Protein AF-0000000084932375 (afdb_homodimer)

Foldseek 3Di:
DQPDPPLDDDPPPPDPPPPVPPPDPPPPDPPPPPDPPDDDPPDLAEFAPAFAAEEEDDEPDPLLNVLSCLCVVVVLVVVLRVLCVQWFGDNHYEYEYEYADPDLDWAQDPVVRYIYHYSVVLVVQLVLQLVNQDDDDPVNSNVSSSLLSSLQSSLRVQLRVQVSCCNRVVFPDDDLSSVLSSLRSLVSQQPDDSSLSSLVSNLVSLVSQQVVPVVDDCVVVVPDSDDRSVVSNQLSLLLSCLSPVPSPVVAAEDDPVRPPHPHYNVSNVCSVVVNVVSVVSVCVRRVSTTDD/DQPDPPLPDDPPPPPDDDDDPPPDPPPPDPDPDPDDDDPDPPDLAEFAPAFAAEEEDDEPDPLLNVLSCLCVVVVLVVVLRVLCVQWFGDNHYEYEYEYADPDLDWAQDLVVRYIYHYSVVLVVQLVLQLVNQDDDDPVNSNVSSSLLSSLLSSLRVQLRVQVSCCNRVVFPDDDLSSVLSSLRSLVSQQPDDSSLSSLVSNLVSLVSQQVVPVVDDCVVVVPDSDDRSVVSNQLSLLLSCLSPVPSPVVAAEDDPVRPPHPHYNVSNVCSVVVNVVSVVSVCVRRVSTTDD

pLDDT: mean 85.86, std 24.63, range [21.19, 98.94]

Organism: Streptomyces venezuelae (strain ATCC 10712 / CBS 650.69 / DSM 40230 / JCM 4526 / NBRC 13096 / PD 04745) (NCBI:txid953739)

InterPro domains:
  IPR025644 Putative metallopeptidase [PF14247] (56-286)

Secondary structure (DSSP, 8-state):
-------S------------------------------S-S---PPPPBB-EEEEEPPPSSHHHHHHHHHHHHTTHHHHHHHHHHHHB-BSS-EEEEEE--SSS-EEEETTTTEEEEEHHHHHHHHHHHHHH--SS-HHHHHHHHHHHHHHHHHHHHHHHHHHHHHHHTT----S-HHHHHHHHHHHHHSSSHHHHHHHHHHHHHHHHHHHHHTTS--HHHHTSSSPPHHHHHHHHHHHHHHH-HHHHHHHHB--SS-TT-SB-HHHHTTHHHHHHHHHHHHHHHHGGGB--/-----TTS------------------------------TTS---PPPPBB-EEEEEPPPSSHHHHHHHHHHHHTTHHHHHHHHHHHHB-BSS-EEEEEE--SSS-EEEETTTTEEEEEHHHHHHHHHHHHHH--SS-HHHHHHHHHHHHHHHHHHHHHHHHHHHHHHHTT----S-HHHHHHHHHHHHHSSSHHHHHHHHHHHHHHHHHHHHHTTS--HHHHTSSSPPHHHHHHHHHHHHHHH-HHHHHHHHB--SS-TT-SB-HHHHTTHHHHHHHHHHHHHHHHGGGB--

Solvent-accessible surface area (backbone atoms only — not comparable to full-atom values): 31374 Å² total; per-residue (Å²): 135,83,83,73,80,79,75,72,74,85,73,74,80,76,80,72,79,75,75,76,71,79,69,71,78,69,76,76,69,77,76,72,71,73,74,69,78,75,69,18,60,37,71,69,50,74,42,33,86,18,38,58,42,71,45,77,50,79,51,80,44,75,71,30,37,56,38,48,49,52,38,60,77,64,38,41,60,54,51,42,29,50,56,49,47,64,40,40,34,26,81,50,68,29,46,37,34,35,29,66,55,94,56,73,42,66,43,56,36,81,88,79,50,32,33,42,36,21,26,46,35,53,51,53,49,49,54,53,35,51,70,67,37,73,64,78,52,71,68,52,18,51,49,52,29,52,54,35,50,49,12,31,49,38,41,52,50,35,25,33,47,32,50,44,48,37,60,78,65,60,48,50,55,29,28,45,59,54,45,28,14,48,48,48,19,49,58,73,18,60,80,44,72,70,37,36,51,18,46,48,29,37,34,51,49,24,44,52,50,24,61,62,43,73,76,50,86,56,70,79,49,41,58,43,77,49,73,51,42,47,35,50,20,40,50,47,51,33,40,54,30,25,72,41,48,88,77,30,44,87,61,36,40,28,39,90,93,35,70,81,26,78,33,50,49,86,48,49,76,47,17,46,60,51,28,53,49,46,52,50,11,52,50,60,75,39,50,45,26,43,51,133,135,85,82,74,80,80,75,76,73,82,73,73,77,78,75,82,77,87,78,71,81,77,71,70,78,69,74,77,70,78,76,73,72,75,75,70,78,73,64,10,64,41,71,69,49,75,42,32,86,18,38,57,40,70,43,76,52,78,51,80,44,74,70,31,38,56,39,48,49,53,37,59,76,65,37,39,62,53,50,40,29,49,55,49,47,62,42,40,34,26,82,50,66,29,47,36,34,34,29,67,53,95,56,75,42,67,44,56,36,84,88,78,50,33,34,41,38,20,26,46,35,53,51,52,48,47,54,51,35,50,69,68,38,70,63,78,51,70,68,52,17,52,50,52,28,50,54,34,50,47,13,32,49,38,41,51,51,35,25,34,46,32,51,43,49,35,60,79,66,60,48,52,54,28,27,45,58,55,46,28,14,48,48,48,18,48,57,73,18,59,79,44,72,69,36,36,53,18,47,50,29,37,33,51,49,25,44,53,51,24,61,61,44,74,76,51,84,58,70,79,49,41,57,43,75,50,73,52,44,48,35,49,20,41,50,47,48,33,40,55,30,25,72,38,46,88,76,30,44,88,60,36,40,28,37,91,91,35,69,81,27,77,34,51,49,87,49,48,76,48,17,44,61,50,27,53,47,45,53,50,12,52,49,60,75,39,50,46,26,42,52,132

Structure (mmCIF, N/CA/C/O backbone):
data_AF-0000000084932375-model_v1
#
loop_
_entity.id
_entity.type
_entity.pdbx_description
1 polymer Metallopeptidase
#
loop_
_atom_site.group_PDB
_atom_site.id
_atom_site.type_symbol
_atom_site.label_atom_id
_atom_site.label_alt_id
_atom_site.label_comp_id
_atom_site.label_asym_id
_atom_site.label_entity_id
_atom_site.label_seq_id
_atom_site.pdbx_PDB_ins_code
_atom_site.Cartn_x
_atom_site.Cartn_y
_atom_site.Cartn_z
_atom_site.occupancy
_atom_site.B_iso_or_equiv
_atom_site.auth_seq_id
_atom_site.auth_comp_id
_atom_site.auth_asym_id
_atom_site.auth_atom_id
_atom_site.pdbx_PDB_model_num
ATOM 1 N N . MET A 1 1 ? 21.297 21.781 -6.707 1 21.48 1 MET A N 1
ATOM 2 C CA . MET A 1 1 ? 20.625 22.344 -7.867 1 21.48 1 MET A CA 1
ATOM 3 C C . MET A 1 1 ? 19.188 22.734 -7.52 1 21.48 1 MET A C 1
ATOM 5 O O . MET A 1 1 ? 18.391 21.891 -7.125 1 21.48 1 MET A O 1
ATOM 9 N N . LEU A 1 2 ? 18.984 24.016 -7.031 1 21.41 2 LEU A N 1
ATOM 10 C CA . LEU A 1 2 ? 17.906 24.75 -6.363 1 21.41 2 LEU A CA 1
ATOM 11 C C . LEU A 1 2 ? 16.703 24.891 -7.281 1 21.41 2 LEU A C 1
ATOM 13 O O . LEU A 1 2 ? 16.797 25.5 -8.344 1 21.41 2 LEU A O 1
ATOM 17 N N . PHE A 1 3 ? 15.961 23.781 -7.395 1 24 3 PHE A N 1
ATOM 18 C CA . PHE A 1 3 ? 14.758 23.703 -8.227 1 24 3 PHE A CA 1
ATOM 19 C C . PHE A 1 3 ? 13.789 24.828 -7.891 1 24 3 PHE A C 1
ATOM 21 O O . PHE A 1 3 ? 13.219 24.859 -6.797 1 24 3 PHE A O 1
ATOM 28 N N . ARG A 1 4 ? 14.148 26.094 -8.359 1 23.59 4 ARG A N 1
ATOM 29 C CA . ARG A 1 4 ? 13.43 27.344 -8.18 1 23.59 4 ARG A CA 1
ATOM 30 C C . ARG A 1 4 ? 11.938 27.172 -8.461 1 23.59 4 ARG A C 1
ATOM 32 O O . ARG A 1 4 ? 11.555 26.391 -9.328 1 23.59 4 ARG A O 1
ATOM 39 N N . ARG A 1 5 ? 11.008 27.797 -7.625 1 28.92 5 ARG A N 1
ATOM 40 C CA . ARG A 1 5 ? 9.602 27.969 -7.293 1 28.92 5 ARG A CA 1
ATOM 41 C C . ARG A 1 5 ? 8.828 28.547 -8.469 1 28.92 5 ARG A C 1
ATOM 43 O O . ARG A 1 5 ? 7.688 29 -8.312 1 28.92 5 ARG A O 1
ATOM 50 N N . THR A 1 6 ? 9.414 28.609 -9.758 1 27.48 6 THR A N 1
ATOM 51 C CA . THR A 1 6 ? 8.75 29.609 -10.594 1 27.48 6 THR A CA 1
ATOM 52 C C . THR A 1 6 ? 7.367 29.125 -11.016 1 27.48 6 THR A C 1
ATOM 54 O O . THR A 1 6 ? 7.203 28.562 -12.094 1 27.48 6 THR A O 1
ATOM 57 N N . TRP A 1 7 ? 6.555 28.438 -10.188 1 24.45 7 TRP A N 1
ATOM 58 C CA . TRP A 1 7 ? 5.371 27.828 -10.789 1 24.45 7 TRP A CA 1
ATOM 59 C C . TRP A 1 7 ? 4.359 28.906 -11.188 1 24.45 7 TRP A C 1
ATOM 61 O O . TRP A 1 7 ? 3.213 28.594 -11.516 1 24.45 7 TRP A O 1
ATOM 71 N N . ALA A 1 8 ? 4.672 30.281 -10.844 1 24.62 8 ALA A N 1
ATOM 72 C CA . ALA A 1 8 ? 3.479 31.109 -10.758 1 24.62 8 ALA A CA 1
ATOM 73 C C . ALA A 1 8 ? 2.803 31.25 -12.117 1 24.62 8 ALA A C 1
ATOM 75 O O . ALA A 1 8 ? 1.58 31.125 -12.227 1 24.62 8 ALA A O 1
ATOM 76 N N . ALA A 1 9 ? 3.387 32.062 -13.172 1 25.89 9 ALA A N 1
ATOM 77 C CA . ALA A 1 9 ? 2.652 33.188 -13.719 1 25.89 9 ALA A CA 1
ATOM 78 C C . ALA A 1 9 ? 1.779 32.75 -14.898 1 25.89 9 ALA A C 1
ATOM 80 O O . ALA A 1 9 ? 0.917 33.531 -15.344 1 25.89 9 ALA A O 1
ATOM 81 N N . ALA A 1 10 ? 2.006 31.656 -15.68 1 23.86 10 ALA A N 1
ATOM 82 C CA . ALA A 1 10 ? 1.734 31.969 -17.078 1 23.86 10 ALA A CA 1
ATOM 83 C C . ALA A 1 10 ? 0.241 31.875 -17.391 1 23.86 10 ALA A C 1
ATOM 85 O O . ALA A 1 10 ? -0.324 30.781 -17.438 1 23.86 10 ALA A O 1
ATOM 86 N N . LEU A 1 11 ? -0.606 32.875 -16.906 1 25.78 11 LEU A N 1
ATOM 87 C CA . LEU A 1 11 ? -2.051 32.844 -17.109 1 25.78 11 LEU A CA 1
ATOM 88 C C . LEU A 1 11 ? -2.395 33.062 -18.578 1 25.78 11 LEU A C 1
ATOM 90 O O . LEU A 1 11 ? -2.605 34.188 -19.016 1 25.78 11 LEU A O 1
ATOM 94 N N . THR A 1 12 ? -1.507 32.5 -19.562 1 22.59 12 THR A N 1
ATOM 95 C CA . THR A 1 12 ? -1.83 33.062 -20.859 1 22.59 12 THR A CA 1
ATOM 96 C C . THR A 1 12 ? -3.277 32.75 -21.234 1 22.59 12 THR A C 1
ATOM 98 O O . THR A 1 12 ? -3.826 31.734 -20.828 1 22.59 12 THR A O 1
ATOM 101 N N . THR A 1 13 ? -3.939 33.781 -21.781 1 24.34 13 THR A N 1
ATOM 102 C CA . THR A 1 13 ? -5.289 34.094 -22.234 1 24.34 13 THR A CA 1
ATOM 103 C C . THR A 1 13 ? -5.68 33.25 -23.422 1 24.34 13 THR A C 1
ATOM 105 O O . THR A 1 13 ? -5.09 33.344 -24.5 1 24.34 13 THR A O 1
ATOM 108 N N . VAL A 1 14 ? -5.57 31.953 -23.297 1 24.28 14 VAL A N 1
ATOM 109 C CA . VAL A 1 14 ? -5.789 31.172 -24.516 1 24.28 14 VAL A CA 1
ATOM 110 C C . VAL A 1 14 ? -7.16 31.516 -25.094 1 24.28 14 VAL A C 1
ATOM 112 O O . VAL A 1 14 ? -8.141 31.641 -24.359 1 24.28 14 VAL A O 1
ATOM 115 N N . ALA A 1 15 ? -7.094 31.797 -26.531 1 22.92 15 ALA A N 1
ATOM 116 C CA . ALA A 1 15 ? -8.055 32.219 -27.547 1 22.92 15 ALA A CA 1
ATOM 117 C C . ALA A 1 15 ? -9.195 31.219 -27.688 1 22.92 15 ALA A C 1
ATOM 119 O O . ALA A 1 15 ? -8.969 30 -27.703 1 22.92 15 ALA A O 1
ATOM 120 N N . THR A 1 16 ? -10.398 31.625 -27.422 1 24.38 16 THR A N 1
ATOM 121 C CA . THR A 1 16 ? -11.75 31.094 -27.359 1 24.38 16 THR A CA 1
ATOM 122 C C . THR A 1 16 ? -12.188 30.578 -28.734 1 24.38 16 THR A C 1
ATOM 124 O O . THR A 1 16 ? -13.328 30.141 -28.891 1 24.38 16 THR A O 1
ATOM 127 N N . LEU A 1 17 ? -11.164 29.969 -29.547 1 24.14 17 LEU A N 1
ATOM 128 C CA . LEU A 1 17 ? -11.812 29.844 -30.844 1 24.14 17 LEU A CA 1
ATOM 129 C C . LEU A 1 17 ? -13.078 28.984 -30.75 1 24.14 17 LEU A C 1
ATOM 131 O O . LEU A 1 17 ? -13.062 27.922 -30.125 1 24.14 17 LEU A O 1
ATOM 135 N N . LEU A 1 18 ? -14.172 29.562 -31.094 1 24.33 18 LEU A N 1
ATOM 136 C CA . LEU A 1 18 ? -15.609 29.281 -31.078 1 24.33 18 LEU A CA 1
ATOM 137 C C . LEU A 1 18 ? -15.945 28.188 -32.094 1 24.33 18 LEU A C 1
ATOM 139 O O . LEU A 1 18 ? -15.945 28.438 -33.281 1 24.33 18 LEU A O 1
ATOM 143 N N . ALA A 1 19 ? -15.094 27.125 -32.281 1 25.78 19 ALA A N 1
ATOM 144 C CA . ALA A 1 19 ? -15.578 26.312 -33.406 1 25.78 19 ALA A CA 1
ATOM 145 C C . ALA A 1 19 ? -17.016 25.875 -33.188 1 25.78 19 ALA A C 1
ATOM 147 O O . ALA A 1 19 ? -17.359 25.344 -32.125 1 25.78 19 ALA A O 1
ATOM 148 N N . LEU A 1 20 ? -17.875 26.328 -33.906 1 25.78 20 LEU A N 1
ATOM 149 C CA . LEU A 1 20 ? -19.312 26.188 -34.031 1 25.78 20 LEU A CA 1
ATOM 150 C C . LEU A 1 20 ? -19.703 24.766 -34.375 1 25.78 20 LEU A C 1
ATOM 152 O O . LEU A 1 20 ? -19.547 24.344 -35.531 1 25.78 20 LEU A O 1
ATOM 156 N N . ALA A 1 21 ? -18.922 23.75 -33.938 1 26.83 21 ALA A N 1
ATOM 157 C CA . ALA A 1 21 ? -19.344 22.516 -34.562 1 26.83 21 ALA A CA 1
ATOM 158 C C . ALA A 1 21 ? -20.828 22.234 -34.312 1 26.83 21 ALA A C 1
ATOM 160 O O . ALA A 1 21 ? -21.312 22.469 -33.188 1 26.83 21 ALA A O 1
ATOM 161 N N . PHE A 1 22 ? -21.547 22.125 -35.312 1 28.28 22 PHE A N 1
ATOM 162 C CA . PHE A 1 22 ? -22.953 21.844 -35.531 1 28.28 22 PHE A CA 1
ATOM 163 C C . PHE A 1 22 ? -23.344 20.5 -34.906 1 28.28 22 PHE A C 1
ATOM 165 O O . PHE A 1 22 ? -22.859 19.453 -35.344 1 28.28 22 PHE A O 1
ATOM 172 N N . THR A 1 23 ? -23.156 20.359 -33.625 1 29.06 23 THR A N 1
ATOM 173 C CA . THR A 1 23 ? -23.422 19.047 -33.031 1 29.06 23 THR A CA 1
ATOM 174 C C . THR A 1 23 ? -24.891 18.656 -33.219 1 29.06 23 THR A C 1
ATOM 176 O O . THR A 1 23 ? -25.797 19.469 -33 1 29.06 23 THR A O 1
ATOM 179 N N . SER A 1 24 ? -25.078 17.906 -34.312 1 29.84 24 SER A N 1
ATOM 180 C CA . SER A 1 24 ? -26.391 17.312 -34.531 1 29.84 24 SER A CA 1
ATOM 181 C C . SER A 1 24 ? -26.953 16.75 -33.25 1 29.84 24 SER A C 1
ATOM 183 O O . SER A 1 24 ? -26.234 16.188 -32.406 1 29.84 24 SER A O 1
ATOM 185 N N . PRO A 1 25 ? -28.109 17.297 -32.938 1 28.92 25 PRO A N 1
ATOM 186 C CA . PRO A 1 25 ? -28.734 16.969 -31.656 1 28.92 25 PRO A CA 1
ATOM 187 C C . PRO A 1 25 ? -29.031 15.469 -31.516 1 28.92 25 PRO A C 1
ATOM 189 O O . PRO A 1 25 ? -29.797 14.906 -32.312 1 28.92 25 PRO A O 1
ATOM 192 N N . ALA A 1 26 ? -27.938 14.633 -31.453 1 33.41 26 ALA A N 1
ATOM 193 C CA . ALA A 1 26 ? -28.359 13.258 -31.219 1 33.41 26 ALA A CA 1
ATOM 194 C C . ALA A 1 26 ? -29.438 13.203 -30.141 1 33.41 26 ALA A C 1
ATOM 196 O O . ALA A 1 26 ? -29.406 13.984 -29.172 1 33.41 26 ALA A O 1
ATOM 197 N N . VAL A 1 27 ? -30.594 12.742 -30.469 1 35.56 27 VAL A N 1
ATOM 198 C CA . VAL A 1 27 ? -31.75 12.492 -29.625 1 35.56 27 VAL A CA 1
ATOM 199 C C . VAL A 1 27 ? -31.328 11.734 -28.375 1 35.56 27 VAL A C 1
ATOM 201 O O . VAL A 1 27 ? -30.703 10.672 -28.469 1 35.56 27 VAL A O 1
ATOM 204 N N . PRO A 1 28 ? -31.219 12.5 -27.234 1 31.64 28 PRO A N 1
ATOM 205 C CA . PRO A 1 28 ? -30.719 11.852 -26.031 1 31.64 28 PRO A CA 1
ATOM 206 C C . PRO A 1 28 ? -31.469 10.578 -25.672 1 31.64 28 PRO A C 1
ATOM 208 O O . PRO A 1 28 ? -32.688 10.523 -25.812 1 31.64 28 PRO A O 1
ATOM 211 N N . ALA A 1 29 ? -30.828 9.391 -26.016 1 34.62 29 ALA A N 1
ATOM 212 C CA . ALA A 1 29 ? -31.406 8.133 -25.516 1 34.62 29 ALA A CA 1
ATOM 213 C C . ALA A 1 29 ? -31.969 8.305 -24.125 1 34.62 29 ALA A C 1
ATOM 215 O O . ALA A 1 29 ? -31.484 9.117 -23.328 1 34.62 29 ALA A O 1
ATOM 216 N N . PRO A 1 30 ? -33.25 7.84 -23.922 1 31.92 30 PRO A N 1
ATOM 217 C CA . PRO A 1 30 ? -33.844 8.039 -22.609 1 31.92 30 PRO A CA 1
ATOM 218 C C . PRO A 1 30 ? -32.938 7.656 -21.453 1 31.92 30 PRO A C 1
ATOM 220 O O . PRO A 1 30 ? -32.062 6.797 -21.625 1 31.92 30 PRO A O 1
ATOM 223 N N . ALA A 1 31 ? -32.719 8.617 -20.594 1 33.31 31 ALA A N 1
ATOM 224 C CA . ALA A 1 31 ? -31.984 8.477 -19.344 1 33.31 31 ALA A CA 1
ATOM 225 C C . ALA A 1 31 ? -32.344 7.176 -18.641 1 33.31 31 ALA A C 1
ATOM 227 O O . ALA A 1 31 ? -33.5 6.957 -18.281 1 33.31 31 ALA A O 1
ATOM 228 N N . ALA A 1 32 ? -31.656 6.078 -19.031 1 29.38 32 ALA A N 1
ATOM 229 C CA . ALA A 1 32 ? -31.953 4.914 -18.188 1 29.38 32 ALA A CA 1
ATOM 230 C C . ALA A 1 32 ? -32.031 5.309 -16.719 1 29.38 32 ALA A C 1
ATOM 232 O O . ALA A 1 32 ? -31.281 6.148 -16.25 1 29.38 32 ALA A O 1
ATOM 233 N N . ALA A 1 33 ? -33.219 5.168 -16.078 1 31.47 33 ALA A N 1
ATOM 234 C CA . ALA A 1 33 ? -33.438 5.445 -14.672 1 31.47 33 ALA A CA 1
ATOM 235 C C . ALA A 1 33 ? -32.281 4.98 -13.82 1 31.47 33 ALA A C 1
ATOM 237 O O . ALA A 1 33 ? -31.672 3.939 -14.102 1 31.47 33 ALA A O 1
ATOM 238 N N . PRO A 1 34 ? -31.641 5.926 -13.156 1 30.41 34 PRO A N 1
ATOM 239 C CA . PRO A 1 34 ? -30.531 5.516 -12.289 1 30.41 34 PRO A CA 1
ATOM 240 C C . PRO A 1 34 ? -30.812 4.215 -11.547 1 30.41 34 PRO A C 1
ATOM 242 O O . PRO A 1 34 ? -31.969 3.945 -11.18 1 30.41 34 PRO A O 1
ATOM 245 N N . ALA A 1 35 ? -30.172 3.24 -11.883 1 31.86 35 ALA A N 1
ATOM 246 C CA . ALA A 1 35 ? -30.328 2.008 -11.117 1 31.86 35 ALA A CA 1
ATOM 247 C C . ALA A 1 35 ? -30.469 2.303 -9.625 1 31.86 35 ALA A C 1
ATOM 249 O O . ALA A 1 35 ? -29.75 3.148 -9.086 1 31.86 35 ALA A O 1
ATOM 250 N N . ALA A 1 36 ? -31.625 1.989 -9.102 1 30.67 36 ALA A N 1
ATOM 251 C CA . ALA A 1 36 ? -31.969 2.141 -7.691 1 30.67 36 ALA A CA 1
ATOM 252 C C . ALA A 1 36 ? -30.781 1.789 -6.797 1 30.67 36 ALA A C 1
ATOM 254 O O . ALA A 1 36 ? -30 0.888 -7.117 1 30.67 36 ALA A O 1
ATOM 255 N N . PRO A 1 37 ? -30.391 2.766 -5.992 1 33.75 37 PRO A N 1
ATOM 256 C CA . PRO A 1 37 ? -29.297 2.492 -5.047 1 33.75 37 PRO A CA 1
ATOM 257 C C . PRO A 1 37 ? -29.391 1.094 -4.438 1 33.75 37 PRO A C 1
ATOM 259 O O . PRO A 1 37 ? -30.484 0.557 -4.266 1 33.75 37 PRO A O 1
ATOM 262 N N . GLY A 1 38 ? -28.594 0.216 -4.898 1 32.41 38 GLY A N 1
ATOM 263 C CA . GLY A 1 38 ? -28.656 -1.126 -4.34 1 32.41 38 GLY A CA 1
ATOM 264 C C . GLY A 1 38 ? -28.891 -1.14 -2.842 1 32.41 38 GLY A C 1
ATOM 265 O O . GLY A 1 38 ? -28.672 -0.135 -2.164 1 32.41 38 GLY A O 1
ATOM 266 N N . PRO A 1 39 ? -29.578 -2.205 -2.359 1 33.69 39 PRO A N 1
ATOM 267 C CA . PRO A 1 39 ? -30.266 -2.297 -1.066 1 33.69 39 PRO A CA 1
ATOM 268 C C . PRO A 1 39 ? -29.406 -1.79 0.09 1 33.69 39 PRO A C 1
ATOM 270 O O . PRO A 1 39 ? -29.844 -0.924 0.854 1 33.69 39 PRO A O 1
ATOM 273 N N . GLY A 1 40 ? -28.594 -2.699 0.792 1 34.75 40 GLY A N 1
ATOM 274 C CA . GLY A 1 40 ? -28.625 -2.754 2.244 1 34.75 40 GLY A CA 1
ATOM 275 C C . GLY A 1 40 ? -27.797 -1.667 2.904 1 34.75 40 GLY A C 1
ATOM 276 O O . GLY A 1 40 ? -27.031 -1.939 3.826 1 34.75 40 GLY A O 1
ATOM 277 N N . LEU A 1 41 ? -27.234 -0.772 2.213 1 35.25 41 LEU A N 1
ATOM 278 C CA . LEU A 1 41 ? -26.547 0.201 3.047 1 35.25 41 LEU A CA 1
ATOM 279 C C . LEU A 1 41 ? -27.484 0.789 4.094 1 35.25 41 LEU A C 1
ATOM 281 O O . LEU A 1 41 ? -28.609 1.181 3.777 1 35.25 41 LEU A O 1
ATOM 285 N N . ALA A 1 42 ? -27.25 0.232 5.414 1 38.94 42 ALA A N 1
ATOM 286 C CA . ALA A 1 42 ? -28.094 0.837 6.441 1 38.94 42 ALA A CA 1
ATOM 287 C C . ALA A 1 42 ? -28.422 2.285 6.094 1 38.94 42 ALA A C 1
ATOM 289 O O . ALA A 1 42 ? -27.672 2.947 5.379 1 38.94 42 ALA A O 1
ATOM 290 N N . ALA A 1 43 ? -29.625 2.6 6.348 1 42.78 43 ALA A N 1
ATOM 291 C CA . ALA A 1 43 ? -30.062 3.996 6.348 1 42.78 43 ALA A CA 1
ATOM 292 C C . ALA A 1 43 ? -28.953 4.91 6.855 1 42.78 43 ALA A C 1
ATOM 294 O O . ALA A 1 43 ? -28.219 4.551 7.781 1 42.78 43 ALA A O 1
ATOM 295 N N . PRO A 1 44 ? -28.406 5.875 6.176 1 49.91 44 PRO A N 1
ATOM 296 C CA . PRO A 1 44 ? -27.375 6.828 6.621 1 49.91 44 PRO A CA 1
ATOM 297 C C . PRO A 1 44 ? -27.516 7.191 8.094 1 49.91 44 PRO A C 1
ATOM 299 O O . PRO A 1 44 ? -28.562 7.672 8.523 1 49.91 44 PRO A O 1
ATOM 302 N N . ALA A 1 45 ? -26.984 6.219 8.969 1 55.06 45 ALA A N 1
ATOM 303 C CA . ALA A 1 45 ? -27.016 6.715 10.336 1 55.06 45 ALA A CA 1
ATOM 304 C C . ALA A 1 45 ? -26.453 8.125 10.43 1 55.06 45 ALA A C 1
ATOM 306 O O . ALA A 1 45 ? -25.578 8.5 9.633 1 55.06 45 ALA A O 1
ATOM 307 N N . ALA A 1 46 ? -27.188 8.992 11.047 1 66.62 46 ALA A N 1
ATOM 308 C CA . ALA A 1 46 ? -26.734 10.359 11.312 1 66.62 46 ALA A CA 1
ATOM 309 C C . ALA A 1 46 ? -25.328 10.367 11.898 1 66.62 46 ALA A C 1
ATOM 311 O O . ALA A 1 46 ? -24.984 9.523 12.734 1 66.62 46 ALA A O 1
ATOM 312 N N . PRO A 1 47 ? -24.391 11.164 11.211 1 73.81 47 PRO A N 1
ATOM 313 C CA . PRO A 1 47 ? -23.062 11.273 11.82 1 73.81 47 PRO A CA 1
ATOM 314 C C . PRO A 1 47 ? -23.125 11.555 13.32 1 73.81 47 PRO A C 1
ATOM 316 O O . PRO A 1 47 ? -24.016 12.258 13.789 1 73.81 47 PRO A O 1
ATOM 319 N N . GLY A 1 48 ? -22.312 10.781 14 1 81.31 48 GLY A N 1
ATOM 320 C CA . GLY A 1 48 ? -22.266 10.945 15.445 1 81.31 48 GLY A CA 1
ATOM 321 C C . GLY A 1 48 ? -21.953 12.359 15.875 1 81.31 48 GLY A C 1
ATOM 322 O O . GLY A 1 48 ? -21.422 13.156 15.094 1 81.31 48 GLY A O 1
ATOM 323 N N . PRO A 1 49 ? -22.266 12.688 17.047 1 88.62 49 PRO A N 1
ATOM 324 C CA . PRO A 1 49 ? -22.078 14.047 17.547 1 88.62 49 PRO A CA 1
ATOM 325 C C . PRO A 1 49 ? -20.641 14.336 17.984 1 88.62 49 PRO A C 1
ATOM 327 O O . PRO A 1 49 ? -20.312 15.477 18.312 1 88.62 49 PRO A O 1
ATOM 330 N N . GLY A 1 50 ? -19.797 13.305 17.969 1 95.38 50 GLY A N 1
ATOM 331 C CA . GLY A 1 50 ? -18.422 13.477 18.438 1 95.38 50 GLY A CA 1
ATOM 332 C C . GLY A 1 50 ? -17.578 14.328 17.516 1 95.38 50 GLY A C 1
ATOM 333 O O . GLY A 1 50 ? -17.891 14.461 16.328 1 95.38 50 GLY A O 1
ATOM 334 N N . LEU A 1 51 ? -16.547 14.898 18.141 1 97.5 51 LEU A N 1
ATOM 335 C CA . LEU A 1 51 ? -15.625 15.766 17.406 1 97.5 51 LEU A CA 1
ATOM 336 C C . LEU A 1 51 ? -14.18 15.398 17.703 1 97.5 51 LEU A C 1
ATOM 338 O O . LEU A 1 51 ? -13.891 14.734 18.703 1 97.5 51 LEU A O 1
ATOM 342 N N . LEU A 1 52 ? -13.352 15.719 16.734 1 98.44 52 LEU A N 1
ATOM 343 C CA . LEU A 1 52 ? -11.93 15.836 17.047 1 98.44 52 LEU A CA 1
ATOM 344 C C . LEU A 1 52 ? -11.664 17.062 17.906 1 98.44 52 LEU A C 1
ATOM 346 O O . LEU A 1 52 ? -11.938 18.188 17.484 1 98.44 52 LEU A O 1
ATOM 350 N N . VAL A 1 53 ? -11.109 16.891 19.125 1 98.81 53 VAL A N 1
ATOM 351 C CA . VAL A 1 53 ? -11 17.969 20.094 1 98.81 53 VAL A CA 1
ATOM 352 C C . VAL A 1 53 ? -9.531 18.219 20.422 1 98.81 53 VAL A C 1
ATOM 354 O O . VAL A 1 53 ? -8.836 17.328 20.906 1 98.81 53 VAL A O 1
ATOM 357 N N . VAL A 1 54 ? -9.102 19.453 20.25 1 98.88 54 VAL A N 1
ATOM 358 C CA . VAL A 1 54 ? -7.691 19.812 20.391 1 98.88 54 VAL A CA 1
ATOM 359 C C . VAL A 1 54 ? -7.395 20.156 21.844 1 98.88 54 VAL A C 1
ATOM 361 O O . VAL A 1 54 ? -8.18 20.828 22.5 1 98.88 54 VAL A O 1
ATOM 364 N N . ASP A 1 55 ? -6.312 19.609 22.297 1 98.56 55 ASP A N 1
ATOM 365 C CA . ASP A 1 55 ? -5.785 19.969 23.609 1 98.56 55 ASP A CA 1
ATOM 366 C C . ASP A 1 55 ? -4.266 20.094 23.578 1 98.56 55 ASP A C 1
ATOM 368 O O . ASP A 1 55 ? -3.605 19.484 22.734 1 98.56 55 ASP A O 1
ATOM 372 N N . TYR A 1 56 ? -3.748 20.984 24.422 1 98.88 56 TYR A N 1
ATOM 373 C CA . TYR A 1 56 ? -2.309 21.188 24.547 1 98.88 56 TYR A CA 1
ATOM 374 C C . TYR A 1 56 ? -1.838 20.891 25.969 1 98.88 56 TYR A C 1
ATOM 376 O O . TYR A 1 56 ? -2.326 21.484 26.922 1 98.88 56 TYR A O 1
ATOM 384 N N . GLN A 1 57 ? -0.913 19.984 26.047 1 98.88 57 GLN A N 1
ATOM 385 C CA . GLN A 1 57 ? -0.211 19.812 27.312 1 98.88 57 GLN A CA 1
ATOM 386 C C . GLN A 1 57 ? 1.005 20.719 27.391 1 98.88 57 GLN A C 1
ATOM 388 O O . GLN A 1 57 ? 1.632 21.031 26.375 1 98.88 57 GLN A O 1
ATOM 393 N N . PRO A 1 58 ? 1.308 21.109 28.625 1 98.62 58 PRO A N 1
ATOM 394 C CA . PRO A 1 58 ? 2.461 22 28.75 1 98.62 58 PRO A CA 1
ATOM 395 C C . PRO A 1 58 ? 3.75 21.375 28.219 1 98.62 58 PRO A C 1
ATOM 397 O O . PRO A 1 58 ? 4.027 20.203 28.469 1 98.62 58 PRO A O 1
ATOM 400 N N . ALA A 1 59 ? 4.531 22.219 27.484 1 98.69 59 ALA A N 1
ATOM 401 C CA . ALA A 1 59 ? 5.82 21.781 26.953 1 98.69 59 ALA A CA 1
ATOM 402 C C . ALA A 1 59 ? 6.797 21.453 28.094 1 98.69 59 ALA A C 1
ATOM 404 O O . ALA A 1 59 ? 6.84 22.172 29.094 1 98.69 59 ALA A O 1
ATOM 405 N N . ALA A 1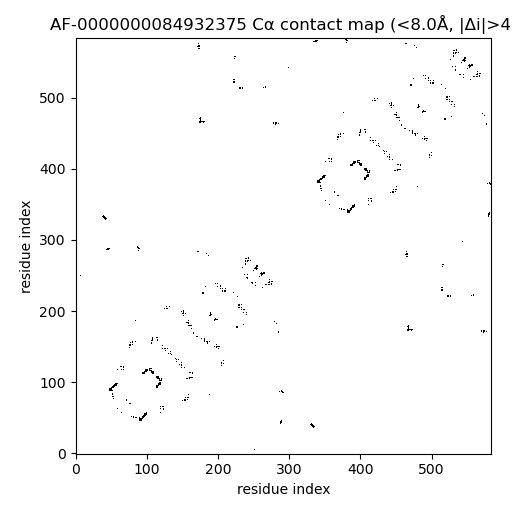 60 ? 7.594 20.469 27.859 1 98.5 60 ALA A N 1
ATOM 406 C CA . ALA A 1 60 ? 8.539 20.047 28.891 1 98.5 60 ALA A CA 1
ATOM 407 C C . ALA A 1 60 ? 9.898 20.703 28.688 1 98.5 60 ALA A C 1
ATOM 409 O O . ALA A 1 60 ? 10.727 20.734 29.594 1 98.5 60 ALA A O 1
ATOM 410 N N . THR A 1 61 ? 10.227 21.156 27.547 1 98.12 61 THR A N 1
ATOM 411 C CA . THR A 1 61 ? 11.508 21.781 27.234 1 98.12 61 THR A CA 1
ATOM 412 C C . THR A 1 61 ? 11.297 23.141 26.562 1 98.12 61 THR A C 1
ATOM 414 O O . THR A 1 61 ? 10.195 23.438 26.078 1 98.12 61 THR A O 1
ATOM 417 N N . SER A 1 62 ? 12.336 23.891 26.547 1 97.94 62 SER A N 1
ATOM 418 C CA . SER A 1 62 ? 12.266 25.203 25.891 1 97.94 62 SER A CA 1
ATOM 419 C C . SER A 1 62 ? 12.023 25.062 24.391 1 97.94 62 SER A C 1
ATOM 421 O O . SER A 1 62 ? 11.328 25.875 23.797 1 97.94 62 SER A O 1
ATOM 423 N N . GLN A 1 63 ? 12.586 24.062 23.797 1 97.19 63 GLN A N 1
ATOM 424 C CA . GLN A 1 63 ? 12.367 23.828 22.375 1 97.19 63 GLN A CA 1
ATOM 425 C C . GLN A 1 63 ? 10.914 23.469 22.094 1 97.19 63 GLN A C 1
ATOM 427 O O . GLN A 1 63 ? 10.32 23.953 21.125 1 97.19 63 GLN A O 1
ATOM 432 N N . ASP A 1 64 ? 10.375 22.609 22.922 1 98.62 64 ASP A N 1
ATOM 433 C CA . ASP A 1 64 ? 8.977 22.219 22.766 1 98.62 64 ASP A CA 1
ATOM 434 C C . ASP A 1 64 ? 8.047 23.406 22.984 1 98.62 64 ASP A C 1
ATOM 436 O O . ASP A 1 64 ? 6.977 23.484 22.375 1 98.62 64 ASP A O 1
ATOM 440 N N . LEU A 1 65 ? 8.438 24.281 23.844 1 98.75 65 LEU A N 1
ATOM 441 C CA . LEU A 1 65 ? 7.617 25.453 24.125 1 98.75 65 LEU A CA 1
ATOM 442 C C . LEU A 1 65 ? 7.488 26.328 22.875 1 98.75 65 LEU A C 1
ATOM 444 O O . LEU A 1 65 ? 6.422 26.891 22.609 1 98.75 65 LEU A O 1
ATOM 448 N N . VAL A 1 66 ? 8.555 26.5 22.109 1 98.5 66 VAL A N 1
ATOM 449 C CA . VAL A 1 66 ? 8.531 27.266 20.875 1 98.5 66 VAL A CA 1
ATOM 450 C C . VAL A 1 66 ? 7.48 26.672 19.938 1 98.5 66 VAL A C 1
ATOM 452 O O . VAL A 1 66 ? 6.691 27.422 19.328 1 98.5 66 VAL A O 1
ATOM 455 N N . GLU A 1 67 ? 7.426 25.359 19.828 1 98.81 67 GLU A N 1
ATOM 456 C CA . GLU A 1 67 ? 6.508 24.703 18.906 1 98.81 67 GLU A CA 1
ATOM 457 C C . GLU A 1 67 ? 5.074 24.734 19.438 1 98.81 67 GLU A C 1
ATOM 459 O O . GLU A 1 67 ? 4.125 24.875 18.656 1 98.81 67 GLU A O 1
ATOM 464 N N . GLN A 1 68 ? 4.945 24.547 20.75 1 98.94 68 GLN A N 1
ATOM 465 C CA . GLN A 1 68 ? 3.623 24.703 21.344 1 98.94 68 GLN A CA 1
ATOM 466 C C . GLN A 1 68 ? 3.029 26.078 21.016 1 98.94 68 GLN A C 1
ATOM 468 O O . GLN A 1 68 ? 1.871 26.172 20.609 1 98.94 68 GLN A O 1
ATOM 473 N N . GLU A 1 69 ? 3.809 27.125 21.234 1 98.88 69 GLU A N 1
ATOM 474 C CA . GLU A 1 69 ? 3.355 28.484 20.969 1 98.88 69 GLU A CA 1
ATOM 475 C C . GLU A 1 69 ? 3.029 28.688 19.5 1 98.88 69 GLU A C 1
ATOM 477 O O . GLU A 1 69 ? 2.02 29.312 19.156 1 98.88 69 GLU A O 1
ATOM 482 N N . PHE A 1 70 ? 3.916 28.156 18.609 1 98.81 70 PHE A N 1
ATOM 483 C CA . PHE A 1 70 ? 3.676 28.25 17.188 1 98.81 70 PHE A CA 1
ATOM 484 C C . PHE A 1 70 ? 2.332 27.625 16.812 1 98.81 70 PHE A C 1
ATOM 486 O O . PHE A 1 70 ? 1.533 28.25 16.109 1 98.81 70 PHE A O 1
ATOM 493 N N . LEU A 1 71 ? 2.045 26.344 17.328 1 98.94 71 LEU A N 1
ATOM 494 C CA . LEU A 1 71 ? 0.807 25.641 17.031 1 98.94 71 LEU A CA 1
ATOM 495 C C . LEU A 1 71 ? -0.402 26.406 17.547 1 98.94 71 LEU A C 1
ATOM 497 O O . LEU A 1 71 ? -1.397 26.562 16.828 1 98.94 71 LEU A O 1
ATOM 501 N N . GLN A 1 72 ? -0.309 26.953 18.766 1 98.88 72 GLN A N 1
ATOM 502 C CA . GLN A 1 72 ? -1.429 27.641 19.391 1 98.88 72 GLN A CA 1
ATOM 503 C C . GLN A 1 72 ? -1.685 28.984 18.719 1 98.88 72 GLN A C 1
ATOM 505 O O . GLN A 1 72 ? -2.83 29.328 18.422 1 98.88 72 GLN A O 1
ATOM 510 N N . GLU A 1 73 ? -0.599 29.734 18.484 1 98.69 73 GLU A N 1
ATOM 511 C CA . GLU A 1 73 ? -0.733 31.078 17.922 1 98.69 73 GLU A CA 1
ATOM 512 C C . GLU A 1 73 ? -1.331 31.031 16.516 1 98.69 73 GLU A C 1
ATOM 514 O O . GLU A 1 73 ? -2.078 31.922 16.125 1 98.69 73 GLU A O 1
ATOM 519 N N . ASN A 1 74 ? -0.991 29.984 15.812 1 98.75 74 ASN A N 1
ATOM 520 C CA . ASN A 1 74 ? -1.471 29.875 14.438 1 98.75 74 ASN A CA 1
ATOM 521 C C . ASN A 1 74 ? -2.689 28.953 14.344 1 98.75 74 ASN A C 1
ATOM 523 O O . ASN A 1 74 ? -3.189 28.703 13.25 1 98.75 74 ASN A O 1
ATOM 527 N N . GLU A 1 75 ? -3.184 28.375 15.453 1 98.81 75 GLU A N 1
ATOM 528 C CA . GLU A 1 75 ? -4.352 27.5 15.539 1 98.81 75 GLU A CA 1
ATOM 529 C C . GLU A 1 75 ? -4.25 26.344 14.547 1 98.81 75 GLU A C 1
ATOM 531 O O . GLU A 1 75 ? -5.195 26.078 13.805 1 98.81 75 GLU A O 1
ATOM 536 N N . VAL A 1 76 ? -3.068 25.75 14.555 1 98.94 76 VAL A N 1
ATOM 537 C CA . VAL A 1 76 ? -2.764 24.766 13.523 1 98.94 76 VAL A CA 1
ATOM 538 C C . VAL A 1 76 ? -3.637 23.531 13.719 1 98.94 76 VAL A C 1
ATOM 540 O O . VAL A 1 76 ? -4.359 23.109 12.812 1 98.94 76 VAL A O 1
ATOM 543 N N . LEU A 1 77 ? -3.637 22.969 14.922 1 98.94 77 LEU A N 1
ATOM 544 C CA . LEU A 1 77 ? -4.398 21.75 15.18 1 98.94 77 LEU A CA 1
ATOM 545 C C . LEU A 1 77 ? -5.895 22.047 15.211 1 98.94 77 LEU A C 1
ATOM 547 O O . LEU A 1 77 ? -6.707 21.219 14.781 1 98.94 77 LEU A O 1
ATOM 551 N N . GLU A 1 78 ? -6.27 23.234 15.703 1 98.88 78 GLU A N 1
ATOM 552 C CA . GLU A 1 78 ? -7.668 23.656 15.75 1 98.88 78 GLU A CA 1
ATOM 553 C C . GLU A 1 78 ? -8.266 23.734 14.352 1 98.88 78 GLU A C 1
ATOM 555 O O . GLU A 1 78 ? -9.398 23.281 14.125 1 98.88 78 GLU A O 1
ATOM 560 N N . SER A 1 79 ? -7.492 24.297 13.43 1 98.69 79 SER A N 1
ATOM 561 C CA . SER A 1 79 ? -7.996 24.422 12.07 1 98.69 79 SER A CA 1
ATOM 562 C C . SER A 1 79 ? -8.109 23.062 11.391 1 98.69 79 SER A C 1
ATOM 564 O O . SER A 1 79 ? -9.047 22.812 10.633 1 98.69 79 SER A O 1
ATOM 566 N N . ALA A 1 80 ? -7.137 22.188 11.609 1 98.88 80 ALA A N 1
ATOM 567 C CA . ALA A 1 80 ? -7.215 20.828 11.078 1 98.88 80 ALA A CA 1
ATOM 568 C C . ALA A 1 80 ? -8.438 20.094 11.617 1 98.88 80 ALA A C 1
ATOM 570 O O . ALA A 1 80 ? -9.188 19.469 10.859 1 98.88 80 ALA A O 1
ATOM 571 N N . ALA A 1 81 ? -8.594 20.219 12.938 1 98.88 81 ALA A N 1
ATOM 572 C CA . ALA A 1 81 ? -9.742 19.578 13.578 1 98.88 81 ALA A CA 1
ATOM 573 C C . ALA A 1 81 ? -11.055 20.125 13.023 1 98.88 81 ALA A C 1
ATOM 575 O O . ALA A 1 81 ? -11.984 19.359 12.758 1 98.88 81 ALA A O 1
ATOM 576 N N . ALA A 1 82 ? -11.117 21.406 12.891 1 98.56 82 ALA A N 1
ATOM 577 C CA . ALA A 1 82 ? -12.336 22.031 12.367 1 98.56 82 ALA A CA 1
ATOM 578 C C . ALA A 1 82 ? -12.656 21.516 10.969 1 98.56 82 ALA A C 1
ATOM 580 O O . ALA A 1 82 ? -13.82 21.25 10.648 1 98.56 82 ALA A O 1
ATOM 581 N N . HIS A 1 83 ? -11.648 21.391 10.125 1 98.44 83 HIS A N 1
ATOM 582 C CA . HIS A 1 83 ? -11.836 20.891 8.773 1 98.44 83 HIS A CA 1
ATOM 583 C C . HIS A 1 83 ? -12.359 19.453 8.781 1 98.44 83 HIS A C 1
ATOM 585 O O . HIS A 1 83 ? -13.312 19.125 8.07 1 98.44 83 HIS A O 1
ATOM 591 N N . ALA A 1 84 ? -11.758 18.609 9.586 1 98.25 84 ALA A N 1
ATOM 592 C CA . ALA A 1 84 ? -12.195 17.219 9.719 1 98.25 84 ALA A CA 1
ATOM 593 C C . ALA A 1 84 ? -13.617 17.141 10.258 1 98.25 84 ALA A C 1
ATOM 595 O O . ALA A 1 84 ? -14.453 16.406 9.734 1 98.25 84 ALA A O 1
ATOM 596 N N . ASN A 1 85 ? -13.898 17.953 11.289 1 98.12 85 ASN A N 1
ATOM 597 C CA . ASN A 1 85 ? -15.188 17.938 11.961 1 98.12 85 ASN A CA 1
ATOM 598 C C . ASN A 1 85 ? -16.312 18.422 11.039 1 98.12 85 ASN A C 1
ATOM 600 O O . ASN A 1 85 ? -17.469 18.047 11.219 1 98.12 85 ASN A O 1
ATOM 604 N N . ALA A 1 86 ? -15.945 19.234 10.102 1 97.44 86 ALA A N 1
ATOM 605 C CA . ALA A 1 86 ? -16.953 19.75 9.172 1 97.44 86 ALA A CA 1
ATOM 606 C C . ALA A 1 86 ? -17.375 18.656 8.188 1 97.44 86 ALA A C 1
ATOM 608 O O . ALA A 1 86 ? -18.469 18.734 7.605 1 97.44 86 ALA A O 1
ATOM 609 N N . LEU A 1 87 ? -16.609 17.641 8.039 1 96.75 87 LEU A N 1
ATOM 610 C CA . LEU A 1 87 ? -16.844 16.688 6.957 1 96.75 87 LEU A CA 1
ATOM 611 C C . LEU A 1 87 ? -17.312 15.344 7.504 1 96.75 87 LEU A C 1
ATOM 613 O O . LEU A 1 87 ? -18.109 14.656 6.867 1 96.75 87 LEU A O 1
ATOM 617 N N . ILE A 1 88 ? -16.766 14.977 8.664 1 97.38 88 ILE A N 1
ATOM 618 C CA . ILE A 1 88 ? -16.953 13.602 9.117 1 97.38 88 ILE A CA 1
ATOM 619 C C . ILE A 1 88 ? -17.422 13.609 10.57 1 97.38 88 ILE A C 1
ATOM 621 O O . ILE A 1 88 ? -16.812 14.258 11.43 1 97.38 88 ILE A O 1
ATOM 625 N N . GLY A 1 89 ? -18.5 12.867 10.805 1 96.75 89 GLY A N 1
ATOM 626 C CA . GLY A 1 89 ? -18.984 12.703 12.164 1 96.75 89 GLY A CA 1
ATOM 627 C C . GLY A 1 89 ? -18.312 11.562 12.906 1 96.75 89 GLY A C 1
ATOM 628 O O . GLY A 1 89 ? -17.938 10.555 12.305 1 96.75 89 GLY A O 1
ATOM 629 N N . LEU A 1 90 ? -18.094 11.734 14.227 1 97.56 90 LEU A N 1
ATOM 630 C CA . LEU A 1 90 ? -17.547 10.719 15.109 1 97.56 90 LEU A CA 1
ATOM 631 C C . LEU A 1 90 ? -18.562 10.297 16.156 1 97.56 90 LEU A C 1
ATOM 633 O O . LEU A 1 90 ? -19.391 11.109 16.578 1 97.56 90 LEU A O 1
ATOM 637 N N . PRO A 1 91 ? -18.5 9.047 16.547 1 96.81 91 PRO A N 1
ATOM 638 C CA . PRO A 1 91 ? -19.469 8.602 17.547 1 96.81 91 PRO A CA 1
ATOM 639 C C . PRO A 1 91 ? -19.234 9.25 18.906 1 96.81 91 PRO A C 1
ATOM 641 O O . PRO A 1 91 ? -20.172 9.406 19.688 1 96.81 91 PRO A O 1
ATOM 644 N N . ALA A 1 92 ? -18.016 9.531 19.234 1 97.5 92 ALA A N 1
ATOM 645 C CA . ALA A 1 92 ? -17.594 10.219 20.453 1 97.5 92 ALA A CA 1
ATOM 646 C C . ALA A 1 92 ? -16.391 11.125 20.172 1 97.5 92 ALA A C 1
ATOM 648 O O . ALA A 1 92 ? -15.734 11 19.141 1 97.5 92 ALA A O 1
ATOM 649 N N . ASP A 1 93 ? -16.266 12.016 21.141 1 98.5 93 ASP A N 1
ATOM 650 C CA . ASP A 1 93 ? -15.125 12.922 20.984 1 98.5 93 ASP A CA 1
ATOM 651 C C . ASP A 1 93 ? -13.805 12.148 20.938 1 98.5 93 ASP A C 1
ATOM 653 O O . ASP A 1 93 ? -13.617 11.188 21.688 1 98.5 93 ASP A O 1
ATOM 657 N N . VAL A 1 94 ? -12.953 12.523 20.078 1 98.75 94 VAL A N 1
ATOM 658 C CA . VAL A 1 94 ? -11.594 12.008 19.969 1 98.75 94 VAL A CA 1
ATOM 659 C C . VAL A 1 94 ? -10.586 13.102 20.297 1 98.75 94 VAL A C 1
ATOM 661 O O . VAL A 1 94 ? -10.484 14.102 19.578 1 98.75 94 VAL A O 1
ATOM 664 N N . PRO A 1 95 ? -9.867 12.938 21.391 1 98.88 95 PRO A N 1
ATOM 665 C CA . PRO A 1 95 ? -8.859 13.945 21.734 1 98.88 95 PRO A CA 1
ATOM 666 C C . PRO A 1 95 ? -7.707 13.984 20.719 1 98.88 95 PRO A C 1
ATOM 668 O O . PRO A 1 95 ? -7.215 12.93 20.312 1 98.88 95 PRO A O 1
ATOM 671 N N . LEU A 1 96 ? -7.336 15.094 20.266 1 98.94 96 LEU A N 1
ATOM 672 C CA . LEU A 1 96 ? -6.105 15.438 19.562 1 98.94 96 LEU A CA 1
ATOM 673 C C . LEU A 1 96 ? -5.188 16.281 20.438 1 98.94 96 LEU A C 1
ATOM 675 O O . LEU A 1 96 ? -5.371 17.5 20.547 1 98.94 96 LEU A O 1
ATOM 679 N N . THR A 1 97 ? -4.188 15.641 20.984 1 98.94 97 THR A N 1
ATOM 680 C CA . THR A 1 97 ? -3.436 16.266 22.062 1 98.94 97 THR A CA 1
ATOM 681 C C . THR A 1 97 ? -1.987 16.516 21.656 1 98.94 97 THR A C 1
ATOM 683 O O . THR A 1 97 ? -1.26 15.562 21.344 1 98.94 97 THR A O 1
ATOM 686 N N . ALA A 1 98 ? -1.572 17.734 21.688 1 98.94 98 ALA A N 1
ATOM 687 C CA . ALA A 1 98 ? -0.16 18.062 21.5 1 98.94 98 ALA A CA 1
ATOM 688 C C . ALA A 1 98 ? 0.595 17.984 22.828 1 98.94 98 ALA A C 1
ATOM 690 O O . ALA A 1 98 ? 0.113 18.469 23.859 1 98.94 98 ALA A O 1
ATOM 691 N N . THR A 1 99 ? 1.727 17.328 22.766 1 98.88 99 THR A N 1
ATOM 692 C CA . THR A 1 99 ? 2.467 17.125 24 1 98.88 99 THR A CA 1
ATOM 693 C C . THR A 1 99 ? 3.947 16.891 23.719 1 98.88 99 THR A C 1
ATOM 695 O O . THR A 1 99 ? 4.344 16.734 22.547 1 98.88 99 THR A O 1
ATOM 698 N N . SER A 1 100 ? 4.723 16.984 24.812 1 98.81 100 SER A N 1
ATOM 699 C CA . SER A 1 100 ? 6.117 16.578 24.719 1 98.81 100 SER A CA 1
ATOM 700 C C . SER A 1 100 ? 6.25 15.055 24.75 1 98.81 100 SER A C 1
ATOM 702 O O . SER A 1 100 ? 5.617 14.383 25.562 1 98.81 100 SER A O 1
ATOM 704 N N . CYS A 1 101 ? 7 14.57 23.812 1 98.25 101 CYS A N 1
ATOM 705 C CA . CYS A 1 101 ? 7.258 13.141 23.719 1 98.25 101 CYS A CA 1
ATOM 706 C C . CYS A 1 101 ? 8.75 12.852 23.656 1 98.25 101 CYS A C 1
ATOM 708 O O . CYS A 1 101 ? 9.547 13.742 23.344 1 98.25 101 CYS A O 1
ATOM 710 N N . ASP A 1 102 ? 9.094 11.625 23.906 1 96.69 102 ASP A N 1
ATOM 711 C CA . ASP A 1 102 ? 10.469 11.188 23.719 1 96.69 102 ASP A CA 1
ATOM 712 C C . ASP A 1 102 ? 10.766 10.945 22.234 1 96.69 102 ASP A C 1
ATOM 714 O O . ASP A 1 102 ? 11.898 11.148 21.781 1 96.69 102 ASP A O 1
ATOM 718 N N . GLU A 1 103 ? 9.727 10.539 21.547 1 96.75 103 GLU A N 1
ATOM 719 C CA . GLU A 1 103 ? 9.914 10.219 20.141 1 96.75 103 GLU A CA 1
ATOM 720 C C . GLU A 1 103 ? 9.406 11.344 19.234 1 96.75 103 GLU A C 1
ATOM 722 O O . GLU A 1 103 ? 8.5 12.094 19.625 1 96.75 103 GLU A O 1
ATOM 727 N N . VAL A 1 104 ? 9.953 11.57 18.062 1 97.38 104 VAL A N 1
ATOM 728 C CA . VAL A 1 104 ? 9.477 12.445 17 1 97.38 104 VAL A CA 1
ATOM 729 C C . VAL A 1 104 ? 8.367 11.75 16.219 1 97.38 104 VAL A C 1
ATOM 731 O O . VAL A 1 104 ? 8.633 10.938 15.32 1 97.38 104 VAL A O 1
ATOM 734 N N . ASN A 1 105 ? 7.148 12.062 16.609 1 97.88 105 ASN A N 1
ATOM 735 C CA . ASN A 1 105 ? 6.07 11.25 16.062 1 97.88 105 ASN A CA 1
ATOM 736 C C . ASN A 1 105 ? 4.711 11.906 16.266 1 97.88 105 ASN A C 1
ATOM 738 O O . ASN A 1 105 ? 4.602 12.914 16.969 1 97.88 105 ASN A O 1
ATOM 742 N N . ALA A 1 106 ? 3.73 11.523 15.695 1 98.81 106 ALA A N 1
ATOM 743 C CA . ALA A 1 106 ? 2.299 11.594 15.969 1 98.81 106 ALA A CA 1
ATOM 744 C C . ALA A 1 106 ? 1.627 10.242 15.742 1 98.81 106 ALA A C 1
ATOM 746 O O . ALA A 1 106 ? 2.041 9.477 14.875 1 98.81 106 ALA A O 1
ATOM 747 N N . PHE A 1 107 ? 0.582 9.93 16.594 1 98.69 107 PHE A N 1
ATOM 748 C CA . PHE A 1 107 ? 0.034 8.586 16.422 1 98.69 107 PHE A CA 1
ATOM 749 C C . PHE A 1 107 ? -1.375 8.5 16.984 1 98.69 107 PHE A C 1
ATOM 751 O O . PHE A 1 107 ? -1.699 9.18 17.969 1 98.69 107 PHE A O 1
ATOM 758 N N . TRP A 1 108 ? -2.162 7.719 16.375 1 98.75 108 TRP A N 1
ATOM 759 C CA . TRP A 1 108 ? -3.422 7.23 16.938 1 98.75 108 TRP A CA 1
ATOM 760 C C . TRP A 1 108 ? -3.184 6.074 17.891 1 98.75 108 TRP A C 1
ATOM 762 O O . TRP A 1 108 ? -2.467 5.125 17.562 1 98.75 108 TRP A O 1
ATOM 772 N N . ASP A 1 109 ? -3.734 6.172 19.031 1 98.38 109 ASP A N 1
ATOM 773 C CA . ASP A 1 109 ? -3.703 5.09 20 1 98.38 109 ASP A CA 1
ATOM 774 C C . ASP A 1 109 ? -5.09 4.477 20.188 1 98.38 109 ASP A C 1
ATOM 776 O O . ASP A 1 109 ? -5.949 5.066 20.844 1 98.38 109 ASP A O 1
ATOM 780 N N . PRO A 1 110 ? -5.238 3.277 19.719 1 96.56 110 PRO A N 1
ATOM 781 C CA . PRO A 1 110 ? -6.566 2.664 19.828 1 96.56 110 PRO A CA 1
ATOM 782 C C . PRO A 1 110 ? -6.957 2.348 21.266 1 96.56 110 PRO A C 1
ATOM 784 O O . PRO A 1 110 ? -8.148 2.225 21.562 1 96.56 110 PRO A O 1
ATOM 787 N N . GLU A 1 111 ? -6.008 2.201 22.141 1 97.06 111 GLU A N 1
ATOM 788 C CA . GLU A 1 111 ? -6.312 1.88 23.547 1 97.06 111 GLU A CA 1
ATOM 789 C C . GLU A 1 111 ? -6.93 3.076 24.266 1 97.06 111 GLU A C 1
ATOM 791 O O . GLU A 1 111 ? -7.914 2.928 24.984 1 97.06 111 GLU A O 1
ATOM 796 N N . THR A 1 112 ? -6.398 4.227 24.016 1 97.44 112 THR A N 1
ATOM 797 C CA . THR A 1 112 ? -6.891 5.426 24.688 1 97.44 112 THR A CA 1
ATOM 798 C C . THR A 1 112 ? -7.906 6.156 23.812 1 97.44 112 THR A C 1
ATOM 800 O O . THR A 1 112 ? -8.617 7.043 24.297 1 97.44 112 THR A O 1
ATOM 803 N N . GLY A 1 113 ? -7.98 5.762 22.562 1 98.06 113 GLY A N 1
ATOM 804 C CA . GLY A 1 113 ? -8.883 6.438 21.656 1 98.06 113 GLY A CA 1
ATOM 805 C C . GLY A 1 113 ? -8.531 7.898 21.422 1 98.06 113 GLY A C 1
ATOM 806 O O . GLY A 1 113 ? -9.398 8.773 21.484 1 98.06 113 GLY A O 1
ATOM 807 N N . SER A 1 114 ? -7.242 8.156 21.188 1 98.75 114 SER A N 1
ATOM 808 C CA . SER A 1 114 ? -6.793 9.531 21.047 1 98.75 114 SER A CA 1
ATOM 809 C C . SER A 1 114 ? -5.645 9.641 20.047 1 98.75 114 SER A C 1
ATOM 811 O O . SER A 1 114 ? -4.984 8.648 19.75 1 98.75 114 SER A O 1
ATOM 813 N N . ILE A 1 115 ? -5.469 10.82 19.531 1 98.94 115 ILE A N 1
ATOM 814 C CA . ILE A 1 115 ? -4.32 11.156 18.703 1 98.94 115 ILE A CA 1
ATOM 815 C C . ILE A 1 115 ? -3.326 11.984 19.5 1 98.94 115 ILE A C 1
ATOM 817 O O . ILE A 1 115 ? -3.688 13.016 20.078 1 98.94 115 ILE A O 1
ATOM 821 N N . THR A 1 116 ? -2.141 11.516 19.531 1 98.94 116 THR A N 1
ATOM 822 C CA . THR A 1 116 ? -1.048 12.266 20.141 1 98.94 116 THR A CA 1
ATOM 823 C C . THR A 1 116 ? -0.196 12.945 19.062 1 98.94 116 THR A C 1
ATOM 825 O O . THR A 1 116 ? 0.213 12.312 18.094 1 98.94 116 THR A O 1
ATOM 828 N N . PHE A 1 117 ? 0.05 14.211 19.266 1 98.94 117 PHE A N 1
ATOM 829 C CA . PHE A 1 117 ? 0.867 15.023 18.375 1 98.94 117 PHE A CA 1
ATOM 830 C C . PHE A 1 117 ? 2.062 15.609 19.125 1 98.94 117 PHE A C 1
ATOM 832 O O . PHE A 1 117 ? 1.907 16.516 19.938 1 98.94 117 PHE A O 1
ATOM 839 N N . CYS A 1 118 ? 3.236 15.18 18.844 1 98.94 118 CYS A N 1
ATOM 840 C CA . CYS A 1 118 ? 4.41 15.531 19.625 1 98.94 118 CYS A CA 1
ATOM 841 C C . CYS A 1 118 ? 5.02 16.844 19.156 1 98.94 118 CYS A C 1
ATOM 843 O O . CYS A 1 118 ? 5.262 17.016 17.953 1 98.94 118 CYS A O 1
ATOM 845 N N . TYR A 1 119 ? 5.363 17.688 20.078 1 98.94 119 TYR A N 1
ATOM 846 C CA . TYR A 1 119 ? 6.004 18.953 19.75 1 98.94 119 TYR A CA 1
ATOM 847 C C . TYR A 1 119 ? 7.301 18.734 18.984 1 98.94 119 TYR A C 1
ATOM 849 O O . TYR A 1 119 ? 7.641 19.5 18.094 1 98.94 119 TYR A O 1
ATOM 857 N N . GLY A 1 120 ? 7.965 17.641 19.359 1 98.81 120 GLY A N 1
ATOM 858 C CA . GLY A 1 120 ? 9.234 17.328 18.719 1 98.81 120 GLY A CA 1
ATOM 859 C C . GLY A 1 120 ? 9.109 17.094 17.234 1 98.81 120 GLY A C 1
ATOM 860 O O . GLY A 1 120 ? 10.062 17.281 16.484 1 98.81 120 GLY A O 1
ATOM 861 N N . LEU A 1 121 ? 7.941 16.609 16.797 1 98.81 121 LEU A N 1
ATOM 862 C CA . LEU A 1 121 ? 7.703 16.406 15.367 1 98.81 121 LEU A CA 1
ATOM 863 C C . LEU A 1 121 ? 7.734 17.734 14.625 1 98.81 121 LEU A C 1
ATOM 865 O O . LEU A 1 121 ? 8.305 17.828 13.539 1 98.81 121 LEU A O 1
ATOM 869 N N . VAL A 1 122 ? 7.152 18.781 15.203 1 98.88 122 VAL A N 1
ATOM 870 C CA . VAL A 1 122 ? 7.141 20.109 14.602 1 98.88 122 VAL A CA 1
ATOM 871 C C . VAL A 1 122 ? 8.57 20.641 14.5 1 98.88 122 VAL A C 1
ATOM 873 O O . VAL A 1 122 ? 8.953 21.203 13.469 1 98.88 122 VAL A O 1
ATOM 876 N N . SER A 1 123 ? 9.273 20.406 15.539 1 98.62 123 SER A N 1
ATOM 877 C CA . SER A 1 123 ? 10.656 20.859 15.547 1 98.62 123 SER A CA 1
ATOM 878 C C . SER A 1 123 ? 11.469 20.188 14.445 1 98.62 123 SER A C 1
ATOM 880 O O . SER A 1 123 ? 12.289 20.828 13.789 1 98.62 123 SER A O 1
ATOM 882 N N . ALA A 1 124 ? 11.281 18.906 14.328 1 98.5 124 ALA A N 1
ATOM 883 C CA . ALA A 1 124 ? 12 18.172 13.289 1 98.5 124 ALA A CA 1
ATOM 884 C C . ALA A 1 124 ? 11.672 18.719 11.906 1 98.5 124 ALA A C 1
ATOM 886 O O . ALA A 1 124 ? 12.57 18.938 11.086 1 98.5 124 ALA A O 1
ATOM 887 N N . TYR A 1 125 ? 10.438 19 11.648 1 98.75 125 TYR A N 1
ATOM 888 C CA . TYR A 1 125 ? 10.047 19.516 10.344 1 98.75 125 TYR A CA 1
ATOM 889 C C . TYR A 1 125 ? 10.508 20.969 10.172 1 98.75 125 TYR A C 1
ATOM 891 O O . TYR A 1 125 ? 10.812 21.391 9.062 1 98.75 125 TYR A O 1
ATOM 899 N N . ARG A 1 126 ? 10.539 21.75 11.273 1 98.75 126 ARG A N 1
ATOM 900 C CA . ARG A 1 126 ? 11.094 23.094 11.195 1 98.75 126 ARG A CA 1
ATOM 901 C C . ARG A 1 126 ? 12.531 23.062 10.672 1 98.75 126 ARG A C 1
ATOM 903 O O . ARG A 1 126 ? 12.906 23.875 9.836 1 98.75 126 ARG A O 1
ATOM 910 N N . GLY A 1 127 ? 13.32 22.141 11.242 1 98.38 127 GLY A N 1
ATOM 911 C CA . GLY A 1 127 ? 14.672 21.969 10.727 1 98.38 127 GLY A CA 1
ATOM 912 C C . GLY A 1 127 ? 14.711 21.609 9.258 1 98.38 127 GLY A C 1
ATOM 913 O O . GLY A 1 127 ? 15.484 22.188 8.492 1 98.38 127 GLY A O 1
ATOM 914 N N . LEU A 1 128 ? 13.875 20.703 8.906 1 98.44 128 LEU A N 1
ATOM 915 C CA . LEU A 1 128 ? 13.828 20.25 7.523 1 98.44 128 LEU A CA 1
ATOM 916 C C . LEU A 1 128 ? 13.477 21.391 6.582 1 98.44 128 LEU A C 1
ATOM 918 O O . LEU A 1 128 ? 14.18 21.641 5.602 1 98.44 128 LEU A O 1
ATOM 922 N N . PHE A 1 129 ? 12.406 22.109 6.848 1 98.69 129 PHE A N 1
ATOM 923 C CA . PHE A 1 129 ? 11.945 23.172 5.969 1 98.69 129 PHE A CA 1
ATOM 924 C C . PHE A 1 129 ? 12.891 24.375 6.02 1 98.69 129 PHE A C 1
ATOM 926 O O . PHE A 1 129 ? 13.031 25.094 5.035 1 98.69 129 PHE A O 1
ATOM 933 N N . GLY A 1 130 ? 13.5 24.562 7.184 1 98.25 130 GLY A N 1
ATOM 934 C CA . GLY A 1 130 ? 14.531 25.578 7.254 1 98.25 130 GLY A CA 1
ATOM 935 C C . GLY A 1 130 ? 15.648 25.359 6.254 1 98.25 130 GLY A C 1
ATOM 936 O O . GLY A 1 130 ? 16.219 26.328 5.738 1 98.25 130 GLY A O 1
ATOM 937 N N . GLU A 1 131 ? 15.945 24.125 5.992 1 97.25 131 GLU A N 1
ATOM 938 C CA . GLU A 1 131 ? 16.984 23.781 5.035 1 97.25 131 GLU A CA 1
ATOM 939 C C . GLU A 1 131 ? 16.484 23.922 3.6 1 97.25 131 GLU A C 1
ATOM 941 O O . GLU A 1 131 ? 17.281 24.141 2.68 1 97.25 131 GLU A O 1
ATOM 946 N N . LEU A 1 132 ? 15.211 23.812 3.451 1 97.44 132 LEU A N 1
ATOM 947 C CA . LEU A 1 132 ? 14.633 23.875 2.115 1 97.44 132 LEU A CA 1
ATOM 948 C C . LEU A 1 132 ? 14.375 25.328 1.713 1 97.44 132 LEU A C 1
ATOM 950 O O . LEU A 1 132 ? 14.555 25.703 0.55 1 97.44 132 LEU A O 1
ATOM 954 N N . ASN A 1 133 ? 13.93 26.062 2.654 1 98.19 133 ASN A N 1
ATOM 955 C CA . ASN A 1 133 ? 13.523 27.438 2.393 1 98.19 133 ASN A CA 1
ATOM 956 C C . ASN A 1 133 ? 14.672 28.406 2.625 1 98.19 133 ASN A C 1
ATOM 958 O O . ASN A 1 133 ? 14.734 29.078 3.66 1 98.19 133 ASN A O 1
ATOM 962 N N . THR A 1 134 ? 15.547 28.609 1.617 1 97.62 134 THR A N 1
ATOM 963 C CA . THR A 1 134 ? 16.766 29.375 1.818 1 97.62 134 THR A CA 1
ATOM 964 C C . THR A 1 134 ? 16.797 30.609 0.932 1 97.62 134 THR A C 1
ATOM 966 O O . THR A 1 134 ? 17.766 31.375 0.938 1 97.62 134 THR A O 1
ATOM 969 N N . THR A 1 135 ? 15.75 30.781 0.221 1 96.94 135 THR A N 1
ATOM 970 C CA . THR A 1 135 ? 15.727 31.922 -0.685 1 96.94 135 THR A CA 1
ATOM 971 C C . THR A 1 135 ? 15.031 33.125 -0.034 1 96.94 135 THR A C 1
ATOM 973 O O . THR A 1 135 ? 14.094 32.938 0.752 1 96.94 135 THR A O 1
ATOM 976 N N . GLY A 1 136 ? 15.477 34.375 -0.397 1 97.69 136 GLY A N 1
ATOM 977 C CA . GLY A 1 136 ? 14.875 35.594 0.125 1 97.69 136 GLY A CA 1
ATOM 978 C C . GLY A 1 136 ? 15.477 36.031 1.443 1 97.69 136 GLY A C 1
ATOM 979 O O . GLY A 1 136 ? 16.531 35.562 1.843 1 97.69 136 GLY A O 1
ATOM 980 N N . THR A 1 137 ? 14.797 37.062 2.025 1 98.06 137 THR A N 1
ATOM 981 C CA . THR A 1 137 ? 15.234 37.562 3.318 1 98.06 137 THR A CA 1
ATOM 982 C C . THR A 1 137 ? 14.984 36.531 4.418 1 98.06 137 THR A C 1
ATOM 984 O O . THR A 1 137 ? 14.234 35.594 4.223 1 98.06 137 THR A O 1
ATOM 987 N N . GLU A 1 138 ? 15.594 36.75 5.52 1 97.5 138 GLU A N 1
ATOM 988 C CA . GLU A 1 138 ? 15.375 35.875 6.664 1 97.5 138 GLU A CA 1
ATOM 989 C C . GLU A 1 138 ? 13.898 35.812 7.043 1 97.5 138 GLU A C 1
ATOM 991 O O . GLU A 1 138 ? 13.375 34.75 7.359 1 97.5 138 GLU A O 1
ATOM 996 N N . ALA A 1 139 ? 13.289 36.969 6.961 1 97.69 139 ALA A N 1
ATOM 997 C CA . ALA A 1 139 ? 11.867 37.062 7.289 1 97.69 139 ALA A CA 1
ATOM 998 C C . ALA A 1 139 ? 11.039 36.219 6.312 1 97.69 139 ALA A C 1
ATOM 1000 O O . ALA A 1 139 ? 10.078 35.562 6.711 1 97.69 139 ALA A O 1
ATOM 1001 N N . GLN A 1 140 ? 11.398 36.281 5.059 1 97.69 140 GLN A N 1
ATOM 1002 C CA . GLN A 1 140 ? 10.695 35.531 4.031 1 97.69 140 GLN A CA 1
ATOM 1003 C C . GLN A 1 140 ? 10.922 34.031 4.203 1 97.69 140 GLN A C 1
ATOM 1005 O O . GLN A 1 140 ? 9.984 33.219 4.051 1 97.69 140 GLN A O 1
ATOM 1010 N N . GLN A 1 141 ? 12.125 33.656 4.574 1 98.25 141 GLN A N 1
ATOM 1011 C CA . GLN A 1 141 ? 12.461 32.25 4.809 1 98.25 141 GLN A CA 1
ATOM 1012 C C . GLN A 1 141 ? 11.688 31.688 6 1 98.25 141 GLN A C 1
ATOM 1014 O O . GLN A 1 141 ? 11.148 30.594 5.93 1 98.25 141 GLN A O 1
ATOM 1019 N N . ASN A 1 142 ? 11.664 32.469 7.039 1 97.88 142 ASN A N 1
ATOM 1020 C CA . ASN A 1 142 ? 10.945 32.062 8.234 1 97.88 142 ASN A CA 1
ATOM 1021 C C . ASN A 1 142 ? 9.453 31.891 7.973 1 97.88 142 ASN A C 1
ATOM 1023 O O . ASN A 1 142 ? 8.836 30.938 8.445 1 97.88 142 ASN A O 1
ATOM 1027 N N . ARG A 1 143 ? 8.883 32.812 7.219 1 98.12 143 ARG A N 1
ATOM 1028 C CA . ARG A 1 143 ? 7.461 32.719 6.891 1 98.12 143 ARG A CA 1
ATOM 1029 C C . ARG A 1 143 ? 7.168 31.5 6.039 1 98.12 143 ARG A C 1
ATOM 1031 O O . ARG A 1 143 ? 6.18 30.797 6.277 1 98.12 143 ARG A O 1
ATOM 1038 N N . ALA A 1 144 ? 8 31.266 5.074 1 98.44 144 ALA A N 1
ATOM 1039 C CA . ALA A 1 144 ? 7.828 30.078 4.23 1 98.44 144 ALA A CA 1
ATOM 1040 C C . ALA A 1 144 ? 7.895 28.797 5.059 1 98.44 144 ALA A C 1
ATOM 1042 O O . ALA A 1 144 ? 7.113 27.875 4.848 1 98.44 144 ALA A O 1
ATOM 1043 N N . THR A 1 145 ? 8.812 28.781 5.965 1 98.81 145 THR A N 1
ATOM 1044 C CA . THR A 1 145 ? 8.984 27.625 6.84 1 98.81 145 THR A CA 1
ATOM 1045 C C . THR A 1 145 ? 7.754 27.422 7.715 1 98.81 145 THR A C 1
A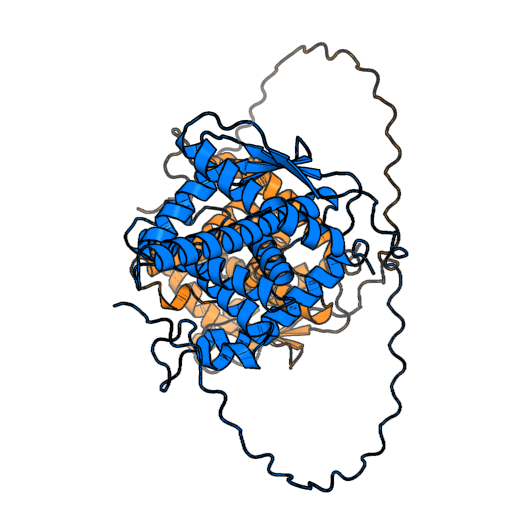TOM 1047 O O . THR A 1 145 ? 7.262 26.297 7.852 1 98.81 145 THR A O 1
ATOM 1050 N N . GLU A 1 146 ? 7.254 28.469 8.266 1 98.69 146 GLU A N 1
ATOM 1051 C CA . GLU A 1 146 ? 6.074 28.375 9.125 1 98.69 146 GLU A CA 1
ATOM 1052 C C . GLU A 1 146 ? 4.852 27.938 8.328 1 98.69 146 GLU A C 1
ATOM 1054 O O . GLU A 1 146 ? 4.047 27.141 8.82 1 98.69 146 GLU A O 1
ATOM 1059 N N . ASP A 1 147 ? 4.723 28.453 7.113 1 98.75 147 ASP A N 1
ATOM 1060 C CA . ASP A 1 147 ? 3.625 28.031 6.25 1 98.75 147 ASP A CA 1
ATOM 1061 C C . ASP A 1 147 ? 3.691 26.531 5.98 1 98.75 147 ASP A C 1
ATOM 1063 O O . ASP A 1 147 ? 2.672 25.844 6.027 1 98.75 147 ASP A O 1
ATOM 1067 N N . ASP A 1 148 ? 4.883 26.062 5.727 1 98.88 148 ASP A N 1
ATOM 1068 C CA . ASP A 1 148 ? 5.066 24.641 5.453 1 98.88 148 ASP A CA 1
ATOM 1069 C C . ASP A 1 148 ? 4.816 23.812 6.707 1 98.88 148 ASP A C 1
ATOM 1071 O O . ASP A 1 148 ? 4.316 22.688 6.621 1 98.88 148 ASP A O 1
ATOM 1075 N N . LEU A 1 149 ? 5.16 24.328 7.879 1 98.94 149 LEU A N 1
ATOM 1076 C CA . LEU A 1 149 ? 4.891 23.625 9.133 1 98.94 149 LEU A CA 1
ATOM 1077 C C . LEU A 1 149 ? 3.391 23.469 9.352 1 98.94 149 LEU A C 1
ATOM 1079 O O . LEU A 1 149 ? 2.939 22.422 9.828 1 98.94 149 LEU A O 1
ATOM 1083 N N . ILE A 1 150 ? 2.639 24.5 9 1 98.94 150 ILE A N 1
ATOM 1084 C CA . ILE A 1 150 ? 1.187 24.406 9.094 1 98.94 150 ILE A CA 1
ATOM 1085 C C . ILE A 1 150 ? 0.678 23.312 8.156 1 98.94 150 ILE A C 1
ATOM 1087 O O . ILE A 1 150 ? -0.12 22.469 8.555 1 98.94 150 ILE A O 1
ATOM 1091 N N . GLY A 1 151 ? 1.214 23.328 6.945 1 98.88 151 GLY A N 1
ATOM 1092 C CA . GLY A 1 151 ? 0.767 22.359 5.949 1 98.88 151 GLY A CA 1
ATOM 1093 C C . GLY A 1 151 ? 1.062 20.922 6.332 1 98.88 151 GLY A C 1
ATOM 1094 O O . GLY A 1 151 ? 0.164 20.078 6.328 1 98.88 151 GLY A O 1
ATOM 1095 N N . ILE A 1 152 ? 2.303 20.641 6.727 1 98.88 152 ILE A N 1
ATOM 1096 C CA . ILE A 1 152 ? 2.691 19.281 7.051 1 98.88 152 ILE A CA 1
ATOM 1097 C C . ILE A 1 152 ? 1.966 18.828 8.312 1 98.88 152 ILE A C 1
ATOM 1099 O O . ILE A 1 152 ? 1.603 17.656 8.438 1 98.88 152 ILE A O 1
ATOM 1103 N N . SER A 1 153 ? 1.709 19.719 9.242 1 98.94 153 SER A N 1
ATOM 1104 C CA . SER A 1 153 ? 0.99 19.359 10.461 1 98.94 153 SER A CA 1
ATOM 1105 C C . SER A 1 153 ? -0.444 18.938 10.156 1 98.94 153 SER A C 1
ATOM 1107 O O . SER A 1 153 ? -0.948 17.969 10.727 1 98.94 153 SER A O 1
ATOM 1109 N N . ASN A 1 154 ? -1.097 19.688 9.258 1 98.94 154 ASN A N 1
ATOM 1110 C CA . ASN A 1 154 ? -2.428 19.281 8.828 1 98.94 154 ASN A CA 1
ATOM 1111 C C . ASN A 1 154 ? -2.412 17.875 8.203 1 98.94 154 ASN A C 1
ATOM 1113 O O . ASN A 1 154 ? -3.244 17.031 8.547 1 98.94 154 ASN A O 1
ATOM 1117 N N . SER A 1 155 ? -1.439 17.656 7.332 1 98.88 155 SER A N 1
ATOM 1118 C CA . SER A 1 155 ? -1.329 16.359 6.676 1 98.88 155 SER A CA 1
ATOM 1119 C C . SER A 1 155 ? -1.155 15.242 7.695 1 98.88 155 SER A C 1
ATOM 1121 O O . SER A 1 155 ? -1.807 14.195 7.598 1 98.88 155 SER A O 1
ATOM 1123 N N . VAL A 1 156 ? -0.311 15.445 8.688 1 98.94 156 VAL A N 1
ATOM 1124 C CA . VAL A 1 156 ? -0.032 14.438 9.703 1 98.94 156 VAL A CA 1
ATOM 1125 C C . VAL A 1 156 ? -1.287 14.188 10.539 1 98.94 156 VAL A C 1
ATOM 1127 O O . VAL A 1 156 ? -1.615 13.039 10.836 1 98.94 156 VAL A O 1
ATOM 1130 N N . VAL A 1 157 ? -2.006 15.227 10.914 1 98.94 157 VAL A N 1
ATOM 1131 C CA . VAL A 1 157 ? -3.24 15.07 11.68 1 98.94 157 VAL A CA 1
ATOM 1132 C C . VAL A 1 157 ? -4.242 14.242 10.883 1 98.94 157 VAL A C 1
ATOM 1134 O O . VAL A 1 157 ? -4.863 13.32 11.422 1 98.94 157 VAL A O 1
ATOM 1137 N N . PHE A 1 158 ? -4.395 14.531 9.609 1 98.94 158 PHE A N 1
ATOM 1138 C CA . PHE A 1 158 ? -5.371 13.82 8.789 1 98.94 158 PHE A CA 1
ATOM 1139 C C . PHE A 1 158 ? -4.953 12.375 8.578 1 98.94 158 PHE A C 1
ATOM 1141 O O . PHE A 1 158 ? -5.801 11.484 8.492 1 98.94 158 PHE A O 1
ATOM 1148 N N . HIS A 1 159 ? -3.641 12.102 8.5 1 98.94 159 HIS A N 1
ATOM 1149 C CA . HIS A 1 159 ? -3.119 10.742 8.461 1 98.94 159 HIS A CA 1
ATOM 1150 C C . HIS A 1 159 ? -3.521 9.961 9.703 1 98.94 159 HIS A C 1
ATOM 1152 O O . HIS A 1 159 ? -4.082 8.867 9.609 1 98.94 159 HIS A O 1
ATOM 1158 N N . GLU A 1 160 ? -3.289 10.562 10.891 1 98.94 160 GLU A N 1
ATOM 1159 C CA . GLU A 1 160 ? -3.664 9.906 12.141 1 98.94 160 GLU A CA 1
ATOM 1160 C C . GLU A 1 160 ? -5.18 9.789 12.266 1 98.94 160 GLU A C 1
ATOM 1162 O O . GLU A 1 160 ? -5.688 8.812 12.828 1 98.94 160 GLU A O 1
ATOM 1167 N N . PHE A 1 161 ? -5.906 10.828 11.742 1 98.94 161 PHE A N 1
ATOM 1168 C CA . PHE A 1 161 ? -7.363 10.773 11.711 1 98.94 161 PHE A CA 1
ATOM 1169 C C . PHE A 1 161 ? -7.84 9.609 10.852 1 98.94 161 PHE A C 1
ATOM 1171 O O . PHE A 1 161 ? -8.844 8.969 11.172 1 98.94 161 PHE A O 1
ATOM 1178 N N . GLY A 1 162 ? -7.133 9.305 9.75 1 98.81 162 GLY A N 1
ATOM 1179 C CA . GLY A 1 162 ? -7.418 8.125 8.953 1 98.81 162 GLY A CA 1
ATOM 1180 C C . GLY A 1 162 ? -7.328 6.836 9.75 1 98.81 162 GLY A C 1
ATOM 1181 O O . GLY A 1 162 ? -8.227 5.992 9.688 1 98.81 162 GLY A O 1
ATOM 1182 N N . HIS A 1 163 ? -6.238 6.695 10.516 1 98.75 163 HIS A N 1
ATOM 1183 C CA . HIS A 1 163 ? -6.125 5.543 11.398 1 98.75 163 HIS A CA 1
ATOM 1184 C C . HIS A 1 163 ? -7.305 5.473 12.367 1 98.75 163 HIS A C 1
ATOM 1186 O O . HIS A 1 163 ? -7.863 4.398 12.586 1 98.75 163 HIS A O 1
ATOM 1192 N N . ALA A 1 164 ? -7.652 6.582 12.961 1 98.88 164 ALA A N 1
ATOM 1193 C CA . ALA A 1 164 ? -8.75 6.645 13.93 1 98.88 164 ALA A CA 1
ATOM 1194 C C . ALA A 1 164 ? -10.055 6.168 13.305 1 98.88 164 ALA A C 1
ATOM 1196 O O . ALA A 1 164 ? -10.766 5.348 13.883 1 98.88 164 ALA A O 1
ATOM 1197 N N . LEU A 1 165 ? -10.344 6.652 12.117 1 98.62 165 LEU A N 1
ATOM 1198 C CA . LEU A 1 165 ? -11.602 6.309 11.461 1 98.62 165 LEU A CA 1
ATOM 1199 C C . LEU A 1 165 ? -11.648 4.824 11.117 1 98.62 165 LEU A C 1
ATOM 1201 O O . LEU A 1 165 ? -12.68 4.172 11.289 1 98.62 165 LEU A O 1
ATOM 1205 N N . ILE A 1 166 ? -10.547 4.312 10.578 1 98.5 166 ILE A N 1
ATOM 1206 C CA . ILE A 1 166 ? -10.469 2.893 10.242 1 98.5 166 ILE A CA 1
ATOM 1207 C C . ILE A 1 166 ? -10.742 2.059 11.5 1 98.5 166 ILE A C 1
ATOM 1209 O O . ILE A 1 166 ? -11.461 1.062 11.438 1 98.5 166 ILE A O 1
ATOM 1213 N N . ASP A 1 167 ? -10.195 2.477 12.594 1 97.94 167 ASP A N 1
ATOM 1214 C CA . ASP A 1 167 ? -10.32 1.746 13.852 1 97.94 167 ASP A CA 1
ATOM 1215 C C . ASP A 1 167 ? -11.719 1.908 14.445 1 97.94 167 ASP A C 1
ATOM 1217 O O . ASP A 1 167 ? -12.422 0.921 14.656 1 97.94 167 ASP A O 1
ATOM 1221 N N . ILE A 1 168 ? -12.211 3.131 14.594 1 97.88 168 ILE A N 1
ATOM 1222 C CA . ILE A 1 168 ? -13.461 3.457 15.273 1 97.88 168 ILE A CA 1
ATOM 1223 C C . ILE A 1 168 ? -14.633 2.832 14.523 1 97.88 168 ILE A C 1
ATOM 1225 O O . ILE A 1 168 ? -15.547 2.271 15.141 1 97.88 168 ILE A O 1
ATOM 1229 N N . TYR A 1 169 ? -14.531 2.881 13.25 1 97.31 169 TYR A N 1
ATOM 1230 C CA . TYR A 1 169 ? -15.672 2.43 12.469 1 97.31 169 TYR A CA 1
ATOM 1231 C C . TYR A 1 169 ? -15.414 1.06 11.852 1 97.31 169 TYR A C 1
ATOM 1233 O O . TYR A 1 169 ? -16.219 0.562 11.062 1 97.31 169 TYR A O 1
ATOM 1241 N N . GLU A 1 170 ? -14.266 0.494 12.203 1 96.38 170 GLU A N 1
ATOM 1242 C CA . GLU A 1 170 ? -13.875 -0.803 11.656 1 96.38 170 GLU A CA 1
ATOM 1243 C C . GLU A 1 170 ? -14.031 -0.831 10.141 1 96.38 170 GLU A C 1
ATOM 1245 O O . GLU A 1 170 ? -14.641 -1.754 9.586 1 96.38 170 GLU A O 1
ATOM 1250 N N . LEU A 1 171 ? -13.578 0.245 9.539 1 98.31 171 LEU A N 1
ATOM 1251 C CA . LEU A 1 171 ? -13.68 0.323 8.086 1 98.31 171 LEU A CA 1
ATOM 1252 C C . LEU A 1 171 ? -12.883 -0.792 7.426 1 98.31 171 LEU A C 1
ATOM 1254 O O . LEU A 1 171 ? -11.766 -1.103 7.859 1 98.31 171 LEU A O 1
ATOM 1258 N N . PRO A 1 172 ? -13.438 -1.42 6.41 1 98.38 172 PRO A N 1
ATOM 1259 C CA . PRO A 1 172 ? -12.703 -2.479 5.711 1 98.38 172 PRO A CA 1
ATOM 1260 C C . PRO A 1 172 ? -11.633 -1.931 4.773 1 98.38 172 PRO A C 1
ATOM 1262 O O . PRO A 1 172 ? -11.703 -2.139 3.559 1 98.38 172 PRO A O 1
ATOM 1265 N N . SER A 1 173 ? -10.672 -1.341 5.391 1 98.19 173 SER A N 1
ATOM 1266 C CA . SER A 1 173 ? -9.547 -0.788 4.648 1 98.19 173 SER A CA 1
ATOM 1267 C C . SER A 1 173 ? -8.648 -1.894 4.105 1 98.19 173 SER A C 1
ATOM 1269 O O . SER A 1 173 ? -8.32 -2.842 4.82 1 98.19 173 SER A O 1
ATOM 1271 N N . THR A 1 174 ? -8.305 -1.789 2.807 1 98.5 174 THR A N 1
ATOM 1272 C CA . THR A 1 174 ? -7.406 -2.744 2.164 1 98.5 174 THR A CA 1
ATOM 1273 C C . THR A 1 174 ? -6.051 -2.107 1.877 1 98.5 174 THR A C 1
ATOM 1275 O O . THR A 1 174 ? -5.848 -0.92 2.145 1 98.5 174 THR A O 1
ATOM 1278 N N . GLY A 1 175 ? -5.105 -2.916 1.278 1 97.56 175 GLY A N 1
ATOM 1279 C CA . GLY A 1 175 ? -3.758 -2.4 1.103 1 97.56 175 GLY A CA 1
ATOM 1280 C C . GLY A 1 175 ? -3.057 -2.105 2.414 1 97.56 175 GLY A C 1
ATOM 1281 O O . GLY A 1 175 ? -3.592 -2.389 3.488 1 97.56 175 GLY A O 1
ATOM 1282 N N . ARG A 1 176 ? -1.922 -1.605 2.289 1 96.88 176 ARG A N 1
ATOM 1283 C CA . ARG A 1 176 ? -1.235 -1.178 3.502 1 96.88 176 ARG A CA 1
ATOM 1284 C C . ARG A 1 176 ? -1.966 -0.013 4.164 1 96.88 176 ARG A C 1
ATOM 1286 O O . ARG A 1 176 ? -2.238 1.001 3.518 1 96.88 176 ARG A O 1
ATOM 1293 N N . GLU A 1 177 ? -2.254 -0.158 5.367 1 97.5 177 GLU A N 1
ATOM 1294 C CA . GLU A 1 177 ? -3.039 0.854 6.066 1 97.5 177 GLU A CA 1
ATOM 1295 C C . GLU A 1 177 ? -2.346 2.213 6.027 1 97.5 177 GLU A C 1
ATOM 1297 O O . GLU A 1 177 ? -3.006 3.25 5.938 1 97.5 177 GLU A O 1
ATOM 1302 N N . GLU A 1 178 ? -1.019 2.166 6.102 1 97.94 178 GLU A N 1
ATOM 1303 C CA . GLU A 1 178 ? -0.254 3.408 6.055 1 97.94 178 GLU A CA 1
ATOM 1304 C C . GLU A 1 178 ? -0.51 4.164 4.754 1 97.94 178 GLU A C 1
ATOM 1306 O O . GLU A 1 178 ? -0.576 5.395 4.75 1 97.94 178 GLU A O 1
ATOM 1311 N N . ASP A 1 179 ? -0.661 3.469 3.688 1 98.38 179 ASP A N 1
ATOM 1312 C CA . ASP A 1 179 ? -0.969 4.102 2.408 1 98.38 179 ASP A CA 1
ATOM 1313 C C . ASP A 1 179 ? -2.424 4.562 2.361 1 98.38 179 ASP A C 1
ATOM 1315 O O . ASP A 1 179 ? -2.734 5.598 1.762 1 98.38 179 ASP A O 1
ATOM 1319 N N . ALA A 1 180 ? -3.275 3.76 2.951 1 98.69 180 ALA A N 1
ATOM 1320 C CA . ALA A 1 180 ? -4.68 4.156 3.031 1 98.69 180 ALA A CA 1
ATOM 1321 C C . ALA A 1 180 ? -4.84 5.449 3.824 1 98.69 180 ALA A C 1
ATOM 1323 O O . ALA A 1 180 ? -5.594 6.34 3.428 1 98.69 180 ALA A O 1
ATOM 1324 N N . ALA A 1 181 ? -4.113 5.531 4.922 1 98.81 181 ALA A N 1
ATOM 1325 C CA . ALA A 1 181 ? -4.148 6.746 5.73 1 98.81 181 ALA A CA 1
ATOM 1326 C C . ALA A 1 181 ? -3.613 7.941 4.949 1 98.81 181 ALA A C 1
ATOM 1328 O O . ALA A 1 181 ? -4.168 9.039 5.027 1 98.81 181 ALA A O 1
ATOM 1329 N N . ASP A 1 182 ? -2.559 7.754 4.223 1 98.81 182 ASP A N 1
ATOM 1330 C CA . ASP A 1 182 ? -2.021 8.805 3.365 1 98.81 182 ASP A CA 1
ATOM 1331 C C . ASP A 1 182 ? -3.043 9.234 2.312 1 98.81 182 ASP A C 1
ATOM 1333 O O . ASP A 1 182 ? -3.15 10.414 1.987 1 98.81 182 ASP A O 1
ATOM 1337 N N . GLN A 1 183 ? -3.76 8.258 1.79 1 98.69 183 GLN A N 1
ATOM 1338 C CA . GLN A 1 183 ? -4.797 8.555 0.809 1 98.69 183 GLN A CA 1
ATOM 1339 C C . GLN A 1 183 ? -5.859 9.484 1.397 1 98.69 183 GLN A C 1
ATOM 1341 O O . GLN A 1 183 ? -6.211 10.5 0.791 1 98.69 183 GLN A O 1
ATOM 1346 N N . LEU A 1 184 ? -6.316 9.109 2.533 1 98.75 184 LEU A N 1
ATOM 1347 C CA . LEU A 1 184 ? -7.367 9.914 3.143 1 98.75 184 LEU A CA 1
ATOM 1348 C C . LEU A 1 184 ? -6.859 11.32 3.465 1 98.75 184 LEU A C 1
ATOM 1350 O O . LEU A 1 184 ? -7.574 12.305 3.262 1 98.75 184 LEU A O 1
ATOM 1354 N N . ALA A 1 185 ? -5.629 11.391 3.992 1 98.81 185 ALA A N 1
ATOM 1355 C CA . ALA A 1 185 ? -5.047 12.703 4.266 1 98.81 185 ALA A CA 1
ATOM 1356 C C . ALA A 1 185 ? -5.02 13.562 3.006 1 98.81 185 ALA A C 1
ATOM 1358 O O . ALA A 1 185 ? -5.406 14.734 3.037 1 98.81 185 ALA A O 1
ATOM 1359 N N . THR A 1 186 ? -4.637 12.992 1.879 1 98.56 186 THR A N 1
ATOM 1360 C CA . THR A 1 186 ? -4.562 13.727 0.622 1 98.56 186 THR A CA 1
ATOM 1361 C C . THR A 1 186 ? -5.953 14.156 0.161 1 98.56 186 THR A C 1
ATOM 1363 O O . THR A 1 186 ? -6.141 15.273 -0.312 1 98.56 186 THR A O 1
ATOM 1366 N N . LEU A 1 187 ? -6.914 13.289 0.341 1 98.25 187 LEU A N 1
ATOM 1367 C CA . LEU A 1 187 ? -8.273 13.609 -0.065 1 98.25 187 LEU A CA 1
ATOM 1368 C C . LEU A 1 187 ? -8.828 14.773 0.75 1 98.25 187 LEU A C 1
ATOM 1370 O O . LEU A 1 187 ? -9.469 15.672 0.199 1 98.25 187 LEU A O 1
ATOM 1374 N N . LEU A 1 188 ? -8.539 14.758 2.014 1 98.19 188 LEU A N 1
ATOM 1375 C CA . LEU A 1 188 ? -9.016 15.828 2.889 1 98.19 188 LEU A CA 1
ATOM 1376 C C . LEU A 1 188 ? -8.32 17.141 2.559 1 98.19 188 LEU A C 1
ATOM 1378 O O . LEU A 1 188 ? -8.859 18.219 2.84 1 98.19 188 LEU A O 1
ATOM 1382 N N . LEU A 1 189 ? -7.191 17.031 1.887 1 98.5 189 LEU A N 1
ATOM 1383 C CA . LEU A 1 189 ? -6.422 18.234 1.576 1 98.5 189 LEU A CA 1
ATOM 1384 C C . LEU A 1 189 ? -6.652 18.672 0.132 1 98.5 189 LEU A C 1
ATOM 1386 O O . LEU A 1 189 ? -6.145 19.703 -0.297 1 98.5 189 LEU A O 1
ATOM 1390 N N . ALA A 1 190 ? -7.441 18 -0.636 1 97.38 190 ALA A N 1
ATOM 1391 C CA . ALA A 1 190 ? -7.551 18.234 -2.074 1 97.38 190 ALA A CA 1
ATOM 1392 C C . ALA A 1 190 ? -8.719 19.156 -2.393 1 97.38 190 ALA A C 1
ATOM 1394 O O . ALA A 1 190 ? -8.852 19.641 -3.523 1 97.38 190 ALA A O 1
ATOM 1395 N N . GLY A 1 191 ? -9.508 19.562 -1.403 1 94.44 191 GLY A N 1
ATOM 1396 C CA . GLY A 1 191 ? -10.836 20.109 -1.65 1 94.44 191 GLY A CA 1
ATOM 1397 C C . GLY A 1 191 ? -10.82 21.578 -1.999 1 94.44 191 GLY A C 1
ATOM 1398 O O . GLY A 1 191 ? -11.789 22.109 -2.553 1 94.44 191 GLY A O 1
ATOM 1399 N N . ASP A 1 192 ? -9.828 22.312 -1.582 1 95.44 192 ASP A N 1
ATOM 1400 C CA . ASP A 1 192 ? -9.727 23.75 -1.866 1 95.44 192 ASP A CA 1
ATOM 1401 C C . ASP A 1 192 ? -8.266 24.188 -1.947 1 95.44 192 ASP A C 1
ATOM 1403 O O . ASP A 1 192 ? -7.363 23.422 -1.604 1 95.44 192 ASP A O 1
ATOM 1407 N N . SER A 1 193 ? -8.086 25.375 -2.363 1 95.25 193 SER A N 1
ATOM 1408 C CA . SER A 1 193 ? -6.746 25.859 -2.674 1 95.25 193 SER A CA 1
ATOM 1409 C C . SER A 1 193 ? -5.883 25.922 -1.422 1 95.25 193 SER A C 1
ATOM 1411 O O . SER A 1 193 ? -4.684 25.641 -1.473 1 95.25 193 SER A O 1
ATOM 1413 N N . LEU A 1 194 ? -6.469 26.344 -0.353 1 97.31 194 LEU A N 1
ATOM 1414 C CA . LEU A 1 194 ? -5.711 26.422 0.892 1 97.31 194 LEU A CA 1
ATOM 1415 C C . LEU A 1 194 ? -5.176 25.062 1.294 1 97.31 194 LEU A C 1
ATOM 1417 O O . LEU A 1 194 ? -3.977 24.906 1.534 1 97.31 194 LEU A O 1
ATOM 1421 N N . HIS A 1 195 ? -6.02 24.109 1.314 1 97.94 195 HIS A N 1
ATOM 1422 C CA . HIS A 1 195 ? -5.652 22.766 1.746 1 97.94 195 HIS A CA 1
ATOM 1423 C C . HIS A 1 195 ? -4.766 22.078 0.712 1 97.94 195 HIS A C 1
ATOM 1425 O O . HIS A 1 195 ? -3.893 21.281 1.066 1 97.94 195 HIS A O 1
ATOM 1431 N N . GLN A 1 196 ? -4.938 22.359 -0.519 1 97.69 196 GLN A N 1
ATOM 1432 C CA . GLN A 1 196 ? -4.012 21.859 -1.526 1 97.69 196 GLN A CA 1
ATOM 1433 C C . GLN A 1 196 ? -2.592 22.359 -1.269 1 97.69 196 GLN A C 1
ATOM 1435 O O . GLN A 1 196 ? -1.621 21.625 -1.496 1 97.69 196 GLN A O 1
ATOM 1440 N N . GLY A 1 197 ? -2.523 23.641 -0.834 1 97.5 197 GLY A N 1
ATOM 1441 C CA . GLY A 1 197 ? -1.226 24.141 -0.417 1 97.5 197 GLY A CA 1
ATOM 1442 C C . GLY A 1 197 ? -0.6 23.328 0.702 1 97.5 197 GLY A C 1
ATOM 1443 O O . GLY A 1 197 ? 0.613 23.109 0.713 1 97.5 197 GLY A O 1
ATOM 1444 N N . TYR A 1 198 ? -1.421 22.859 1.646 1 98.62 198 TYR A N 1
ATOM 1445 C CA . TYR A 1 198 ? -0.941 22.016 2.73 1 98.62 198 TYR A CA 1
ATOM 1446 C C . TYR A 1 198 ? -0.451 20.672 2.199 1 98.62 198 TYR A C 1
ATOM 1448 O O . TYR A 1 198 ? 0.562 20.141 2.664 1 98.62 198 TYR A O 1
ATOM 1456 N N . ALA A 1 199 ? -1.155 20.109 1.215 1 98.62 199 ALA A N 1
ATOM 1457 C CA . ALA A 1 199 ? -0.715 18.875 0.576 1 98.62 199 ALA A CA 1
ATOM 1458 C C . ALA A 1 199 ? 0.659 19.047 -0.065 1 98.62 199 ALA A C 1
ATOM 1460 O O . ALA A 1 199 ? 1.495 18.141 -0.007 1 98.62 199 ALA A O 1
ATOM 1461 N N . VAL A 1 200 ? 0.919 20.188 -0.64 1 98.25 200 VAL A N 1
ATOM 1462 C CA . VAL A 1 200 ? 2.197 20.469 -1.286 1 98.25 200 VAL A CA 1
ATOM 1463 C C . VAL A 1 200 ? 3.311 20.5 -0.242 1 98.25 200 VAL A C 1
ATOM 1465 O O . VAL A 1 200 ? 4.402 19.984 -0.477 1 98.25 200 VAL A O 1
ATOM 1468 N N . SER A 1 201 ? 3.021 21.062 0.919 1 98.75 201 SER A N 1
ATOM 1469 C CA . SER A 1 201 ? 4.008 21.062 1.993 1 98.75 201 SER A CA 1
ATOM 1470 C C . SER A 1 201 ? 4.387 19.641 2.393 1 98.75 201 SER A C 1
ATOM 1472 O O . SER A 1 201 ? 5.559 19.344 2.633 1 98.75 201 SER A O 1
ATOM 1474 N N . ALA A 1 202 ? 3.412 18.766 2.48 1 98.69 202 ALA A N 1
ATOM 1475 C CA . ALA A 1 202 ? 3.672 17.359 2.814 1 98.69 202 ALA A CA 1
ATOM 1476 C C . ALA A 1 202 ? 4.512 16.688 1.733 1 98.69 202 ALA A C 1
ATOM 1478 O O . ALA A 1 202 ? 5.465 15.969 2.039 1 98.69 202 ALA A O 1
ATOM 1479 N N . ILE A 1 203 ? 4.191 16.922 0.479 1 98.5 203 ILE A N 1
ATOM 1480 C CA . ILE A 1 203 ? 4.926 16.375 -0.655 1 98.5 203 ILE A CA 1
ATOM 1481 C C . ILE A 1 203 ? 6.383 16.828 -0.592 1 98.5 203 ILE A C 1
ATOM 1483 O O . ILE A 1 203 ? 7.301 16.016 -0.765 1 98.5 203 ILE A O 1
ATOM 1487 N N . GLU A 1 204 ? 6.602 18.109 -0.289 1 98.12 204 GLU A N 1
ATOM 1488 C CA . GLU A 1 204 ? 7.953 18.641 -0.178 1 98.12 204 GLU A CA 1
ATOM 1489 C C . GLU A 1 204 ? 8.719 17.984 0.968 1 98.12 204 GLU A C 1
ATOM 1491 O O . GLU A 1 204 ? 9.914 17.703 0.845 1 98.12 204 GLU A O 1
ATOM 1496 N N . ALA A 1 205 ? 8.008 17.766 2.012 1 98.5 205 ALA A N 1
ATOM 1497 C CA . ALA A 1 205 ? 8.641 17.094 3.145 1 98.5 205 ALA A CA 1
ATOM 1498 C C . ALA A 1 205 ? 9.078 15.688 2.771 1 98.5 205 ALA A C 1
ATOM 1500 O O . ALA A 1 205 ? 10.227 15.297 3.02 1 98.5 205 ALA A O 1
ATOM 1501 N N . TRP A 1 206 ? 8.211 14.914 2.152 1 97.5 206 TRP A N 1
ATOM 1502 C CA . TRP A 1 206 ? 8.547 13.555 1.749 1 97.5 206 TRP A CA 1
ATOM 1503 C C . TRP A 1 206 ? 9.688 13.547 0.733 1 97.5 206 TRP A C 1
ATOM 1505 O O . TRP A 1 206 ? 10.547 12.664 0.758 1 97.5 206 TRP A O 1
ATOM 1515 N N . GLY A 1 207 ? 9.648 14.516 -0.155 1 96.56 207 GLY A N 1
ATOM 1516 C CA . GLY A 1 207 ? 10.742 14.633 -1.105 1 96.56 207 GLY A CA 1
ATOM 1517 C C . GLY A 1 207 ? 12.086 14.867 -0.442 1 96.56 207 GLY A C 1
ATOM 1518 O O . GLY A 1 207 ? 13.078 14.25 -0.812 1 96.56 207 GLY A O 1
ATOM 1519 N N . ALA A 1 208 ? 12.094 15.758 0.515 1 96.88 208 ALA A N 1
ATOM 1520 C CA . ALA A 1 208 ? 13.32 16.062 1.236 1 96.88 208 ALA A CA 1
ATOM 1521 C C . ALA A 1 208 ? 13.812 14.852 2.027 1 96.88 208 ALA A C 1
ATOM 1523 O O . ALA A 1 208 ? 15.008 14.547 2.029 1 96.88 208 ALA A O 1
ATOM 1524 N N . LEU A 1 209 ? 12.883 14.18 2.654 1 95.44 209 LEU A N 1
ATOM 1525 C CA . LEU A 1 209 ? 13.227 12.992 3.418 1 95.44 209 LEU A CA 1
ATOM 1526 C C . LEU A 1 209 ? 13.75 11.891 2.498 1 95.44 209 LEU A C 1
ATOM 1528 O O . LEU A 1 209 ? 14.695 11.18 2.848 1 95.44 209 LEU A O 1
ATOM 1532 N N . ALA A 1 210 ? 13.148 11.742 1.362 1 93.38 210 ALA A N 1
ATOM 1533 C CA . ALA A 1 210 ? 13.594 10.758 0.374 1 93.38 210 ALA A CA 1
ATOM 1534 C C . ALA A 1 210 ? 15.031 11.023 -0.056 1 93.38 210 ALA A C 1
ATOM 1536 O O . ALA A 1 210 ? 15.836 10.094 -0.138 1 93.38 210 ALA A O 1
ATOM 1537 N N . ARG A 1 211 ? 15.359 12.227 -0.286 1 92.06 211 ARG A N 1
ATOM 1538 C CA . ARG A 1 211 ? 16.703 12.602 -0.697 1 92.06 211 ARG A CA 1
ATOM 1539 C C . ARG A 1 211 ? 17.719 12.312 0.407 1 92.06 211 ARG A C 1
ATOM 1541 O O . ARG A 1 211 ? 18.828 11.852 0.135 1 92.06 211 ARG A O 1
ATOM 1548 N N . ALA A 1 212 ? 17.312 12.539 1.578 1 88.44 212 ALA A N 1
ATOM 1549 C CA . ALA A 1 212 ? 18.188 12.289 2.715 1 88.44 212 ALA A CA 1
ATOM 1550 C C . ALA A 1 212 ? 18.438 10.797 2.896 1 88.44 212 ALA A C 1
ATOM 1552 O O . ALA A 1 212 ? 19.547 10.391 3.275 1 88.44 212 ALA A O 1
ATOM 1553 N N . SER A 1 213 ? 17.453 9.961 2.596 1 82.81 213 SER A N 1
ATOM 1554 C CA . SER A 1 213 ? 17.547 8.516 2.791 1 82.81 213 SER A CA 1
ATOM 1555 C C . SER A 1 213 ? 18.344 7.855 1.677 1 82.81 213 SER A C 1
ATOM 1557 O O . SER A 1 213 ? 18.922 6.781 1.873 1 82.81 213 SER A O 1
ATOM 1559 N N . GLU A 1 214 ? 18.141 8.227 0.503 1 72.19 214 GLU A N 1
ATOM 1560 C CA . GLU A 1 214 ? 18.891 7.672 -0.619 1 72.19 214 GLU A CA 1
ATOM 1561 C C . GLU A 1 214 ? 20.391 7.57 -0.292 1 72.19 214 GLU A C 1
ATOM 1563 O O . GLU A 1 214 ? 21.094 6.727 -0.846 1 72.19 214 GLU A O 1
ATOM 1568 N N . GLN A 1 215 ? 20.734 8.227 0.619 1 65.38 215 GLN A N 1
ATOM 1569 C CA . GLN A 1 215 ? 22.141 8.25 0.986 1 65.38 215 GLN A CA 1
ATOM 1570 C C . GLN A 1 215 ? 22.453 7.199 2.045 1 65.38 215 GLN A C 1
ATOM 1572 O O . GLN A 1 215 ? 23.625 6.926 2.33 1 65.38 215 GLN A O 1
ATOM 1577 N N . GLY A 1 216 ? 21.359 6.516 2.432 1 68 216 GLY A N 1
ATOM 1578 C CA . GLY A 1 216 ? 21.594 5.57 3.512 1 68 216 GLY A CA 1
ATOM 1579 C C . GLY A 1 216 ? 21.094 4.168 3.197 1 68 216 GLY A C 1
ATOM 1580 O O . GLY A 1 216 ? 20.797 3.855 2.045 1 68 216 GLY A O 1
ATOM 1581 N N . ASP A 1 217 ? 21.234 3.305 4.148 1 73.06 217 ASP A N 1
ATOM 1582 C CA . ASP A 1 217 ? 20.797 1.916 4.109 1 73.06 217 ASP A CA 1
ATOM 1583 C C . ASP A 1 217 ? 19.281 1.819 4.324 1 73.06 217 ASP A C 1
ATOM 1585 O O . ASP A 1 217 ? 18.766 2.254 5.359 1 73.06 217 ASP A O 1
ATOM 1589 N N . LEU A 1 218 ? 18.594 1.29 3.285 1 76.69 218 LEU A N 1
ATOM 1590 C CA . LEU A 1 218 ? 17.125 1.216 3.33 1 76.69 218 LEU A CA 1
ATOM 1591 C C . LEU A 1 218 ? 16.672 -0.122 3.9 1 76.69 218 LEU A C 1
ATOM 1593 O O . LEU A 1 218 ? 15.477 -0.34 4.098 1 76.69 218 LEU A O 1
ATOM 1597 N N . THR A 1 219 ? 17.547 -0.937 4.246 1 72.44 219 THR A N 1
ATOM 1598 C CA . THR A 1 219 ? 17.219 -2.324 4.555 1 72.44 219 THR A CA 1
ATOM 1599 C C . THR A 1 219 ? 16.219 -2.404 5.699 1 72.44 219 THR A C 1
ATOM 1601 O O . THR A 1 219 ? 15.219 -3.119 5.605 1 72.44 219 THR A O 1
ATOM 1604 N N . GLY A 1 220 ? 16.453 -1.644 6.715 1 78.12 220 GLY A N 1
ATOM 1605 C CA . GLY A 1 220 ? 15.531 -1.664 7.844 1 78.12 220 GLY A CA 1
ATOM 1606 C C . GLY A 1 220 ? 14.172 -1.081 7.52 1 78.12 220 GLY A C 1
ATOM 1607 O O . GLY A 1 220 ? 13.188 -1.388 8.188 1 78.12 220 GLY A O 1
ATOM 1608 N N . GLN A 1 221 ? 14.039 -0.367 6.43 1 87 221 GLN A N 1
ATOM 1609 C CA . GLN A 1 221 ? 12.805 0.327 6.078 1 87 221 GLN A CA 1
ATOM 1610 C C . GLN A 1 221 ? 11.938 -0.526 5.164 1 87 221 GLN A C 1
ATOM 1612 O O . GLN A 1 221 ? 10.727 -0.316 5.078 1 87 221 GLN A O 1
ATOM 1617 N N . LEU A 1 222 ? 12.516 -1.436 4.641 1 89.38 222 LEU A N 1
ATOM 1618 C CA . LEU A 1 222 ? 11.812 -2.225 3.635 1 89.38 222 LEU A CA 1
ATOM 1619 C C . LEU A 1 222 ? 10.789 -3.152 4.285 1 89.38 222 LEU A C 1
ATOM 1621 O O . LEU A 1 222 ? 9.766 -3.48 3.676 1 89.38 222 LEU A O 1
ATOM 1625 N N . ALA A 1 223 ? 11.031 -3.535 5.492 1 92.25 223 ALA A N 1
ATOM 1626 C CA . ALA A 1 223 ? 10.109 -4.426 6.195 1 92.25 223 ALA A CA 1
ATOM 1627 C C . ALA A 1 223 ? 9.047 -3.633 6.949 1 92.25 223 ALA A C 1
ATOM 1629 O O . ALA A 1 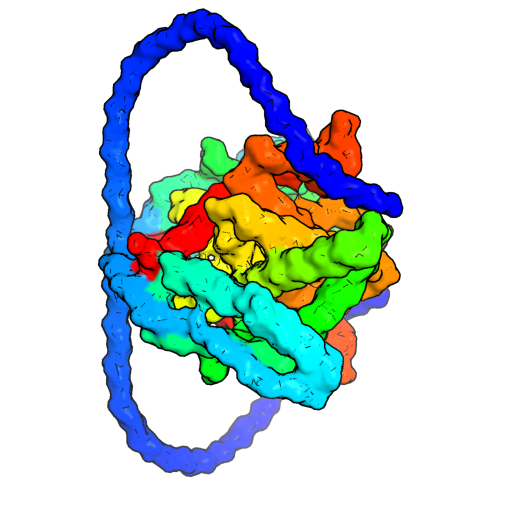223 ? 8.07 -4.203 7.445 1 92.25 223 ALA A O 1
ATOM 1630 N N . ASP A 1 224 ? 9.188 -2.342 6.969 1 90.94 224 ASP A N 1
ATOM 1631 C CA . ASP A 1 224 ? 8.281 -1.472 7.715 1 90.94 224 ASP A CA 1
ATOM 1632 C C . ASP A 1 224 ? 6.914 -1.398 7.043 1 90.94 224 ASP A C 1
ATOM 1634 O O . ASP A 1 224 ? 6.801 -1.593 5.832 1 90.94 224 ASP A O 1
ATOM 1638 N N . GLU A 1 225 ? 5.906 -1.038 7.828 1 91 225 GLU A N 1
ATOM 1639 C CA . GLU A 1 225 ? 4.547 -0.911 7.312 1 91 225 GLU A CA 1
ATOM 1640 C C . GLU A 1 225 ? 4.395 0.344 6.457 1 91 225 GLU A C 1
ATOM 1642 O O . GLU A 1 225 ? 3.469 0.445 5.648 1 91 225 GLU A O 1
ATOM 1647 N N . HIS A 1 226 ? 5.266 1.291 6.652 1 92.56 226 HIS A N 1
ATOM 1648 C CA . HIS A 1 226 ? 5.215 2.508 5.852 1 92.56 226 HIS A CA 1
ATOM 1649 C C . HIS A 1 226 ? 5.922 2.316 4.512 1 92.56 226 HIS A C 1
ATOM 1651 O O . HIS A 1 226 ? 6.961 1.658 4.445 1 92.56 226 HIS A O 1
ATOM 1657 N N . SER A 1 227 ? 5.328 2.85 3.521 1 95 227 SER A N 1
ATOM 1658 C CA . SER A 1 227 ? 6.066 3.02 2.273 1 95 227 SER A CA 1
ATOM 1659 C C . SER A 1 227 ? 7.289 3.91 2.473 1 95 227 SER A C 1
ATOM 1661 O O . SER A 1 227 ? 7.324 4.727 3.393 1 95 227 SER A O 1
ATOM 1663 N N . LEU A 1 228 ? 8.258 3.701 1.65 1 93.56 228 LEU A N 1
ATOM 1664 C CA . LEU A 1 228 ? 9.422 4.586 1.677 1 93.56 228 LEU A CA 1
ATOM 1665 C C . LEU A 1 228 ? 9.008 6.031 1.417 1 93.56 228 LEU A C 1
ATOM 1667 O O . LEU A 1 228 ? 8.031 6.285 0.703 1 93.56 228 LEU A O 1
ATOM 1671 N N . ASP A 1 229 ? 9.805 6.953 1.953 1 94.81 229 ASP A N 1
ATOM 1672 C CA . ASP A 1 229 ? 9.508 8.367 1.769 1 94.81 229 ASP A CA 1
ATOM 1673 C C . ASP A 1 229 ? 9.398 8.719 0.286 1 94.81 229 ASP A C 1
ATOM 1675 O O . ASP A 1 229 ? 8.531 9.5 -0.109 1 94.81 229 ASP A O 1
ATOM 1679 N N . ALA A 1 230 ? 10.266 8.172 -0.558 1 94.19 230 ALA A N 1
ATOM 1680 C CA . ALA A 1 230 ? 10.219 8.438 -1.993 1 94.19 230 ALA A CA 1
ATOM 1681 C C . ALA A 1 230 ? 8.906 7.945 -2.598 1 94.19 230 ALA A C 1
ATOM 1683 O O . ALA A 1 230 ? 8.32 8.609 -3.455 1 94.19 230 ALA A O 1
ATOM 1684 N N . GLN A 1 231 ? 8.461 6.777 -2.154 1 95.81 231 GLN A N 1
ATOM 1685 C CA . GLN A 1 231 ? 7.191 6.246 -2.639 1 95.81 231 GLN A CA 1
ATOM 1686 C C . GLN A 1 231 ? 6.023 7.129 -2.207 1 95.81 231 GLN A C 1
ATOM 1688 O O . GLN A 1 231 ? 5.121 7.402 -2.998 1 95.81 231 GLN A O 1
ATOM 1693 N N . ARG A 1 232 ? 6.074 7.547 -0.947 1 97.38 232 ARG A N 1
ATOM 1694 C CA . ARG A 1 232 ? 5.039 8.445 -0.448 1 97.38 232 ARG A CA 1
ATOM 1695 C C . ARG A 1 232 ? 5.043 9.766 -1.212 1 97.38 232 ARG A C 1
ATOM 1697 O O . ARG A 1 232 ? 3.982 10.328 -1.494 1 97.38 232 ARG A O 1
ATOM 1704 N N . TYR A 1 233 ? 6.277 10.258 -1.562 1 97.38 233 TYR A N 1
ATOM 1705 C CA . TYR A 1 233 ? 6.453 11.453 -2.377 1 97.38 233 TYR A CA 1
ATOM 1706 C C . TYR A 1 233 ? 5.734 11.312 -3.713 1 97.38 233 TYR A C 1
ATOM 1708 O O . TYR A 1 233 ? 4.898 12.148 -4.062 1 97.38 233 TYR A O 1
ATOM 1716 N N . TYR A 1 234 ? 5.914 10.266 -4.434 1 97.19 234 TYR A N 1
ATOM 1717 C CA . TYR A 1 234 ? 5.328 10.062 -5.754 1 97.19 234 TYR A CA 1
ATOM 1718 C C . TYR A 1 234 ? 3.83 9.805 -5.652 1 97.19 234 TYR A C 1
ATOM 1720 O O . TYR A 1 234 ? 3.051 10.305 -6.465 1 97.19 234 TYR A O 1
ATOM 1728 N N . ASN A 1 235 ? 3.449 9.008 -4.652 1 97.81 235 ASN A N 1
ATOM 1729 C CA . ASN A 1 235 ? 2.029 8.742 -4.449 1 97.81 235 ASN A CA 1
ATOM 1730 C C . ASN A 1 235 ? 1.249 10.031 -4.211 1 97.81 235 ASN A C 1
ATOM 1732 O O . ASN A 1 235 ? 0.224 10.273 -4.852 1 97.81 235 ASN A O 1
ATOM 1736 N N . ALA A 1 236 ? 1.792 10.828 -3.342 1 98.19 236 ALA A N 1
ATOM 1737 C CA . ALA A 1 236 ? 1.09 12.055 -2.982 1 98.19 236 ALA A CA 1
ATOM 1738 C C . ALA A 1 236 ? 1.008 13.008 -4.172 1 98.19 236 ALA A C 1
ATOM 1740 O O . ALA A 1 236 ? -0.023 13.648 -4.395 1 98.19 236 ALA A O 1
ATOM 1741 N N . ILE A 1 237 ? 2.119 13.141 -4.949 1 98.19 237 ILE A N 1
ATOM 1742 C CA . ILE A 1 237 ? 2.086 13.953 -6.16 1 98.19 237 ILE A CA 1
ATOM 1743 C C . ILE A 1 237 ? 1.006 13.43 -7.105 1 98.19 237 ILE A C 1
ATOM 1745 O O . ILE A 1 237 ? 0.205 14.211 -7.629 1 98.19 237 ILE A O 1
ATOM 1749 N N . CYS A 1 238 ? 0.951 12.156 -7.297 1 98.25 238 CYS A N 1
ATOM 1750 C CA . CYS A 1 238 ? -0.002 11.531 -8.203 1 98.25 238 CYS A CA 1
ATOM 1751 C C . CYS A 1 238 ? -1.436 11.805 -7.77 1 98.25 238 CYS A C 1
ATOM 1753 O O . CYS A 1 238 ? -2.277 12.18 -8.594 1 98.25 238 CYS A O 1
ATOM 1755 N N . TRP A 1 239 ? -1.705 11.641 -6.516 1 98.5 239 TRP A N 1
ATOM 1756 C CA . TRP A 1 239 ? -3.066 11.805 -6.016 1 98.5 239 TRP A CA 1
ATOM 1757 C C . TRP A 1 239 ? -3.496 13.266 -6.078 1 98.5 239 TRP A C 1
ATOM 1759 O O . TRP A 1 239 ? -4.621 13.578 -6.48 1 98.5 239 TRP A O 1
ATOM 1769 N N . LEU A 1 240 ? -2.576 14.148 -5.668 1 98.31 240 LEU A N 1
ATOM 1770 C CA . LEU A 1 240 ? -2.922 15.562 -5.77 1 98.31 240 LEU A CA 1
ATOM 1771 C C . LEU A 1 240 ? -3.102 15.969 -7.227 1 98.31 240 LEU A C 1
ATOM 1773 O O . LEU A 1 240 ? -4.066 16.656 -7.566 1 98.31 240 LEU A O 1
ATOM 1777 N N . TYR A 1 241 ? -2.225 15.57 -8.141 1 98.19 241 TYR A N 1
ATOM 1778 C CA . TYR A 1 241 ? -2.334 15.812 -9.578 1 98.19 241 TYR A CA 1
ATOM 1779 C C . TYR A 1 241 ? -3.652 15.273 -10.117 1 98.19 241 TYR A C 1
ATOM 1781 O O . TYR A 1 241 ? -4.359 15.977 -10.852 1 98.19 241 TYR A O 1
ATOM 1789 N N . GLY A 1 242 ? -4.016 14.078 -9.688 1 98.06 242 GLY A N 1
ATOM 1790 C CA . GLY A 1 242 ? -5.258 13.477 -10.133 1 98.06 242 GLY A CA 1
ATOM 1791 C C . GLY A 1 242 ? -6.488 14.242 -9.688 1 98.06 242 GLY A C 1
ATOM 1792 O O . GLY A 1 242 ? -7.527 14.203 -10.352 1 98.06 242 GLY A O 1
ATOM 1793 N N . SER A 1 243 ? -6.398 14.906 -8.625 1 97.19 243 SER A N 1
ATOM 1794 C CA . SER A 1 243 ? -7.531 15.656 -8.094 1 97.19 243 SER A CA 1
ATOM 1795 C C . SER A 1 243 ? -7.848 16.875 -8.953 1 97.19 243 SER A C 1
ATOM 1797 O O . SER A 1 243 ? -8.984 17.359 -8.969 1 97.19 243 SER A O 1
ATOM 1799 N N . ASP A 1 244 ? -6.797 17.422 -9.531 1 95.94 244 ASP A N 1
ATOM 1800 C CA . ASP A 1 244 ? -6.949 18.625 -10.352 1 95.94 244 ASP A CA 1
ATOM 1801 C C . ASP A 1 244 ? -5.918 18.656 -11.477 1 95.94 244 ASP A C 1
ATOM 1803 O O . ASP A 1 244 ? -4.988 19.469 -11.445 1 95.94 244 ASP A O 1
ATOM 1807 N N . PRO A 1 245 ? -6.148 17.891 -12.508 1 96.12 245 PRO A N 1
ATOM 1808 C CA . PRO A 1 245 ? -5.141 17.766 -13.562 1 96.12 245 PRO A CA 1
ATOM 1809 C C . PRO A 1 245 ? -4.871 19.094 -14.273 1 96.12 245 PRO A C 1
ATOM 1811 O O . PRO A 1 245 ? -3.742 19.359 -14.695 1 96.12 245 PRO A O 1
ATOM 1814 N N . ALA A 1 246 ? -5.809 19.922 -14.422 1 93.44 246 ALA A N 1
ATOM 1815 C CA . ALA A 1 246 ? -5.66 21.203 -15.117 1 93.44 246 ALA A CA 1
ATOM 1816 C C . ALA A 1 246 ? -4.629 22.094 -14.43 1 93.44 246 ALA A C 1
ATOM 1818 O O . ALA A 1 246 ? -3.846 22.781 -15.086 1 93.44 246 ALA A O 1
ATOM 1819 N N . VAL A 1 247 ? -4.633 21.984 -13.172 1 93.5 247 VAL A N 1
ATOM 1820 C CA . VAL A 1 247 ? -3.758 22.844 -12.375 1 93.5 247 VAL A CA 1
ATOM 1821 C C . VAL A 1 247 ? -2.35 22.25 -12.344 1 93.5 247 VAL A C 1
ATOM 1823 O O . VAL A 1 247 ? -1.361 22.984 -12.43 1 93.5 247 VAL A O 1
ATOM 1826 N N . TYR A 1 248 ? -2.244 20.922 -12.32 1 96.38 248 TYR A N 1
ATOM 1827 C CA . TYR A 1 248 ? -0.973 20.359 -11.867 1 96.38 248 TYR A CA 1
ATOM 1828 C C . TYR A 1 248 ? -0.239 19.672 -13.016 1 96.38 248 TYR A C 1
ATOM 1830 O O . TYR A 1 248 ? 0.954 19.391 -12.906 1 96.38 248 TYR A O 1
ATOM 1838 N N . GLU A 1 249 ? -0.843 19.359 -14.078 1 94.56 249 GLU A N 1
ATOM 1839 C CA . GLU A 1 249 ? -0.225 18.578 -15.148 1 94.56 249 GLU A CA 1
ATOM 1840 C C . GLU A 1 249 ? 1.082 19.219 -15.609 1 94.56 249 GLU A C 1
ATOM 1842 O O . GLU A 1 249 ? 2.111 18.547 -15.695 1 94.56 249 GLU A O 1
ATOM 1847 N N . GLY A 1 250 ? 1.066 20.5 -15.852 1 93.5 250 GLY A N 1
ATOM 1848 C CA . GLY A 1 250 ? 2.242 21.203 -16.344 1 93.5 250 GLY A CA 1
ATOM 1849 C C . GLY A 1 250 ? 3.338 21.328 -15.297 1 93.5 250 GLY A C 1
ATOM 1850 O O . GLY A 1 250 ? 4.488 21.625 -15.625 1 93.5 250 GLY A O 1
ATOM 1851 N N . VAL A 1 251 ? 2.959 21 -14.094 1 92.5 251 VAL A N 1
ATOM 1852 C CA . VAL A 1 251 ? 3.881 21.188 -12.977 1 92.5 251 VAL A CA 1
ATOM 1853 C C . VAL A 1 251 ? 4.574 19.875 -12.656 1 92.5 251 VAL A C 1
ATOM 1855 O O . VAL A 1 251 ? 5.785 19.844 -12.422 1 92.5 251 VAL A O 1
ATOM 1858 N N . VAL A 1 252 ? 3.838 18.797 -12.773 1 95.5 252 VAL A N 1
ATOM 1859 C CA . VAL A 1 252 ? 4.387 17.609 -12.117 1 95.5 252 VAL A CA 1
ATOM 1860 C C . VAL A 1 252 ? 4.738 16.562 -13.164 1 95.5 252 VAL A C 1
ATOM 1862 O O . VAL A 1 252 ? 5.48 15.617 -12.883 1 95.5 252 VAL A O 1
ATOM 1865 N N . VAL A 1 253 ? 4.273 16.625 -14.367 1 95 253 VAL A N 1
ATOM 1866 C CA . VAL A 1 253 ? 4.477 15.57 -15.352 1 95 253 VAL A CA 1
ATOM 1867 C C . VAL A 1 253 ? 5.785 15.805 -16.094 1 95 253 VAL A C 1
ATOM 1869 O O . VAL A 1 253 ? 5.996 16.875 -16.672 1 95 253 VAL A O 1
ATOM 1872 N N . GLN A 1 254 ? 6.586 14.797 -16.078 1 93.69 254 GLN A N 1
ATOM 1873 C CA . GLN A 1 254 ? 7.855 14.852 -16.797 1 93.69 254 GLN A CA 1
ATOM 1874 C C . GLN A 1 254 ? 7.656 14.648 -18.297 1 93.69 254 GLN A C 1
ATOM 1876 O O . GLN A 1 254 ? 7.047 13.664 -18.719 1 93.69 254 GLN A O 1
ATOM 1881 N N . THR A 1 255 ? 8.086 15.562 -19.062 1 93.25 255 THR A N 1
ATOM 1882 C CA . THR A 1 255 ? 8.078 15.539 -20.516 1 93.25 255 THR A CA 1
ATOM 1883 C C . THR A 1 255 ? 9.383 16.109 -21.078 1 93.25 255 THR A C 1
ATOM 1885 O O . THR A 1 255 ? 10.25 16.547 -20.312 1 93.25 255 THR A O 1
ATOM 1888 N N . SER A 1 256 ? 9.508 16.031 -22.359 1 93.44 256 SER A N 1
ATOM 1889 C CA . SER A 1 256 ? 10.672 16.641 -22.984 1 93.44 256 SER A CA 1
ATOM 1890 C C . SER A 1 256 ? 10.719 18.141 -22.734 1 93.44 256 SER A C 1
ATOM 1892 O O . SER A 1 256 ? 11.797 18.719 -22.625 1 93.44 256 SER A O 1
ATOM 1894 N N . ALA A 1 257 ? 9.586 18.781 -22.641 1 91.5 257 ALA A N 1
ATOM 1895 C CA . ALA A 1 257 ? 9.477 20.234 -22.406 1 91.5 257 ALA A CA 1
ATOM 1896 C C . ALA A 1 257 ? 9.68 20.562 -20.938 1 91.5 257 ALA A C 1
ATOM 1898 O O . ALA A 1 257 ? 9.969 21.719 -20.578 1 91.5 257 ALA A O 1
ATOM 1899 N N . ASN A 1 258 ? 9.438 19.609 -20.109 1 92.81 258 ASN A N 1
ATOM 1900 C CA . ASN A 1 258 ? 9.57 19.766 -18.672 1 92.81 258 ASN A CA 1
ATOM 1901 C C . ASN A 1 258 ? 10.352 18.625 -18.047 1 92.81 258 ASN A C 1
ATOM 1903 O O . ASN A 1 258 ? 9.82 17.891 -17.203 1 92.81 258 ASN A O 1
ATOM 1907 N N . PRO A 1 259 ? 11.625 18.453 -18.328 1 92.25 259 PRO A N 1
ATOM 1908 C CA . PRO A 1 259 ? 12.398 17.266 -17.969 1 92.25 259 PRO A CA 1
ATOM 1909 C C . PRO A 1 259 ? 12.695 17.172 -16.484 1 92.25 259 PRO A C 1
ATOM 1911 O O . PRO A 1 259 ? 13.039 16.109 -15.977 1 92.25 259 PRO A O 1
ATOM 1914 N N . GLU A 1 260 ? 12.484 18.25 -15.75 1 92.56 260 GLU A N 1
ATOM 1915 C CA . GLU A 1 260 ? 12.812 18.266 -14.328 1 92.56 260 GLU A CA 1
ATOM 1916 C C . GLU A 1 260 ? 11.586 17.953 -13.477 1 92.56 260 GLU A C 1
ATOM 1918 O O . GLU A 1 260 ? 11.68 17.844 -12.25 1 92.56 260 GLU A O 1
ATOM 1923 N N . ALA A 1 261 ? 10.414 17.797 -14.164 1 95.06 261 ALA A N 1
ATOM 1924 C CA . ALA A 1 261 ? 9.211 17.469 -13.406 1 95.06 261 ALA A CA 1
ATOM 1925 C C . ALA A 1 261 ? 9.336 16.125 -12.703 1 95.06 261 ALA A C 1
ATOM 1927 O O . ALA A 1 261 ? 9.969 15.203 -13.227 1 95.06 261 ALA A O 1
ATOM 1928 N N . PRO A 1 262 ? 8.68 16.031 -11.633 1 94.5 262 PRO A N 1
ATOM 1929 C CA . PRO A 1 262 ? 9 14.898 -10.75 1 94.5 262 PRO A CA 1
ATOM 1930 C C . PRO A 1 262 ? 8.328 13.602 -11.188 1 94.5 262 PRO A C 1
ATOM 1932 O O . PRO A 1 262 ? 8.852 12.516 -10.922 1 94.5 262 PRO A O 1
ATOM 1935 N N . LEU A 1 263 ? 7.262 13.641 -11.781 1 95.31 263 LEU A N 1
ATOM 1936 C CA . LEU A 1 263 ? 6.488 12.43 -12.031 1 95.31 263 LEU A CA 1
ATOM 1937 C C . LEU A 1 263 ? 6.746 11.898 -13.438 1 95.31 263 LEU A C 1
ATOM 1939 O O . LEU A 1 263 ? 6.391 12.547 -14.422 1 95.31 263 LEU A O 1
ATOM 1943 N N . PRO A 1 264 ? 7.348 10.711 -13.547 1 94.5 264 PRO A N 1
ATOM 1944 C CA . PRO A 1 264 ? 7.504 10.133 -14.883 1 94.5 264 PRO A CA 1
ATOM 1945 C C . PRO A 1 264 ? 6.18 10 -15.633 1 94.5 264 PRO A C 1
ATOM 1947 O O . PRO A 1 264 ? 5.148 9.703 -15.016 1 94.5 264 PRO A O 1
ATOM 1950 N N . GLU A 1 265 ? 6.262 10.07 -16.906 1 93.31 265 GLU A N 1
ATOM 1951 C CA . GLU A 1 265 ? 5.059 10.016 -17.734 1 93.31 265 GLU A CA 1
ATOM 1952 C C . GLU A 1 265 ? 4.316 8.695 -17.547 1 93.31 265 GLU A C 1
ATOM 1954 O O . GLU A 1 265 ? 3.084 8.672 -17.547 1 93.31 265 GLU A O 1
ATOM 1959 N N . SER A 1 266 ? 5.031 7.625 -17.375 1 92.12 266 SER A N 1
ATOM 1960 C CA . SER A 1 266 ? 4.43 6.301 -17.234 1 92.12 266 SER A CA 1
ATOM 1961 C C . SER A 1 266 ? 3.58 6.211 -15.969 1 92.12 266 SER A C 1
ATOM 1963 O O . SER A 1 266 ? 2.6 5.465 -15.93 1 92.12 266 SER A O 1
ATOM 1965 N N . ARG A 1 267 ? 3.936 6.957 -14.984 1 94.75 267 ARG A N 1
ATOM 1966 C CA . ARG A 1 267 ? 3.139 7.039 -13.766 1 94.75 267 ARG A CA 1
ATOM 1967 C C . ARG A 1 267 ? 2.012 8.055 -13.914 1 94.75 267 ARG A C 1
ATOM 1969 O O . ARG A 1 267 ? 0.871 7.785 -13.531 1 94.75 267 ARG A O 1
ATOM 1976 N N . ALA A 1 268 ? 2.328 9.125 -14.5 1 96 268 ALA A N 1
ATOM 1977 C CA . ALA A 1 268 ? 1.43 10.273 -14.562 1 96 268 ALA A CA 1
ATOM 1978 C C . ALA A 1 268 ? 0.135 9.922 -15.289 1 96 268 ALA A C 1
ATOM 1980 O O . ALA A 1 268 ? -0.947 10.359 -14.898 1 96 268 ALA A O 1
ATOM 1981 N N . VAL A 1 269 ? 0.213 9.141 -16.281 1 94.56 269 VAL A N 1
ATOM 1982 C CA . VAL A 1 269 ? -0.928 8.844 -17.141 1 94.56 269 VAL A CA 1
ATOM 1983 C C . VAL A 1 269 ? -2.018 8.141 -16.328 1 94.56 269 VAL A C 1
ATOM 1985 O O . VAL A 1 269 ? -3.205 8.258 -16.641 1 94.56 269 VAL A O 1
ATOM 1988 N N . ARG A 1 270 ? -1.72 7.559 -15.234 1 95 270 ARG A N 1
ATOM 1989 C CA . ARG A 1 270 ? -2.664 6.758 -14.461 1 95 270 ARG A CA 1
ATOM 1990 C C . ARG A 1 270 ? -3.236 7.555 -13.297 1 95 270 ARG A C 1
ATOM 1992 O O . ARG A 1 270 ? -4.195 7.121 -12.656 1 95 270 ARG A O 1
ATOM 1999 N N . CYS A 1 271 ? -2.699 8.656 -12.969 1 97.62 271 CYS A N 1
ATOM 2000 C CA . CYS A 1 271 ? -2.949 9.352 -11.711 1 97.62 271 CYS A CA 1
ATOM 2001 C C . CYS A 1 271 ? -4.395 9.828 -11.625 1 97.62 271 CYS A C 1
ATOM 2003 O O . CYS A 1 271 ? -5.031 9.711 -10.578 1 97.62 271 CYS A O 1
ATOM 2005 N N . PRO A 1 272 ? -5.004 10.375 -12.75 1 97.44 272 PRO A N 1
ATOM 2006 C CA . PRO A 1 272 ? -6.406 10.789 -12.641 1 97.44 272 PRO A CA 1
ATOM 2007 C C . PRO A 1 272 ? -7.34 9.625 -12.297 1 97.44 272 PRO A C 1
ATOM 2009 O O . PRO A 1 272 ? -8.203 9.758 -11.43 1 97.44 272 PRO A O 1
ATOM 2012 N N . ASP A 1 273 ? -7.129 8.5 -12.922 1 96.31 273 ASP A N 1
ATOM 2013 C CA . ASP A 1 273 ? -7.945 7.324 -12.625 1 96.31 273 ASP A CA 1
ATOM 2014 C C . ASP A 1 273 ? -7.699 6.828 -11.203 1 96.31 273 ASP A C 1
ATOM 2016 O O . ASP A 1 273 ? -8.633 6.387 -10.523 1 96.31 273 ASP A O 1
ATOM 2020 N N . GLU A 1 274 ? -6.488 6.859 -10.852 1 96.69 274 GLU A N 1
ATOM 2021 C CA . GLU A 1 274 ? -6.152 6.441 -9.492 1 96.69 274 GLU A CA 1
ATOM 2022 C C . GLU A 1 274 ? -6.852 7.312 -8.453 1 96.69 274 GLU A C 1
ATOM 2024 O O . GLU A 1 274 ? -7.398 6.801 -7.473 1 96.69 274 GLU A O 1
ATOM 2029 N N . TYR A 1 275 ? -6.859 8.625 -8.664 1 97.69 275 TYR A N 1
ATOM 2030 C CA . TYR A 1 275 ? -7.547 9.531 -7.754 1 97.69 275 TYR A CA 1
ATOM 2031 C C . TYR A 1 275 ? -9.039 9.227 -7.703 1 97.69 275 TYR A C 1
ATOM 2033 O O . TYR A 1 275 ? -9.633 9.195 -6.621 1 97.69 275 TYR A O 1
ATOM 2041 N N . ASP A 1 276 ? -9.602 9.039 -8.844 1 97.38 276 ASP A N 1
ATOM 2042 C CA . ASP A 1 276 ? -11.031 8.758 -8.914 1 97.38 276 ASP A CA 1
ATOM 2043 C C . ASP A 1 276 ? -11.383 7.5 -8.117 1 97.38 276 ASP A C 1
ATOM 2045 O O . ASP A 1 276 ? -12.391 7.473 -7.402 1 97.38 276 ASP A O 1
ATOM 2049 N N . LYS A 1 277 ? -10.594 6.523 -8.211 1 96.88 277 LYS A N 1
ATOM 2050 C CA . LYS A 1 277 ? -10.836 5.266 -7.512 1 96.88 277 LYS A CA 1
ATOM 2051 C C . LYS A 1 277 ? -10.727 5.453 -6 1 96.88 277 LYS A C 1
ATOM 2053 O O . LYS A 1 277 ? -11.562 4.961 -5.246 1 96.88 277 LYS A O 1
ATOM 2058 N N . ILE A 1 278 ? -9.711 6.152 -5.602 1 97.31 278 ILE A N 1
ATOM 2059 C CA . ILE A 1 278 ? -9.5 6.336 -4.168 1 97.31 278 ILE A CA 1
ATOM 2060 C C . ILE A 1 278 ? -10.602 7.223 -3.596 1 97.31 278 ILE A C 1
ATOM 2062 O O . ILE A 1 278 ? -11.094 6.977 -2.49 1 97.31 278 ILE A O 1
ATOM 2066 N N . ASN A 1 279 ? -10.938 8.25 -4.352 1 97.81 279 ASN A N 1
ATOM 2067 C CA . ASN A 1 279 ? -12.023 9.117 -3.916 1 97.81 279 ASN A CA 1
ATOM 2068 C C . ASN A 1 279 ? -13.336 8.352 -3.781 1 97.81 279 ASN A C 1
ATOM 2070 O O . ASN A 1 279 ? -14.062 8.516 -2.801 1 97.81 279 ASN A O 1
ATOM 2074 N N . ARG A 1 280 ? -13.656 7.504 -4.691 1 97.75 280 ARG A N 1
ATOM 2075 C CA . ARG A 1 280 ? -14.859 6.684 -4.637 1 97.75 280 ARG A CA 1
ATOM 2076 C C . ARG A 1 280 ? -14.805 5.703 -3.471 1 97.75 280 ARG A C 1
ATOM 2078 O O . ARG A 1 280 ? -15.805 5.5 -2.775 1 97.75 280 ARG A O 1
ATOM 2085 N N . ALA A 1 281 ? -13.688 5.113 -3.291 1 98.31 281 ALA A N 1
ATOM 2086 C CA . ALA A 1 281 ? -13.539 4.129 -2.223 1 98.31 281 ALA A CA 1
ATOM 2087 C C . ALA A 1 281 ? -13.789 4.762 -0.856 1 98.31 281 ALA A C 1
ATOM 2089 O O . ALA A 1 281 ? -14.633 4.289 -0.09 1 98.31 281 ALA A O 1
ATOM 2090 N N . TRP A 1 282 ? -13.117 5.859 -0.587 1 98.25 282 TRP A N 1
ATOM 2091 C CA . TRP A 1 282 ? -13.234 6.504 0.717 1 98.25 282 TRP A CA 1
ATOM 2092 C C . TRP A 1 282 ? -14.617 7.121 0.897 1 98.25 282 TRP A C 1
ATOM 2094 O O . TRP A 1 282 ? -15.172 7.094 1.995 1 98.25 282 TRP A O 1
ATOM 2104 N N . SER A 1 283 ? -15.148 7.68 -0.202 1 97.25 283 SER A N 1
ATOM 2105 C CA . SER A 1 283 ? -16.516 8.203 -0.129 1 97.25 283 SER A CA 1
ATOM 2106 C C . SER A 1 283 ? -17.516 7.102 0.207 1 97.25 283 SER A C 1
ATOM 2108 O O . SER A 1 283 ? -18.453 7.32 0.979 1 97.25 283 SER A O 1
ATOM 2110 N N . THR A 1 284 ? -17.281 5.961 -0.382 1 97.56 284 THR A N 1
ATOM 2111 C CA . THR A 1 284 ? -18.156 4.824 -0.111 1 97.56 284 THR A CA 1
ATOM 2112 C C . THR A 1 284 ? -18 4.359 1.335 1 97.56 284 THR A C 1
ATOM 2114 O O . THR A 1 284 ? -19 4.184 2.043 1 97.56 284 THR A O 1
ATOM 2117 N N . LEU A 1 285 ? -16.859 4.23 1.83 1 97.81 285 LEU A N 1
ATOM 2118 C CA . LEU A 1 285 ? -16.594 3.705 3.166 1 97.81 285 LEU A CA 1
ATOM 2119 C C . LEU A 1 285 ? -17.062 4.68 4.234 1 97.81 285 LEU A C 1
ATOM 2121 O O . LEU A 1 285 ? -17.516 4.258 5.309 1 97.81 285 LEU A O 1
ATOM 2125 N N . LEU A 1 286 ? -16.969 5.98 3.949 1 97.75 286 LEU A N 1
ATOM 2126 C CA . LEU A 1 286 ? -17.25 6.988 4.965 1 97.75 286 LEU A CA 1
ATOM 2127 C C . LEU A 1 286 ? -18.672 7.516 4.824 1 97.75 286 LEU A C 1
ATOM 2129 O O . LEU A 1 286 ? -19.141 8.297 5.656 1 97.75 286 LEU A O 1
ATOM 2133 N N . GLN A 1 287 ? -19.391 7.082 3.816 1 96.44 287 GLN A N 1
ATOM 2134 C CA . GLN A 1 287 ? -20.703 7.625 3.453 1 96.44 287 GLN A CA 1
ATOM 2135 C C . GLN A 1 287 ? -21.625 7.715 4.668 1 96.44 287 GLN A C 1
ATOM 2137 O O . GLN A 1 287 ? -22.25 8.742 4.898 1 96.44 287 GLN A O 1
ATOM 2142 N N . PRO A 1 288 ? -21.672 6.715 5.527 1 95.19 288 PRO A N 1
ATOM 2143 C CA . PRO A 1 288 ? -22.594 6.773 6.664 1 95.19 288 PRO A CA 1
ATOM 2144 C C . PRO A 1 288 ? -22.203 7.836 7.688 1 95.19 288 PRO A C 1
ATOM 2146 O O . PRO A 1 288 ? -23 8.188 8.555 1 95.19 288 PRO A O 1
ATOM 2149 N N . TYR A 1 289 ? -21 8.297 7.539 1 96.31 289 TYR A N 1
ATOM 2150 C CA . TYR A 1 289 ? -20.469 9.125 8.617 1 96.31 289 TYR A CA 1
ATOM 2151 C C . TYR A 1 289 ? -20.203 10.547 8.141 1 96.31 289 TYR A C 1
ATOM 2153 O O . TYR A 1 289 ? -19.766 11.398 8.922 1 96.31 289 TYR A O 1
ATOM 2161 N N . LEU A 1 290 ? -20.391 10.773 6.875 1 95.44 290 LEU A N 1
ATOM 2162 C CA . LEU A 1 290 ? -20.156 12.094 6.297 1 95.44 290 LEU A CA 1
ATOM 2163 C C . LEU A 1 290 ? -21.234 13.078 6.707 1 95.44 290 LEU A C 1
ATOM 2165 O O . LEU A 1 290 ? -22.422 12.719 6.762 1 95.44 290 LEU A O 1
ATOM 2169 N N . LYS A 1 291 ? -20.75 14.258 6.965 1 91.44 291 LYS A N 1
ATOM 2170 C CA . LYS A 1 291 ? -21.688 15.328 7.289 1 91.44 291 LYS A CA 1
ATOM 2171 C C . LYS A 1 291 ? -22.219 16 6.023 1 91.44 291 LYS A C 1
ATOM 2173 O O . LYS A 1 291 ? -21.484 16.125 5.031 1 91.44 291 LYS A O 1
ATOM 2178 N N . THR A 1 292 ? -23.531 16.328 5.852 1 73.25 292 THR A N 1
ATOM 2179 C CA . THR A 1 292 ? -24.203 16.984 4.73 1 73.25 292 THR A CA 1
ATOM 2180 C C . THR A 1 292 ? -24.219 18.5 4.906 1 73.25 292 THR A C 1
ATOM 2182 O O . THR A 1 292 ? -24.234 18.984 6.035 1 73.25 292 THR A O 1
ATOM 2185 N N . MET B 1 1 ? 24.766 -17.797 0.113 1 21.34 1 MET B N 1
ATOM 2186 C CA . MET B 1 1 ? 24.469 -18.453 1.386 1 21.34 1 MET B CA 1
ATOM 2187 C C . MET B 1 1 ? 23.078 -19.094 1.356 1 21.34 1 MET B C 1
ATOM 2189 O O . MET B 1 1 ? 22.078 -18.406 1.163 1 21.34 1 MET B O 1
ATOM 2193 N N . LEU B 1 2 ? 23.016 -20.406 0.887 1 22.38 2 LEU B N 1
ATOM 2194 C CA . LEU B 1 2 ? 21.969 -21.328 0.48 1 22.38 2 LEU B CA 1
ATOM 2195 C C . LEU B 1 2 ? 21.031 -21.641 1.65 1 22.38 2 LEU B C 1
ATOM 2197 O O . LEU B 1 2 ? 21.484 -22.188 2.662 1 22.38 2 LEU B O 1
ATOM 2201 N N . PHE B 1 3 ? 20.141 -20.703 1.931 1 24.62 3 PHE B N 1
ATOM 2202 C CA . PHE B 1 3 ? 19.156 -20.797 3 1 24.62 3 PHE B CA 1
ATOM 2203 C C . PHE B 1 3 ? 18.359 -22.094 2.889 1 24.62 3 PHE B C 1
ATOM 2205 O O . PHE B 1 3 ? 17.594 -22.281 1.941 1 24.62 3 PHE B O 1
ATOM 2212 N N . ARG B 1 4 ? 19 -23.25 3.295 1 24.75 4 ARG B N 1
ATOM 2213 C CA . ARG B 1 4 ? 18.547 -24.641 3.297 1 24.75 4 ARG B CA 1
ATOM 2214 C C . ARG B 1 4 ? 17.141 -24.75 3.883 1 24.75 4 ARG B C 1
ATOM 2216 O O . ARG B 1 4 ? 16.797 -24.016 4.809 1 24.75 4 ARG B O 1
ATOM 2223 N N . ARG B 1 5 ? 16.172 -25.531 3.24 1 30 5 ARG B N 1
ATOM 2224 C CA . ARG B 1 5 ? 14.781 -25.969 3.223 1 30 5 ARG B CA 1
ATOM 2225 C C . ARG B 1 5 ? 14.414 -26.688 4.52 1 30 5 ARG B C 1
ATOM 2227 O O . ARG B 1 5 ? 13.367 -27.328 4.605 1 30 5 ARG B O 1
ATOM 2234 N N . THR B 1 6 ? 15.242 -26.656 5.637 1 28.11 6 THR B N 1
ATOM 2235 C CA . THR B 1 6 ? 14.961 -27.75 6.566 1 28.11 6 THR B CA 1
ATOM 2236 C C . THR B 1 6 ? 13.648 -27.5 7.309 1 28.11 6 THR B C 1
ATOM 2238 O O . THR B 1 6 ? 13.656 -27 8.43 1 28.11 6 THR B O 1
ATOM 2241 N N . TRP B 1 7 ? 12.578 -26.891 6.719 1 25.38 7 TRP B N 1
ATOM 2242 C CA . TRP B 1 7 ? 11.508 -26.484 7.633 1 25.38 7 TRP B CA 1
ATOM 2243 C C . TRP B 1 7 ? 10.75 -27.703 8.148 1 25.38 7 TRP B C 1
ATOM 2245 O O . TRP B 1 7 ? 9.695 -27.578 8.766 1 25.38 7 TRP B O 1
ATOM 2255 N N . ALA B 1 8 ? 10.992 -29.016 7.559 1 26.38 8 ALA B N 1
ATOM 2256 C CA . ALA B 1 8 ? 9.93 -30 7.742 1 26.38 8 ALA B CA 1
ATOM 2257 C C . ALA B 1 8 ? 9.805 -30.406 9.203 1 26.38 8 ALA B C 1
ATOM 2259 O O . ALA B 1 8 ? 8.719 -30.766 9.664 1 26.38 8 ALA B O 1
ATOM 2260 N N . ALA B 1 9 ? 10.93 -30.688 9.938 1 27.11 9 ALA B N 1
ATOM 2261 C CA . ALA B 1 9 ? 10.836 -31.922 10.703 1 27.11 9 ALA B CA 1
ATOM 2262 C C . ALA B 1 9 ? 9.953 -31.75 11.938 1 27.11 9 ALA B C 1
ATOM 2264 O O . ALA B 1 9 ? 9.398 -32.719 12.461 1 27.11 9 ALA B O 1
ATOM 2265 N N . ALA B 1 10 ? 9.953 -30.656 12.711 1 25.69 10 ALA B N 1
ATOM 2266 C CA . ALA B 1 10 ? 10.102 -30.953 14.133 1 25.69 10 ALA B CA 1
ATOM 2267 C C . ALA B 1 10 ? 8.75 -31.203 14.789 1 25.69 10 ALA B C 1
ATOM 2269 O O . ALA B 1 10 ? 8.055 -30.25 15.18 1 25.69 10 ALA B O 1
ATOM 2270 N N . LEU B 1 11 ? 7.883 -32.094 14.32 1 26 11 LEU B N 1
ATOM 2271 C CA . LEU B 1 11 ? 6.566 -32.188 14.945 1 26 11 LEU B CA 1
ATOM 2272 C C . LEU B 1 11 ? 6.68 -32.75 16.359 1 26 11 LEU B C 1
ATOM 2274 O O . LEU B 1 11 ? 6.555 -33.969 16.562 1 26 11 LEU B O 1
ATOM 2278 N N . THR B 1 12 ? 7.82 -32.438 17.125 1 21.36 12 THR B N 1
ATOM 2279 C CA . THR B 1 12 ? 7.879 -33.281 18.312 1 21.36 12 THR B CA 1
ATOM 2280 C C . THR B 1 12 ? 6.66 -33.031 19.203 1 21.36 12 THR B C 1
ATOM 2282 O O . THR B 1 12 ? 6.129 -31.922 19.25 1 21.36 12 THR B O 1
ATOM 2285 N N . THR B 1 13 ? 6.039 -34.094 19.656 1 24.48 13 THR B N 1
ATOM 2286 C CA . THR B 1 13 ? 4.848 -34.469 20.406 1 24.48 13 THR B CA 1
ATOM 2287 C C . THR B 1 13 ? 4.953 -33.938 21.844 1 24.48 13 THR B C 1
ATOM 2289 O O . THR B 1 13 ? 5.754 -34.438 22.641 1 24.48 13 THR B O 1
ATOM 2292 N N . VAL B 1 14 ? 5.363 -32.656 22.031 1 22.97 14 VAL B N 1
ATOM 2293 C CA . VAL B 1 14 ? 5.633 -32.438 23.453 1 22.97 14 VAL B CA 1
ATOM 2294 C C . VAL B 1 14 ? 4.359 -32.656 24.266 1 22.97 14 VAL B C 1
ATOM 2296 O O . VAL B 1 14 ? 3.34 -32 24.031 1 22.97 14 VAL B O 1
ATOM 2299 N N . ALA B 1 15 ? 4.305 -33.75 25.047 1 23.02 15 ALA B N 1
ATOM 2300 C CA . ALA B 1 15 ? 3.25 -34.312 25.891 1 23.02 15 ALA B CA 1
ATOM 2301 C C . ALA B 1 15 ? 2.939 -33.406 27.078 1 23.02 15 ALA B C 1
ATOM 2303 O O . ALA B 1 15 ? 1.871 -33.5 27.688 1 23.02 15 ALA B O 1
ATOM 2304 N N . THR B 1 16 ? 3.891 -32.375 27.469 1 21.19 16 THR B N 1
ATOM 2305 C CA . THR B 1 16 ? 3.938 -32.406 28.938 1 21.19 16 THR B CA 1
ATOM 2306 C C . THR B 1 16 ? 2.582 -32.031 29.531 1 21.19 16 THR B C 1
ATOM 2308 O O . THR B 1 16 ? 1.784 -31.344 28.891 1 21.19 16 THR B O 1
ATOM 2311 N N . LEU B 1 17 ? 2.504 -32.156 30.906 1 22.2 17 LEU B N 1
ATOM 2312 C CA . LEU B 1 17 ? 1.693 -32.594 32.062 1 22.2 17 LEU B CA 1
ATOM 2313 C C . LEU B 1 17 ? 0.919 -31.391 32.625 1 22.2 17 LEU B C 1
ATOM 2315 O O . LEU B 1 17 ? -0.126 -31.578 33.25 1 22.2 17 LEU B O 1
ATOM 2319 N N . LEU B 1 18 ? 1.402 -30.078 32.438 1 22.47 18 LEU B N 1
ATOM 2320 C CA . LEU B 1 18 ? 1.331 -29.406 33.719 1 22.47 18 LEU B CA 1
ATOM 2321 C C . LEU B 1 18 ? -0.119 -29.203 34.156 1 22.47 18 LEU B C 1
ATOM 2323 O O . LEU B 1 18 ? -0.994 -28.969 33.312 1 22.47 18 LEU B O 1
ATOM 2327 N N . ALA B 1 19 ? -0.288 -29.266 35.5 1 22.38 19 ALA B N 1
ATOM 2328 C CA . ALA B 1 19 ? -1.276 -29.484 36.562 1 22.38 19 ALA B CA 1
ATOM 2329 C C . ALA B 1 19 ? -2.336 -28.391 36.531 1 22.38 19 ALA B C 1
ATOM 2331 O O . ALA B 1 19 ? -3.529 -28.672 36.406 1 22.38 19 ALA B O 1
ATOM 2332 N N . LEU B 1 20 ? -2.354 -27.578 37.656 1 25.75 20 LEU B N 1
ATOM 2333 C CA . LEU B 1 20 ? -3.424 -27.531 38.625 1 25.75 20 LEU B CA 1
ATOM 2334 C C . LEU B 1 20 ? -4.281 -26.297 38.438 1 25.75 20 LEU B C 1
ATOM 2336 O O . LEU B 1 20 ? -5.191 -26.031 39.25 1 25.75 20 LEU B O 1
ATOM 2340 N N . ALA B 1 21 ? -4.012 -25.438 37.469 1 23.33 21 ALA B N 1
ATOM 2341 C CA . ALA B 1 21 ? -4.367 -24.094 37.906 1 23.33 21 ALA B CA 1
ATOM 2342 C C . ALA B 1 21 ? -5.867 -24 38.188 1 23.33 21 ALA B C 1
ATOM 2344 O O . ALA B 1 21 ? -6.684 -24.5 37.406 1 23.33 21 ALA B O 1
ATOM 2345 N N . PHE B 1 22 ? -6.164 -23.641 39.406 1 27.98 22 PHE B N 1
ATOM 2346 C CA . PHE B 1 22 ? -7.418 -23.453 40.125 1 27.98 22 PHE B CA 1
ATOM 2347 C C . PHE B 1 22 ? -8.273 -22.391 39.438 1 27.98 22 PHE B C 1
ATOM 2349 O O . PHE B 1 22 ? -7.992 -21.188 39.562 1 27.98 22 PHE B O 1
ATOM 2356 N N . THR B 1 23 ? -8.539 -22.531 38.188 1 27.83 23 THR B N 1
ATOM 2357 C CA . THR B 1 23 ? -9.156 -21.375 37.562 1 27.83 23 THR B CA 1
ATOM 2358 C C . THR B 1 23 ? -10.516 -21.078 38.219 1 27.83 23 THR B C 1
ATOM 2360 O O . THR B 1 23 ? -11.328 -21.984 38.406 1 27.83 23 THR B O 1
ATOM 2363 N N . SER B 1 24 ? -10.383 -20.141 39.188 1 27.89 24 SER B N 1
ATOM 2364 C CA . SER B 1 24 ? -11.609 -19.641 39.781 1 27.89 24 SER B CA 1
ATOM 2365 C C . SER B 1 24 ? -12.672 -19.359 38.719 1 27.89 24 SER B C 1
ATOM 2367 O O . SER B 1 24 ? -12.359 -18.844 37.656 1 27.89 24 SER B O 1
ATOM 2369 N N . PRO B 1 25 ? -13.711 -20.047 38.875 1 28.62 25 PRO B N 1
ATOM 2370 C CA . PRO B 1 25 ? -14.82 -19.984 37.938 1 28.62 25 PRO B CA 1
ATOM 2371 C C . PRO B 1 25 ? -15.398 -18.594 37.781 1 28.62 25 PRO B C 1
ATOM 2373 O O . PRO B 1 25 ? -15.969 -18.031 38.719 1 28.62 25 PRO B O 1
ATOM 2376 N N . ALA B 1 26 ? -14.508 -17.609 37.312 1 33.09 26 ALA B N 1
ATOM 2377 C CA . ALA B 1 26 ? -15.211 -16.344 37.156 1 33.09 26 ALA B CA 1
ATOM 2378 C C . ALA B 1 26 ? -16.547 -16.547 36.438 1 33.09 26 ALA B C 1
ATOM 2380 O O . ALA B 1 26 ? -16.641 -17.391 35.531 1 33.09 26 ALA B O 1
ATOM 2381 N N . VAL B 1 27 ? -17.578 -16.203 37.125 1 35 27 VAL B N 1
ATOM 2382 C CA . VAL B 1 27 ? -18.953 -16.219 36.656 1 35 27 VAL B CA 1
ATOM 2383 C C . VAL B 1 27 ? -19.062 -15.516 35.312 1 35 27 VAL B C 1
ATOM 2385 O O . VAL B 1 27 ? -18.609 -14.375 35.156 1 35 27 VAL B O 1
ATOM 2388 N N . PRO B 1 28 ? -19.172 -16.328 34.188 1 31.5 28 PRO B N 1
ATOM 2389 C CA . PRO B 1 28 ? -19.172 -15.75 32.844 1 31.5 28 PRO B CA 1
ATOM 2390 C C . PRO B 1 28 ? -20.203 -14.633 32.688 1 31.5 28 PRO B C 1
ATOM 2392 O O . PRO B 1 28 ? -21.344 -14.758 33.156 1 31.5 28 PRO B O 1
ATOM 2395 N N . ALA B 1 29 ? -19.656 -13.352 32.781 1 33.44 29 ALA B N 1
ATOM 2396 C CA . ALA B 1 29 ? -20.547 -12.234 32.438 1 33.44 29 ALA B CA 1
ATOM 2397 C C . ALA B 1 29 ? -21.453 -12.57 31.266 1 33.44 29 ALA B C 1
ATOM 2399 O O . ALA B 1 29 ? -21.062 -13.336 30.375 1 33.44 29 ALA B O 1
ATOM 2400 N N . PRO B 1 30 ? -22.766 -12.289 31.422 1 31.81 30 PRO B N 1
ATOM 2401 C CA . PRO B 1 30 ? -23.703 -12.641 30.344 1 31.81 30 PRO B CA 1
ATOM 2402 C C . PRO B 1 30 ? -23.234 -12.172 28.969 1 31.81 30 PRO B C 1
ATOM 2404 O O . PRO B 1 30 ? -22.5 -11.195 28.859 1 31.81 30 PRO B O 1
ATOM 2407 N N . ALA B 1 31 ? -23.141 -13.125 28.062 1 31.56 31 ALA B N 1
ATOM 2408 C CA . ALA B 1 31 ? -22.812 -12.945 26.641 1 31.56 31 ALA B CA 1
ATOM 2409 C C . ALA B 1 31 ? -23.578 -11.766 26.047 1 31.56 31 ALA B C 1
ATOM 2411 O O . ALA B 1 31 ? -24.812 -11.758 26.062 1 31.56 31 ALA B O 1
ATOM 2412 N N . ALA B 1 32 ? -22.984 -10.547 26.219 1 30.42 32 ALA B N 1
ATOM 2413 C CA . ALA B 1 32 ? -23.672 -9.477 25.484 1 30.42 32 ALA B CA 1
ATOM 2414 C C . ALA B 1 32 ? -24.109 -9.953 24.094 1 30.42 32 ALA B C 1
ATOM 2416 O O . ALA B 1 32 ? -23.375 -10.672 23.422 1 30.42 32 ALA B O 1
ATOM 2417 N N . ALA B 1 33 ? -25.438 -9.992 23.844 1 31.16 33 ALA B N 1
ATOM 2418 C CA . ALA B 1 33 ? -26.031 -10.344 22.562 1 31.16 33 ALA B CA 1
ATOM 2419 C C . ALA B 1 33 ? -25.25 -9.734 21.406 1 31.16 33 ALA B C 1
ATOM 2421 O O . ALA B 1 33 ? -24.75 -8.609 21.516 1 31.16 33 ALA B O 1
ATOM 2422 N N . PRO B 1 34 ? -24.719 -10.578 20.531 1 31.14 34 PRO B N 1
ATOM 2423 C CA . PRO B 1 34 ? -24 -10.047 19.375 1 31.14 34 PRO B CA 1
ATOM 2424 C C . PRO B 1 34 ? -24.672 -8.828 18.75 1 31.14 34 PRO B C 1
ATOM 2426 O O . PRO B 1 34 ? -25.906 -8.758 18.703 1 31.14 34 PRO B O 1
ATOM 2429 N N . ALA B 1 35 ? -24.109 -7.75 18.938 1 31.66 35 ALA B N 1
ATOM 2430 C CA . ALA B 1 35 ? -24.672 -6.566 18.266 1 31.66 35 ALA B CA 1
ATOM 2431 C C . ALA B 1 35 ? -25.156 -6.906 16.859 1 31.66 35 ALA B C 1
ATOM 2433 O O . ALA B 1 35 ? -24.5 -7.648 16.141 1 31.66 35 ALA B O 1
ATOM 2434 N N . ALA B 1 36 ? -26.438 -6.738 16.656 1 31.48 36 ALA B N 1
ATOM 2435 C CA . ALA B 1 36 ? -27.141 -6.949 15.398 1 31.48 36 ALA B CA 1
ATOM 2436 C C . ALA B 1 36 ? -26.328 -6.43 14.219 1 31.48 36 ALA B C 1
ATOM 2438 O O . ALA B 1 36 ? -25.641 -5.418 14.336 1 31.48 36 ALA B O 1
ATOM 2439 N N . PRO B 1 37 ? -26.062 -7.34 13.273 1 35.03 37 PRO B N 1
ATOM 2440 C CA . PRO B 1 37 ? -25.344 -6.926 12.062 1 35.03 37 PRO B CA 1
ATOM 2441 C C . PRO B 1 37 ? -25.781 -5.559 11.555 1 35.03 37 PRO B C 1
ATOM 2443 O O . PRO B 1 37 ? -26.953 -5.176 11.727 1 35.03 37 PRO B O 1
ATOM 2446 N N . GLY B 1 38 ? -25 -4.586 11.773 1 32.91 38 GLY B N 1
ATOM 2447 C CA . GLY B 1 38 ? -25.391 -3.266 11.305 1 32.91 38 GLY B CA 1
ATOM 2448 C C . GLY B 1 38 ? -26.062 -3.293 9.945 1 32.91 38 GLY B C 1
ATOM 2449 O O . GLY B 1 38 ? -25.891 -4.242 9.18 1 32.91 38 GLY B O 1
ATOM 2450 N N . PRO B 1 39 ? -27.062 -2.414 9.75 1 35.28 39 PRO B N 1
ATOM 2451 C CA . PRO B 1 39 ? -28.109 -2.455 8.727 1 35.28 39 PRO B CA 1
ATOM 2452 C C . PRO B 1 39 ? -27.562 -2.73 7.328 1 35.28 39 PRO B C 1
ATOM 2454 O O . PRO B 1 39 ? -28.047 -3.621 6.629 1 35.28 39 PRO B O 1
ATOM 2457 N N . GLY B 1 40 ? -26.984 -1.673 6.629 1 36.03 40 GLY B N 1
ATOM 2458 C CA . GLY B 1 40 ? -27.344 -1.493 5.23 1 36.03 40 GLY B CA 1
ATOM 2459 C C . GLY B 1 40 ? -26.656 -2.49 4.309 1 36.03 40 GLY B C 1
ATOM 2460 O O . GLY B 1 40 ? -26.391 -2.184 3.146 1 36.03 40 GLY B O 1
ATOM 2461 N N . LEU B 1 41 ? -25.828 -3.359 4.758 1 36.28 41 LEU B N 1
ATOM 2462 C CA . LEU B 1 41 ? -25.297 -4.242 3.723 1 36.28 41 LEU B CA 1
ATOM 2463 C C . LEU B 1 41 ? -26.422 -4.969 3 1 36.28 41 LEU B C 1
ATOM 2465 O O . LEU B 1 41 ? -27.375 -5.434 3.635 1 36.28 41 LEU B O 1
ATOM 2469 N N . ALA B 1 42 ? -26.656 -4.52 1.656 1 39.34 42 ALA B N 1
ATOM 2470 C CA . ALA B 1 42 ? -27.672 -5.23 0.897 1 39.34 42 ALA B CA 1
ATOM 2471 C C . ALA B 1 42 ? -27.781 -6.688 1.339 1 39.34 42 ALA B C 1
ATOM 2473 O O . ALA B 1 42 ? -26.812 -7.262 1.828 1 39.34 42 ALA B O 1
ATOM 2474 N N . ALA B 1 43 ? -29.016 -7.113 1.479 1 42.94 43 ALA B N 1
ATOM 2475 C CA . ALA B 1 43 ? -29.281 -8.539 1.619 1 42.94 43 ALA B CA 1
ATOM 2476 C C . ALA B 1 43 ? -28.281 -9.367 0.82 1 42.94 43 ALA B C 1
ATOM 2478 O O . ALA B 1 43 ? -27.859 -8.969 -0.274 1 42.94 43 ALA B O 1
ATOM 2479 N N . PRO B 1 44 ? -27.531 -10.25 1.339 1 50.12 44 PRO B N 1
ATOM 2480 C CA . PRO B 1 44 ? -26.594 -11.133 0.645 1 50.12 44 PRO B CA 1
ATOM 2481 C C . PRO B 1 44 ? -27.094 -11.555 -0.736 1 50.12 44 PRO B C 1
ATOM 2483 O O . PRO B 1 44 ? -28.156 -12.172 -0.851 1 50.12 44 PRO B O 1
ATOM 2486 N N . ALA B 1 45 ? -27 -10.547 -1.715 1 55.06 45 ALA B N 1
ATOM 2487 C CA . ALA B 1 45 ? -27.344 -11.086 -3.025 1 55.06 45 ALA B CA 1
ATOM 2488 C C . ALA B 1 45 ? -26.594 -12.383 -3.297 1 55.06 45 ALA B C 1
ATOM 2490 O O . ALA B 1 45 ? -25.484 -12.586 -2.795 1 55.06 45 ALA B O 1
ATOM 2491 N N . ALA B 1 46 ? -27.344 -13.375 -3.732 1 66.81 46 ALA B N 1
ATOM 2492 C CA . ALA B 1 46 ? -26.766 -14.664 -4.129 1 66.81 46 ALA B CA 1
ATOM 2493 C C . ALA B 1 46 ? -25.578 -14.477 -5.066 1 66.81 46 ALA B C 1
ATOM 2495 O O . ALA B 1 46 ? -25.609 -13.617 -5.953 1 66.81 46 ALA B O 1
ATOM 2496 N N . PRO B 1 47 ? -24.375 -15.117 -4.668 1 74 47 PRO B N 1
ATOM 2497 C CA . PRO B 1 47 ? -23.266 -15.039 -5.609 1 74 47 PRO B CA 1
ATOM 2498 C C . PRO B 1 47 ? -23.672 -15.359 -7.043 1 74 47 PRO B C 1
ATOM 2500 O O . PRO B 1 47 ? -24.547 -16.219 -7.266 1 74 47 PRO B O 1
ATOM 2503 N N . GLY B 1 48 ? -23.219 -14.477 -7.934 1 81.25 48 GLY B N 1
ATOM 2504 C CA . GLY B 1 48 ? -23.531 -14.672 -9.336 1 81.25 48 GLY B CA 1
ATOM 2505 C C . GLY B 1 48 ? -23.125 -16.031 -9.867 1 81.25 48 GLY B C 1
ATOM 2506 O O . GLY B 1 48 ? -22.297 -16.703 -9.266 1 81.25 48 GLY B O 1
ATOM 2507 N N . PRO B 1 49 ? -23.672 -16.422 -10.914 1 88.69 49 PRO B N 1
ATOM 2508 C CA . PRO B 1 49 ? -23.406 -17.75 -11.469 1 88.69 49 PRO B CA 1
ATOM 2509 C C . PRO B 1 49 ? -22.109 -17.812 -12.273 1 88.69 49 PRO B C 1
ATOM 2511 O O . PRO B 1 49 ? -21.703 -18.891 -12.703 1 88.69 49 PRO B O 1
ATOM 2514 N N . GLY B 1 50 ? -21.469 -16.656 -12.469 1 95.38 50 GLY B N 1
ATOM 2515 C CA . GLY B 1 50 ? -20.266 -16.609 -13.289 1 95.38 50 GLY B CA 1
ATOM 2516 C C . GLY B 1 50 ? -19.078 -17.297 -12.641 1 95.38 50 GLY B C 1
ATOM 2517 O O . GLY B 1 50 ? -19.047 -17.453 -11.422 1 95.38 50 GLY B O 1
ATOM 2518 N N . LEU B 1 51 ? -18.172 -17.719 -13.547 1 97.56 51 LEU B N 1
ATOM 2519 C CA . LEU B 1 51 ? -16.969 -18.406 -13.102 1 97.56 51 LEU B CA 1
ATOM 2520 C C . LEU B 1 51 ? -15.727 -17.812 -13.75 1 97.56 51 LEU B C 1
ATOM 2522 O O . LEU B 1 51 ? -15.828 -17.141 -14.781 1 97.56 51 LEU B O 1
ATOM 2526 N N . LEU B 1 52 ? -14.633 -17.984 -13.047 1 98.44 52 LEU B N 1
ATOM 2527 C CA . LEU B 1 52 ? -13.344 -17.875 -13.727 1 98.44 52 LEU B CA 1
ATOM 2528 C C . LEU B 1 52 ? -13.117 -19.062 -14.648 1 98.44 52 LEU B C 1
ATOM 2530 O O . LEU B 1 52 ? -13.086 -20.203 -14.195 1 98.44 52 LEU B O 1
ATOM 2534 N N . VAL B 1 53 ? -12.953 -18.812 -15.969 1 98.81 53 VAL B N 1
ATOM 2535 C CA . VAL B 1 53 ? -12.938 -19.891 -16.953 1 98.81 53 VAL B CA 1
ATOM 2536 C C . VAL B 1 53 ? -11.586 -19.906 -17.672 1 98.81 53 VAL B C 1
ATOM 2538 O O . VAL B 1 53 ? -11.195 -18.922 -18.297 1 98.81 53 VAL B O 1
ATOM 2541 N N . VAL B 1 54 ? -10.922 -21.047 -17.625 1 98.88 54 VAL B N 1
ATOM 2542 C CA . VAL B 1 54 ? -9.57 -21.188 -18.156 1 98.88 54 VAL B CA 1
ATOM 2543 C C . VAL B 1 54 ? -9.617 -21.5 -19.641 1 98.88 54 VAL B C 1
ATOM 2545 O O . VAL B 1 54 ? -10.43 -22.328 -20.078 1 98.88 54 VAL B O 1
ATOM 2548 N N . ASP B 1 55 ? -8.797 -20.812 -20.344 1 98.56 55 ASP B N 1
ATOM 2549 C CA . ASP B 1 55 ? -8.594 -21.094 -21.766 1 98.56 55 ASP B CA 1
ATOM 2550 C C . ASP B 1 55 ? -7.117 -20.984 -22.141 1 98.56 55 ASP B C 1
ATOM 2552 O O . ASP B 1 55 ? -6.363 -20.25 -21.484 1 98.56 55 ASP B O 1
ATOM 2556 N N . TYR B 1 56 ? -6.703 -21.797 -23.109 1 98.88 56 TYR B N 1
ATOM 2557 C CA . TYR B 1 56 ? -5.336 -21.766 -23.609 1 98.88 56 TYR B CA 1
ATOM 2558 C C . TYR B 1 56 ? -5.312 -21.438 -25.094 1 98.88 56 TYR B C 1
ATOM 2560 O O . TYR B 1 56 ? -5.941 -22.125 -25.906 1 98.88 56 TYR B O 1
ATOM 2568 N N . GLN B 1 57 ? -4.602 -20.391 -25.391 1 98.88 57 GLN B N 1
ATOM 2569 C CA . GLN B 1 57 ? -4.301 -20.125 -26.797 1 98.88 57 GLN B CA 1
ATOM 2570 C C . GLN B 1 57 ? -3.021 -20.844 -27.234 1 98.88 57 GLN B C 1
ATOM 2572 O O . GLN B 1 57 ? -2.107 -21.031 -26.422 1 98.88 57 GLN B O 1
ATOM 2577 N N . PRO B 1 58 ? -2.99 -21.203 -28.484 1 98.62 58 PRO B N 1
ATOM 2578 C CA . PRO B 1 58 ? -1.784 -21.906 -28.938 1 98.62 58 PRO B CA 1
ATOM 2579 C C . PRO B 1 58 ? -0.516 -21.062 -28.75 1 98.62 58 PRO B C 1
ATOM 2581 O O . PRO B 1 58 ? -0.509 -19.875 -29.047 1 98.62 58 PRO B O 1
ATOM 2584 N N . ALA B 1 59 ? 0.545 -21.75 -28.281 1 98.69 59 ALA B N 1
ATOM 2585 C CA . ALA B 1 59 ? 1.841 -21.109 -28.109 1 98.69 59 ALA B CA 1
ATOM 2586 C C . ALA B 1 59 ? 2.418 -20.656 -29.453 1 98.69 59 ALA B C 1
ATOM 2588 O O . ALA B 1 59 ? 2.301 -21.375 -30.453 1 98.69 59 ALA B O 1
ATOM 2589 N N . ALA B 1 60 ? 3.08 -19.547 -29.422 1 98.5 60 ALA B N 1
ATOM 2590 C CA . ALA B 1 60 ? 3.645 -19 -30.656 1 98.5 60 ALA B CA 1
ATOM 2591 C C . ALA B 1 60 ? 5.098 -19.422 -30.828 1 98.5 60 ALA B C 1
ATOM 2593 O O . ALA B 1 60 ? 5.648 -19.344 -31.922 1 98.5 60 ALA B O 1
ATOM 2594 N N . THR B 1 61 ? 5.781 -19.812 -29.828 1 98.12 61 THR B N 1
ATOM 2595 C CA . THR B 1 61 ? 7.18 -20.219 -29.875 1 98.12 61 THR B CA 1
ATOM 2596 C C . THR B 1 61 ? 7.375 -21.578 -29.203 1 98.12 61 THR B C 1
ATOM 2598 O O . THR B 1 61 ? 6.508 -22.031 -28.453 1 98.12 61 THR B O 1
ATOM 2601 N N . SER B 1 62 ? 8.484 -22.141 -29.469 1 97.94 62 SER B N 1
ATOM 2602 C CA . SER B 1 62 ? 8.805 -23.422 -28.844 1 97.94 62 SER B CA 1
ATOM 2603 C C . SER B 1 62 ? 8.953 -23.297 -27.344 1 97.94 62 SER B C 1
ATOM 2605 O O . SER B 1 62 ? 8.57 -24.203 -26.594 1 97.94 62 SER B O 1
ATOM 2607 N N . GLN B 1 63 ? 9.484 -22.219 -26.906 1 97.19 63 GLN B N 1
ATOM 2608 C CA . GLN B 1 63 ? 9.617 -21.984 -25.469 1 97.19 63 GLN B CA 1
ATOM 2609 C C . GLN B 1 63 ? 8.258 -21.844 -24.812 1 97.19 63 GLN B C 1
ATOM 2611 O O . GLN B 1 63 ? 8.023 -22.406 -23.734 1 97.19 63 GLN B O 1
ATOM 2616 N N . ASP B 1 64 ? 7.375 -21.109 -25.453 1 98.62 64 ASP B N 1
ATOM 2617 C CA . ASP B 1 64 ? 6.027 -20.938 -24.922 1 98.62 64 ASP B CA 1
ATOM 2618 C C . ASP B 1 64 ? 5.277 -22.266 -24.891 1 98.62 64 ASP B C 1
ATOM 2620 O O . ASP B 1 64 ? 4.434 -22.5 -24.031 1 98.62 64 ASP B O 1
ATOM 2624 N N . LEU B 1 65 ? 5.562 -23.078 -25.844 1 98.75 65 LEU B N 1
ATOM 2625 C CA . LEU B 1 65 ? 4.895 -24.375 -25.922 1 98.75 65 LEU B CA 1
ATOM 2626 C C . LEU B 1 65 ? 5.242 -25.234 -24.703 1 98.75 65 LEU B C 1
ATOM 2628 O O . LEU B 1 65 ? 4.387 -25.953 -24.172 1 98.75 65 LEU B O 1
ATOM 2632 N N . VAL B 1 66 ? 6.488 -25.219 -24.266 1 98.5 66 VAL B N 1
ATOM 2633 C CA . VAL B 1 66 ? 6.914 -25.953 -23.078 1 98.5 66 VAL B CA 1
ATOM 2634 C C . VAL B 1 66 ? 6.07 -25.516 -21.875 1 98.5 66 VAL B C 1
ATOM 2636 O O . VAL B 1 66 ? 5.594 -26.359 -21.109 1 98.5 66 VAL B O 1
ATOM 2639 N N . GLU B 1 67 ? 5.844 -24.234 -21.734 1 98.81 67 GLU B N 1
ATOM 2640 C CA . GLU B 1 67 ? 5.109 -23.703 -20.594 1 98.81 67 GLU B CA 1
ATOM 2641 C C . GLU B 1 67 ? 3.613 -23.984 -20.719 1 98.81 67 GLU B C 1
ATOM 2643 O O . GLU B 1 67 ? 2.939 -24.25 -19.719 1 98.81 67 GLU B O 1
ATOM 2648 N N . GLN B 1 68 ? 3.109 -23.844 -21.938 1 98.94 68 GLN B N 1
ATOM 2649 C CA . GLN B 1 68 ? 1.72 -24.219 -22.172 1 98.94 68 GLN B CA 1
ATOM 2650 C C . GLN B 1 68 ? 1.458 -25.656 -21.734 1 98.94 68 GLN B C 1
ATOM 2652 O O . GLN B 1 68 ? 0.482 -25.922 -21.031 1 98.94 68 GLN B O 1
ATOM 2657 N N . GLU B 1 69 ? 2.305 -26.562 -22.141 1 98.88 69 GLU B N 1
ATOM 2658 C CA . GLU B 1 69 ? 2.158 -27.984 -21.812 1 98.88 69 GLU B CA 1
ATOM 2659 C C . GLU B 1 69 ? 2.275 -28.203 -20.297 1 98.88 69 GLU B C 1
ATOM 2661 O O . GLU B 1 69 ? 1.505 -28.969 -19.719 1 98.88 69 GLU B O 1
ATOM 2666 N N . PHE B 1 70 ? 3.27 -27.531 -19.688 1 98.81 70 PHE B N 1
ATOM 2667 C CA . PHE B 1 70 ? 3.436 -27.625 -18.234 1 98.81 70 PHE B CA 1
ATOM 2668 C C . PHE B 1 70 ? 2.154 -27.219 -17.516 1 98.81 70 PHE B C 1
ATOM 2670 O O . PHE B 1 70 ? 1.68 -27.938 -16.641 1 98.81 70 PHE B O 1
ATOM 2677 N N . LEU B 1 71 ? 1.541 -26 -17.922 1 98.94 71 LEU B N 1
ATOM 2678 C CA . LEU B 1 71 ? 0.33 -25.484 -17.281 1 98.94 71 LEU B CA 1
ATOM 2679 C C . LEU B 1 71 ? -0.832 -26.453 -17.484 1 98.94 71 LEU B C 1
ATOM 2681 O O . LEU B 1 71 ? -1.567 -26.75 -16.531 1 98.94 71 LEU B O 1
ATOM 2685 N N . GLN B 1 72 ? -0.98 -27 -18.688 1 98.88 72 GLN B N 1
ATOM 2686 C CA . GLN B 1 72 ? -2.1 -27.875 -19 1 98.88 72 GLN B CA 1
ATOM 2687 C C . GLN B 1 72 ? -1.954 -29.234 -18.328 1 98.88 72 GLN B C 1
ATOM 2689 O O . GLN B 1 72 ? -2.908 -29.75 -17.734 1 98.88 72 GLN B O 1
ATOM 2694 N N . GLU B 1 73 ? -0.746 -29.797 -18.391 1 98.69 73 GLU B N 1
ATOM 2695 C CA . GLU B 1 73 ? -0.511 -31.125 -17.844 1 98.69 73 GLU B CA 1
ATOM 2696 C C . GLU B 1 73 ? -0.716 -31.141 -16.328 1 98.69 73 GLU B C 1
ATOM 2698 O O . GLU B 1 73 ? -1.181 -32.156 -15.766 1 98.69 73 GLU B O 1
ATOM 2703 N N . ASN B 1 74 ? -0.36 -30.047 -15.734 1 98.75 74 ASN B N 1
ATOM 2704 C CA . ASN B 1 74 ? -0.472 -29.984 -14.281 1 98.75 74 ASN B CA 1
ATOM 2705 C C . ASN B 1 74 ? -1.752 -29.281 -13.844 1 98.75 74 ASN B C 1
ATOM 2707 O O . ASN B 1 74 ? -1.976 -29.078 -12.648 1 98.75 74 ASN B O 1
ATOM 2711 N N . GLU B 1 75 ? -2.604 -28.812 -14.766 1 98.81 75 GLU B N 1
ATOM 2712 C CA . GLU B 1 75 ? -3.875 -28.141 -14.523 1 98.81 75 GLU B CA 1
ATOM 2713 C C . GLU B 1 75 ? -3.699 -26.969 -13.57 1 98.81 75 GLU B C 1
ATOM 2715 O O . GLU B 1 75 ? -4.445 -26.828 -12.602 1 98.81 75 GLU B O 1
ATOM 2720 N N . VAL B 1 76 ? -2.672 -26.188 -13.875 1 98.94 76 VAL B N 1
ATOM 2721 C CA . VAL B 1 76 ? -2.266 -25.141 -12.945 1 98.94 76 VAL B CA 1
ATOM 2722 C C . VAL B 1 76 ? -3.346 -24.062 -12.883 1 98.94 76 VAL B C 1
ATOM 2724 O O . VAL B 1 76 ? -3.855 -23.75 -11.797 1 98.94 76 VAL B O 1
ATOM 2727 N N . LEU B 1 77 ? -3.754 -23.516 -14.031 1 98.94 77 LEU B N 1
ATOM 2728 C CA . LEU B 1 77 ? -4.746 -22.453 -14.055 1 98.94 77 LEU B CA 1
ATOM 2729 C C . LEU B 1 77 ? -6.129 -22.984 -13.695 1 98.94 77 LEU B C 1
ATOM 2731 O O . LEU B 1 77 ? -6.914 -22.297 -13.047 1 98.94 77 LEU B O 1
ATOM 2735 N N . GLU B 1 78 ? -6.422 -24.234 -14.086 1 98.88 78 GLU B N 1
ATOM 2736 C CA . GLU B 1 78 ? -7.699 -24.859 -13.766 1 98.88 78 GLU B CA 1
ATOM 2737 C C . GLU B 1 78 ? -7.887 -25 -12.266 1 98.88 78 GLU B C 1
ATOM 2739 O O . GLU B 1 78 ? -8.969 -24.734 -11.742 1 98.88 78 GLU B O 1
ATOM 2744 N N . SER B 1 79 ? -6.82 -25.406 -11.609 1 98.69 79 SER B N 1
ATOM 2745 C CA . SER B 1 79 ? -6.922 -25.594 -10.164 1 98.69 79 SER B CA 1
ATOM 2746 C C . SER B 1 79 ? -7.062 -24.25 -9.453 1 98.69 79 SER B C 1
ATOM 2748 O O . SER B 1 79 ? -7.797 -24.141 -8.461 1 98.69 79 SER B O 1
ATOM 2750 N N . ALA B 1 80 ? -6.328 -23.25 -9.891 1 98.88 80 ALA B N 1
ATOM 2751 C CA . ALA B 1 80 ? -6.48 -21.906 -9.328 1 98.88 80 ALA B CA 1
ATOM 2752 C C . ALA B 1 80 ? -7.906 -21.391 -9.516 1 98.88 80 ALA B C 1
ATOM 2754 O O . ALA B 1 80 ? -8.516 -20.891 -8.578 1 98.88 80 ALA B O 1
ATOM 2755 N N . ALA B 1 81 ? -8.383 -21.562 -10.75 1 98.88 81 ALA B N 1
ATOM 2756 C CA . ALA B 1 81 ? -9.75 -21.125 -11.047 1 98.88 81 ALA B CA 1
ATOM 2757 C C . ALA B 1 81 ? -10.766 -21.859 -10.172 1 98.88 81 ALA B C 1
ATOM 2759 O O . ALA B 1 81 ? -11.703 -21.25 -9.656 1 98.88 81 ALA B O 1
ATOM 2760 N N . ALA B 1 82 ? -10.586 -23.141 -10.055 1 98.56 82 ALA B N 1
ATOM 2761 C CA . ALA B 1 82 ? -11.5 -23.938 -9.25 1 98.56 82 ALA B CA 1
ATOM 2762 C C . ALA B 1 82 ? -11.516 -23.453 -7.801 1 98.56 82 ALA B C 1
ATOM 2764 O O . ALA B 1 82 ? -12.578 -23.375 -7.176 1 98.56 82 ALA B O 1
ATOM 2765 N N . HIS B 1 83 ? -10.344 -23.156 -7.254 1 98.5 83 HIS B N 1
ATOM 2766 C CA . HIS B 1 83 ? -10.258 -22.672 -5.883 1 98.5 83 HIS B CA 1
ATOM 2767 C C . HIS B 1 83 ? -10.984 -21.344 -5.719 1 98.5 83 HIS B C 1
ATOM 2769 O O . HIS B 1 83 ? -11.758 -21.156 -4.777 1 98.5 83 HIS B O 1
ATOM 2775 N N . ALA B 1 84 ? -10.758 -20.406 -6.637 1 98.25 84 ALA B N 1
ATOM 2776 C CA . ALA B 1 84 ? -11.438 -19.125 -6.617 1 98.25 84 ALA B CA 1
ATOM 2777 C C . ALA B 1 84 ? -12.945 -19.297 -6.758 1 98.25 84 ALA B C 1
ATOM 2779 O O . ALA B 1 84 ? -13.719 -18.688 -6.012 1 98.25 84 ALA B O 1
ATOM 2780 N N . ASN B 1 85 ? -13.352 -20.156 -7.688 1 98.12 85 ASN B N 1
ATOM 2781 C CA . ASN B 1 85 ? -14.758 -20.359 -7.996 1 98.12 85 ASN B CA 1
ATOM 2782 C C . ASN B 1 85 ? -15.5 -21 -6.82 1 98.12 85 ASN B C 1
ATOM 2784 O O . ASN B 1 85 ? -16.719 -20.812 -6.676 1 98.12 85 ASN B O 1
ATOM 2788 N N . ALA B 1 86 ? -14.789 -21.719 -6.043 1 97.5 86 ALA B N 1
ATOM 2789 C CA . ALA B 1 86 ? -15.406 -22.359 -4.887 1 97.5 86 ALA B CA 1
ATOM 2790 C C . ALA B 1 86 ? -15.727 -21.344 -3.801 1 97.5 86 ALA B C 1
ATOM 2792 O O . ALA B 1 86 ? -16.594 -21.578 -2.955 1 97.5 86 ALA B O 1
ATOM 2793 N N . LEU B 1 87 ? -15.117 -20.219 -3.844 1 96.75 87 LEU B N 1
ATOM 2794 C CA . LEU B 1 87 ? -15.203 -19.297 -2.723 1 96.75 87 LEU B CA 1
ATOM 2795 C C . LEU B 1 87 ? -16.016 -18.047 -3.102 1 96.75 87 LEU B C 1
ATOM 2797 O O . LEU B 1 87 ? -16.719 -17.484 -2.264 1 96.75 87 LEU B O 1
ATOM 2801 N N . ILE B 1 88 ? -15.867 -17.625 -4.348 1 97.44 88 ILE B N 1
ATOM 2802 C CA . ILE B 1 88 ? -16.391 -16.297 -4.711 1 97.44 88 ILE B CA 1
ATOM 2803 C C . ILE B 1 88 ? -17.219 -16.406 -5.984 1 97.44 88 ILE B C 1
ATOM 2805 O O . ILE B 1 88 ? -16.766 -16.969 -6.984 1 97.44 88 ILE B O 1
ATOM 2809 N N . GLY B 1 89 ? -18.406 -15.867 -5.906 1 96.81 89 GLY B N 1
ATOM 2810 C CA . GLY B 1 89 ? -19.266 -15.812 -7.078 1 96.81 89 GLY B CA 1
ATOM 2811 C C . GLY B 1 89 ? -19.016 -14.602 -7.949 1 96.81 89 GLY B C 1
ATOM 2812 O O . GLY B 1 89 ? -18.672 -13.531 -7.441 1 96.81 89 GLY B O 1
ATOM 2813 N N . LEU B 1 90 ? -19.125 -14.766 -9.281 1 97.62 90 LEU B N 1
ATOM 2814 C CA . LEU B 1 90 ? -18.984 -13.688 -10.266 1 97.62 90 LEU B CA 1
ATOM 2815 C C . LEU B 1 90 ? -20.312 -13.461 -11 1 97.62 90 LEU B C 1
ATOM 2817 O O . LEU B 1 90 ? -21.078 -14.398 -11.203 1 97.62 90 LEU B O 1
ATOM 2821 N N . PRO B 1 91 ? -20.562 -12.211 -11.352 1 96.81 91 PRO B N 1
ATOM 2822 C CA . PRO B 1 91 ? -21.812 -11.953 -12.055 1 96.81 91 PRO B CA 1
ATOM 2823 C C . PRO B 1 91 ? -21.844 -12.578 -13.445 1 96.81 91 PRO B C 1
ATOM 2825 O O . PRO B 1 91 ? -22.922 -12.906 -13.953 1 96.81 91 PRO B O 1
ATOM 2828 N N . ALA B 1 92 ? -20.719 -12.664 -14.102 1 97.5 92 ALA B N 1
ATOM 2829 C CA . ALA B 1 92 ? -20.531 -13.312 -15.391 1 97.5 92 ALA B CA 1
ATOM 2830 C C . ALA B 1 92 ? -19.172 -14 -15.469 1 97.5 92 ALA B C 1
ATOM 2832 O O . ALA B 1 92 ? -18.297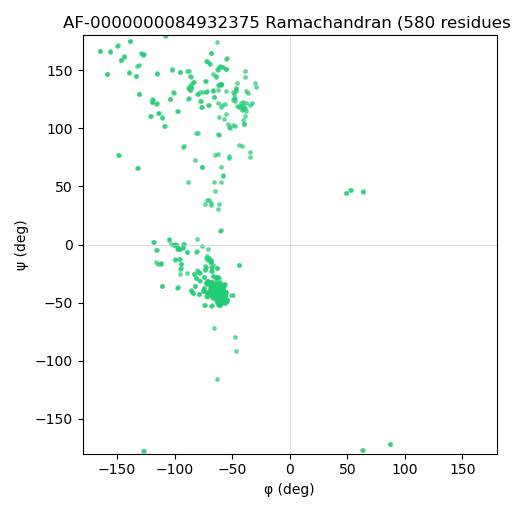 -13.75 -14.633 1 97.5 92 ALA B O 1
ATOM 2833 N N . ASP B 1 93 ? -19.156 -14.883 -16.453 1 98.5 93 ASP B N 1
ATOM 2834 C CA . ASP B 1 93 ? -17.891 -15.586 -16.609 1 98.5 93 ASP B CA 1
ATOM 2835 C C . ASP B 1 93 ? -16.75 -14.609 -16.906 1 98.5 93 ASP B C 1
ATOM 2837 O O . ASP B 1 93 ? -16.922 -13.656 -17.656 1 98.5 93 ASP B O 1
ATOM 2841 N N . VAL B 1 94 ? -15.656 -14.828 -16.312 1 98.81 94 VAL B N 1
ATOM 2842 C CA . VAL B 1 94 ? -14.414 -14.094 -16.547 1 98.81 94 VAL B CA 1
ATOM 2843 C C . VAL B 1 94 ? -13.367 -15.031 -17.156 1 98.81 94 VAL B C 1
ATOM 2845 O O . VAL B 1 94 ? -12.914 -15.977 -16.516 1 98.81 94 VAL B O 1
ATOM 2848 N N . PRO B 1 95 ? -12.992 -14.773 -18.406 1 98.88 95 PRO B N 1
ATOM 2849 C CA . PRO B 1 95 ? -11.961 -15.617 -19.016 1 98.88 95 PRO B CA 1
ATOM 2850 C C . PRO B 1 95 ? -10.594 -15.445 -18.344 1 98.88 95 PRO B C 1
ATOM 2852 O O . PRO B 1 95 ? -10.188 -14.312 -18.062 1 98.88 95 PRO B O 1
ATOM 2855 N N . LEU B 1 96 ? -9.945 -16.484 -18.031 1 98.94 96 LEU B N 1
ATOM 2856 C CA . LEU B 1 96 ? -8.539 -16.594 -17.688 1 98.94 96 LEU B CA 1
ATOM 2857 C C . LEU B 1 96 ? -7.762 -17.297 -18.797 1 98.94 96 LEU B C 1
ATOM 2859 O O . LEU B 1 96 ? -7.77 -18.531 -18.875 1 98.94 96 LEU B O 1
ATOM 2863 N N . THR B 1 97 ? -7.066 -16.5 -19.578 1 98.94 97 THR B N 1
ATOM 2864 C CA . THR B 1 97 ? -6.535 -17.031 -20.828 1 98.94 97 THR B CA 1
ATOM 2865 C C . THR B 1 97 ? -5.008 -17.031 -20.812 1 98.94 97 THR B C 1
ATOM 2867 O O . THR B 1 97 ? -4.387 -15.969 -20.688 1 98.94 97 THR B O 1
ATOM 2870 N N . ALA B 1 98 ? -4.426 -18.188 -20.984 1 98.94 98 ALA B N 1
ATOM 2871 C CA . ALA B 1 98 ? -2.984 -18.281 -21.188 1 98.94 98 ALA B CA 1
ATOM 2872 C C . ALA B 1 98 ? -2.629 -18.109 -22.672 1 98.94 98 ALA B C 1
ATOM 2874 O O . ALA B 1 98 ? -3.281 -18.688 -23.547 1 98.94 98 ALA B O 1
ATOM 2875 N N . THR B 1 99 ? -1.643 -17.266 -22.891 1 98.88 99 THR B N 1
ATOM 2876 C CA . THR B 1 99 ? -1.3 -16.984 -24.281 1 98.88 99 THR B CA 1
ATOM 2877 C C . THR B 1 99 ? 0.146 -16.5 -24.391 1 98.88 99 THR B C 1
ATOM 2879 O O . THR B 1 99 ? 0.805 -16.266 -23.375 1 98.88 99 THR B O 1
ATOM 2882 N N . SER B 1 100 ? 0.61 -16.516 -25.641 1 98.81 100 SER B N 1
ATOM 2883 C CA . SER B 1 100 ? 1.896 -15.875 -25.922 1 98.81 100 SER B CA 1
ATOM 2884 C C . SER B 1 100 ? 1.768 -14.352 -25.938 1 98.81 100 SER B C 1
ATOM 2886 O O . SER B 1 100 ? 0.84 -13.812 -26.547 1 98.81 100 SER B O 1
ATOM 2888 N N . CYS B 1 101 ? 2.645 -13.734 -25.234 1 98.25 101 CYS B N 1
ATOM 2889 C CA . CYS B 1 101 ? 2.682 -12.281 -25.172 1 98.25 101 CYS B CA 1
ATOM 2890 C C . CYS B 1 101 ? 4.074 -11.758 -25.516 1 98.25 101 CYS B C 1
ATOM 2892 O O . CYS B 1 101 ? 5.055 -12.5 -25.422 1 98.25 101 CYS B O 1
ATOM 2894 N N . ASP B 1 102 ? 4.145 -10.484 -25.812 1 96.69 102 ASP B N 1
ATOM 2895 C CA . ASP B 1 102 ? 5.434 -9.836 -25.984 1 96.69 102 ASP B CA 1
ATOM 2896 C C . ASP B 1 102 ? 6.07 -9.508 -24.641 1 96.69 102 ASP B C 1
ATOM 2898 O O . ASP B 1 102 ? 7.297 -9.523 -24.5 1 96.69 102 ASP B O 1
ATOM 2902 N N . GLU B 1 103 ? 5.203 -9.266 -23.688 1 96.75 103 GLU B N 1
ATOM 2903 C CA . GLU B 1 103 ? 5.699 -8.891 -22.375 1 96.75 103 GLU B CA 1
ATOM 2904 C C . GLU B 1 103 ? 5.641 -10.07 -21.406 1 96.75 103 GLU B C 1
ATOM 2906 O O . GLU B 1 103 ? 4.801 -10.961 -21.547 1 96.75 103 GLU B O 1
ATOM 2911 N N . VAL B 1 104 ? 6.504 -10.164 -20.406 1 97.38 104 VAL B N 1
ATOM 2912 C CA . VAL B 1 104 ? 6.473 -11.086 -19.281 1 97.38 104 VAL B CA 1
ATOM 2913 C C . VAL B 1 104 ? 5.512 -10.562 -18.219 1 97.38 104 VAL B C 1
ATOM 2915 O O . VAL B 1 104 ? 5.879 -9.703 -17.406 1 97.38 104 VAL B O 1
ATOM 2918 N N . ASN B 1 105 ? 4.309 -11.07 -18.281 1 97.81 105 ASN B N 1
ATOM 2919 C CA . ASN B 1 105 ? 3.297 -10.43 -17.453 1 97.81 105 ASN B CA 1
ATOM 2920 C C . ASN B 1 105 ? 2.055 -11.297 -17.297 1 97.81 105 ASN B C 1
ATOM 2922 O O . ASN B 1 105 ? 1.925 -12.32 -17.984 1 97.81 105 ASN B O 1
ATOM 2926 N N . ALA B 1 106 ? 1.219 -11.062 -16.469 1 98.81 106 ALA B N 1
ATOM 2927 C CA . ALA B 1 106 ? -0.204 -11.375 -16.359 1 98.81 106 ALA B CA 1
ATOM 2928 C C . ALA B 1 106 ? -1.003 -10.141 -15.938 1 98.81 106 ALA B C 1
ATOM 2930 O O . ALA B 1 106 ? -0.502 -9.289 -15.195 1 98.81 106 ALA B O 1
ATOM 2931 N N . PHE B 1 107 ? -2.277 -10.016 -16.484 1 98.69 107 PHE B N 1
ATOM 2932 C CA . PHE B 1 107 ? -2.963 -8.781 -16.141 1 98.69 107 PHE B CA 1
ATOM 2933 C C . PHE B 1 107 ? -4.469 -8.93 -16.312 1 98.69 107 PHE B C 1
ATOM 2935 O O . PHE B 1 107 ? -4.926 -9.672 -17.188 1 98.69 107 PHE B O 1
ATOM 2942 N N . TRP B 1 108 ? -5.191 -8.273 -15.508 1 98.75 108 TRP B N 1
ATOM 2943 C CA . TRP B 1 108 ? -6.613 -8 -15.695 1 98.75 108 TRP B CA 1
ATOM 2944 C C . TRP B 1 108 ? -6.828 -6.84 -16.656 1 98.75 108 TRP B C 1
ATOM 2946 O O . TRP B 1 108 ? -6.207 -5.785 -16.516 1 98.75 108 TRP B O 1
ATOM 2956 N N . ASP B 1 109 ? -7.629 -7.055 -17.594 1 98.38 109 ASP B N 1
ATOM 2957 C CA . ASP B 1 109 ? -8.031 -6.004 -18.531 1 98.38 109 ASP B CA 1
ATOM 2958 C C . ASP B 1 109 ? -9.5 -5.625 -18.328 1 98.38 109 ASP B C 1
ATOM 2960 O O . ASP B 1 109 ? -10.398 -6.359 -18.734 1 98.38 109 ASP B O 1
ATOM 2964 N N . PRO B 1 110 ? -9.711 -4.453 -17.797 1 96.56 110 PRO B N 1
ATOM 2965 C CA . PRO B 1 110 ? -11.094 -4.066 -17.531 1 96.56 110 PRO B CA 1
ATOM 2966 C C . PRO B 1 110 ? -11.906 -3.846 -18.812 1 96.56 110 PRO B C 1
ATOM 2968 O O . PRO B 1 110 ? -13.133 -3.918 -18.781 1 96.56 110 PRO B O 1
ATOM 2971 N N . GLU B 1 111 ? -11.258 -3.564 -19.922 1 97.06 111 GLU B N 1
ATOM 2972 C CA . GLU B 1 111 ? -11.969 -3.326 -21.172 1 97.06 111 GLU B CA 1
ATOM 2973 C C . GLU B 1 111 ? -12.555 -4.621 -21.719 1 97.06 111 GLU B C 1
ATOM 2975 O O . GLU B 1 111 ? -13.711 -4.648 -22.156 1 97.06 111 GLU B O 1
ATOM 2980 N N . THR B 1 112 ? -11.812 -5.676 -21.656 1 97.44 112 THR B N 1
ATOM 2981 C CA . THR B 1 112 ? -12.266 -6.953 -22.188 1 97.44 112 THR B CA 1
ATOM 2982 C C . THR B 1 112 ? -12.883 -7.816 -21.094 1 97.44 112 THR B C 1
ATOM 2984 O O . THR B 1 112 ? -13.547 -8.812 -21.391 1 97.44 112 THR B O 1
ATOM 2987 N N . GLY B 1 113 ? -12.68 -7.422 -19.875 1 98.12 113 GLY B N 1
ATOM 2988 C CA . GLY B 1 113 ? -13.18 -8.211 -18.766 1 98.12 113 GLY B CA 1
ATOM 2989 C C . GLY B 1 113 ? -12.547 -9.594 -18.672 1 98.12 113 GLY B C 1
ATOM 2990 O O . GLY B 1 113 ? -13.242 -10.594 -18.516 1 98.12 113 GLY B O 1
ATOM 2991 N N . SER B 1 114 ? -11.219 -9.617 -18.797 1 98.75 114 SER B N 1
ATOM 2992 C CA . SER B 1 114 ? -10.531 -10.906 -18.812 1 98.75 114 SER B CA 1
ATOM 2993 C C . SER B 1 114 ? -9.156 -10.805 -18.156 1 98.75 114 SER B C 1
ATOM 2995 O O . SER B 1 114 ? -8.609 -9.711 -18.016 1 98.75 114 SER B O 1
ATOM 2997 N N . ILE B 1 115 ? -8.664 -11.945 -17.734 1 98.94 115 ILE B N 1
ATOM 2998 C CA . ILE B 1 115 ? -7.301 -12.07 -17.234 1 98.94 115 ILE B CA 1
ATOM 2999 C C . ILE B 1 115 ? -6.43 -12.75 -18.297 1 98.94 115 ILE B C 1
ATOM 3001 O O . ILE B 1 115 ? -6.762 -13.836 -18.781 1 98.94 115 ILE B O 1
ATOM 3005 N N . THR B 1 116 ? -5.387 -12.086 -18.625 1 98.94 116 THR B N 1
ATOM 3006 C CA . THR B 1 116 ? -4.391 -12.664 -19.516 1 98.94 116 THR B CA 1
ATOM 3007 C C . THR B 1 116 ? -3.189 -13.18 -18.719 1 98.94 116 THR B C 1
ATOM 3009 O O . THR B 1 116 ? -2.648 -12.469 -17.875 1 98.94 116 THR B O 1
ATOM 3012 N N . PHE B 1 117 ? -2.807 -14.398 -19 1 98.94 117 PHE B N 1
ATOM 3013 C CA . PHE B 1 117 ? -1.662 -15.055 -18.375 1 98.94 117 PHE B CA 1
ATOM 3014 C C . PHE B 1 117 ? -0.631 -15.453 -19.422 1 98.94 117 PHE B C 1
ATOM 3016 O O . PHE B 1 117 ? -0.853 -16.391 -20.188 1 98.94 117 PHE B O 1
ATOM 3023 N N . CYS B 1 118 ? 0.5 -14.828 -19.453 1 98.94 118 CYS B N 1
ATOM 3024 C CA . CYS B 1 118 ? 1.459 -15.008 -20.547 1 98.94 118 CYS B CA 1
ATOM 3025 C C . CYS B 1 118 ? 2.375 -16.188 -20.266 1 98.94 118 CYS B C 1
ATOM 3027 O O . CYS B 1 118 ? 2.955 -16.297 -19.188 1 98.94 118 CYS B O 1
ATOM 3029 N N . TYR B 1 119 ? 2.584 -17 -21.266 1 98.94 119 TYR B N 1
ATOM 3030 C CA . TYR B 1 119 ? 3.484 -18.141 -21.156 1 98.94 119 TYR B CA 1
ATOM 3031 C C . TYR B 1 119 ? 4.887 -17.688 -20.75 1 98.94 119 TYR B C 1
ATOM 3033 O O . TYR B 1 119 ? 5.574 -18.375 -20 1 98.94 119 TYR B O 1
ATOM 3041 N N . GLY B 1 120 ? 5.242 -16.516 -21.266 1 98.81 120 GLY B N 1
ATOM 3042 C CA . GLY B 1 120 ? 6.566 -15.992 -20.984 1 98.81 120 GLY B CA 1
ATOM 3043 C C . GLY B 1 120 ? 6.801 -15.734 -19.5 1 98.81 120 GLY B C 1
ATOM 3044 O O . GLY B 1 120 ? 7.945 -15.758 -19.031 1 98.81 120 GLY B O 1
ATOM 3045 N N . LEU B 1 121 ? 5.734 -15.445 -18.766 1 98.81 121 LEU B N 1
ATOM 3046 C CA . LEU B 1 121 ? 5.855 -15.25 -17.312 1 98.81 121 LEU B CA 1
ATOM 3047 C C . LEU B 1 121 ? 6.293 -16.547 -16.641 1 98.81 121 LEU B C 1
ATOM 3049 O O . LEU B 1 121 ? 7.145 -16.516 -15.742 1 98.81 121 LEU B O 1
ATOM 3053 N N . VAL B 1 122 ? 5.754 -17.672 -17.062 1 98.88 122 VAL B N 1
ATOM 3054 C CA . VAL B 1 122 ? 6.117 -18.969 -16.5 1 98.88 122 VAL B CA 1
ATOM 3055 C C . VAL B 1 122 ? 7.586 -19.266 -16.797 1 98.88 122 VAL B C 1
ATOM 3057 O O . VAL B 1 122 ? 8.32 -19.734 -15.914 1 98.88 122 VAL B O 1
ATOM 3060 N N . SER B 1 123 ? 7.941 -18.953 -17.984 1 98.62 123 SER B N 1
ATOM 3061 C CA . SER B 1 123 ? 9.328 -19.172 -18.375 1 98.62 123 SER B CA 1
ATOM 3062 C C . SER B 1 123 ? 10.281 -18.359 -17.516 1 98.62 123 SER B C 1
ATOM 3064 O O . SER B 1 123 ? 11.336 -18.844 -17.094 1 98.62 123 SER B O 1
ATOM 3066 N N . ALA B 1 124 ? 9.938 -17.141 -17.312 1 98.56 124 ALA B N 1
ATOM 3067 C CA . ALA B 1 124 ? 10.781 -16.266 -16.484 1 98.56 124 ALA B CA 1
ATOM 3068 C C . ALA B 1 124 ? 10.922 -16.828 -15.07 1 98.56 124 ALA B C 1
ATOM 3070 O O . ALA B 1 124 ? 12.023 -16.875 -14.531 1 98.56 124 ALA B O 1
ATOM 3071 N N . TYR B 1 125 ? 9.852 -17.297 -14.516 1 98.75 125 TYR B N 1
ATOM 3072 C CA . TYR B 1 125 ? 9.914 -17.844 -13.164 1 98.75 125 TYR B CA 1
ATOM 3073 C C . TYR B 1 125 ? 10.625 -19.188 -13.148 1 98.75 125 TYR B C 1
ATOM 3075 O O . TYR B 1 125 ? 11.281 -19.547 -12.164 1 98.75 125 TYR B O 1
ATOM 3083 N N . ARG B 1 126 ? 10.477 -19.984 -14.227 1 98.75 126 ARG B N 1
ATOM 3084 C CA . ARG B 1 126 ? 11.25 -21.219 -14.328 1 98.75 126 ARG B CA 1
ATOM 3085 C C . ARG B 1 126 ? 12.742 -20.938 -14.203 1 98.75 126 ARG B C 1
ATOM 3087 O O . ARG B 1 126 ? 13.453 -21.672 -13.508 1 98.75 126 ARG B O 1
ATOM 3094 N N . GLY B 1 127 ? 13.188 -19.922 -14.953 1 98.38 127 GLY B N 1
ATOM 3095 C CA . GLY B 1 127 ? 14.586 -19.531 -14.82 1 98.38 127 GLY B CA 1
ATOM 3096 C C . GLY B 1 127 ? 14.961 -19.125 -13.406 1 98.38 127 GLY B C 1
ATOM 3097 O O . GLY B 1 127 ? 15.992 -19.562 -12.891 1 98.38 127 GLY B O 1
ATOM 3098 N N . LEU B 1 128 ? 14.117 -18.375 -12.82 1 98.44 128 LEU B N 1
ATOM 3099 C CA . LEU B 1 128 ? 14.367 -17.891 -11.469 1 98.44 128 LEU B CA 1
ATOM 3100 C C . LEU B 1 128 ? 14.469 -19.062 -10.492 1 98.44 128 LEU B C 1
ATOM 3102 O O . LEU B 1 128 ? 15.445 -19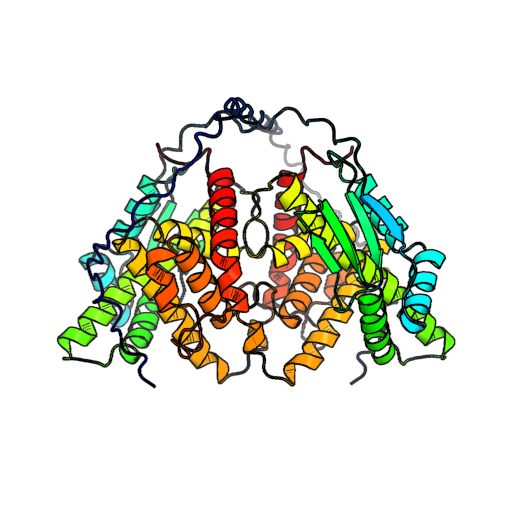.156 -9.742 1 98.44 128 LEU B O 1
ATOM 3106 N N . PHE B 1 129 ? 13.5 -19.938 -10.484 1 98.69 129 PHE B N 1
ATOM 3107 C CA . PHE B 1 129 ? 13.461 -21.047 -9.531 1 98.69 129 PHE B CA 1
ATOM 3108 C C . PHE B 1 129 ? 14.539 -22.078 -9.852 1 98.69 129 PHE B C 1
ATOM 3110 O O . PHE B 1 129 ? 15.055 -22.75 -8.953 1 98.69 129 PHE B O 1
ATOM 3117 N N . GLY B 1 130 ? 14.828 -22.188 -11.133 1 98.25 130 GLY B N 1
ATOM 3118 C CA . GLY B 1 130 ? 15.953 -23.031 -11.5 1 98.25 130 GLY B CA 1
ATOM 3119 C C . GLY B 1 130 ? 17.25 -22.625 -10.828 1 98.25 130 GLY B C 1
ATOM 3120 O O . GLY B 1 130 ? 18.078 -23.469 -10.5 1 98.25 130 GLY B O 1
ATOM 3121 N N . GLU B 1 131 ? 17.406 -21.344 -10.633 1 97.25 131 GLU B N 1
ATOM 3122 C CA . GLU B 1 131 ? 18.594 -20.828 -9.977 1 97.25 131 GLU B CA 1
ATOM 3123 C C . GLU B 1 131 ? 18.531 -21 -8.461 1 97.25 131 GLU B C 1
ATOM 3125 O O . GLU B 1 131 ? 19.562 -21.078 -7.789 1 97.25 131 GLU B O 1
ATOM 3130 N N . LEU B 1 132 ? 17.328 -21.094 -7.973 1 97.44 132 LEU B N 1
ATOM 3131 C CA . LEU B 1 132 ? 17.141 -21.219 -6.531 1 97.44 132 LEU B CA 1
ATOM 3132 C C . LEU B 1 132 ? 17.234 -22.688 -6.102 1 97.44 132 LEU B C 1
ATOM 3134 O O . LEU B 1 132 ? 17.781 -22.984 -5.039 1 97.44 132 LEU B O 1
ATOM 3138 N N . ASN B 1 133 ? 16.688 -23.5 -6.91 1 98.19 133 ASN B N 1
ATOM 3139 C CA . ASN B 1 133 ? 16.578 -24.922 -6.578 1 98.19 133 ASN B CA 1
ATOM 3140 C C . ASN B 1 133 ? 17.766 -25.703 -7.125 1 98.19 133 ASN B C 1
ATOM 3142 O O . ASN B 1 133 ? 17.656 -26.359 -8.156 1 98.19 133 ASN B O 1
ATOM 3146 N N . THR B 1 134 ? 18.891 -25.734 -6.391 1 97.62 134 THR B N 1
ATOM 3147 C CA . THR B 1 134 ? 20.125 -26.297 -6.926 1 97.62 134 THR B CA 1
ATOM 3148 C C . THR B 1 134 ? 20.578 -27.5 -6.102 1 97.62 134 THR B C 1
ATOM 3150 O O . THR B 1 134 ? 21.625 -28.094 -6.379 1 97.62 134 THR B O 1
ATOM 3153 N N . THR B 1 135 ? 19.797 -27.812 -5.141 1 96.88 135 THR B N 1
ATOM 3154 C CA . THR B 1 135 ? 20.203 -28.922 -4.285 1 96.88 135 THR B CA 1
ATOM 3155 C C . THR B 1 135 ? 19.562 -30.219 -4.754 1 96.88 135 THR B C 1
ATOM 3157 O O . THR B 1 135 ? 18.438 -30.219 -5.258 1 96.88 135 THR B O 1
ATOM 3160 N N . GLY B 1 136 ? 20.281 -31.391 -4.551 1 97.62 136 GLY B N 1
ATOM 3161 C CA . GLY B 1 136 ? 19.75 -32.688 -4.918 1 97.62 136 GLY B CA 1
ATOM 3162 C C . GLY B 1 136 ? 20.047 -33.062 -6.359 1 97.62 136 GLY B C 1
ATOM 3163 O O . GLY B 1 136 ? 20.875 -32.438 -7.016 1 97.62 136 GLY B O 1
ATOM 3164 N N . THR B 1 137 ? 19.406 -34.188 -6.754 1 98.06 137 THR B N 1
ATOM 3165 C CA . THR B 1 137 ? 19.562 -34.656 -8.125 1 98.06 137 THR B CA 1
ATOM 3166 C C . THR B 1 137 ? 18.875 -33.688 -9.102 1 98.06 137 THR B C 1
ATOM 3168 O O . THR B 1 137 ? 18.062 -32.875 -8.695 1 98.06 137 THR B O 1
ATOM 3171 N N . GLU B 1 138 ? 19.203 -33.844 -10.328 1 97.5 138 GLU B N 1
ATOM 3172 C CA . GLU B 1 138 ? 18.562 -33.031 -11.352 1 97.5 138 GLU B CA 1
ATOM 3173 C C . GLU B 1 138 ? 17.047 -33.219 -11.328 1 97.5 138 GLU B C 1
ATOM 3175 O O . GLU B 1 138 ? 16.297 -32.25 -11.477 1 97.5 138 GLU B O 1
ATOM 3180 N N . ALA B 1 139 ? 16.672 -34.469 -11.102 1 97.69 139 ALA B N 1
ATOM 3181 C CA . ALA B 1 139 ? 15.242 -34.75 -11.047 1 97.69 139 ALA B CA 1
ATOM 3182 C C . ALA B 1 139 ? 14.578 -34.062 -9.867 1 97.69 139 ALA B C 1
ATOM 3184 O O . ALA B 1 139 ? 13.461 -33.562 -9.992 1 97.69 139 ALA B O 1
ATOM 3185 N N . GLN B 1 140 ? 15.266 -34.031 -8.766 1 97.69 140 GLN B N 1
ATOM 3186 C CA . GLN B 1 140 ? 14.742 -33.375 -7.57 1 97.69 140 GLN B CA 1
ATOM 3187 C C . GLN B 1 140 ? 14.672 -31.859 -7.766 1 97.69 140 GLN B C 1
ATOM 3189 O O . GLN B 1 140 ? 13.703 -31.219 -7.355 1 97.69 140 GLN B O 1
ATOM 3194 N N . GLN B 1 141 ? 15.672 -31.312 -8.438 1 98.19 141 GLN B N 1
ATOM 3195 C CA . GLN B 1 141 ? 15.703 -29.891 -8.727 1 98.19 141 GLN B CA 1
ATOM 3196 C C . GLN B 1 141 ? 14.562 -29.484 -9.664 1 98.19 141 GLN B C 1
ATOM 3198 O O . GLN B 1 141 ? 13.891 -28.469 -9.43 1 98.19 141 GLN B O 1
ATOM 3203 N N . ASN B 1 142 ? 14.383 -30.281 -10.664 1 97.88 142 ASN B N 1
ATOM 3204 C CA . ASN B 1 142 ? 13.32 -30.016 -11.625 1 97.88 142 ASN B CA 1
ATOM 3205 C C . ASN B 1 142 ? 11.945 -30.078 -10.969 1 97.88 142 ASN B C 1
ATOM 3207 O O . ASN B 1 142 ? 11.078 -29.25 -11.242 1 97.88 142 ASN B O 1
ATOM 3211 N N . ARG B 1 143 ? 11.742 -31.062 -10.109 1 98.06 143 ARG B N 1
ATOM 3212 C CA . ARG B 1 143 ? 10.469 -31.203 -9.414 1 98.06 143 ARG B CA 1
ATOM 3213 C C . ARG B 1 143 ? 10.219 -30.016 -8.492 1 98.06 143 ARG B C 1
ATOM 3215 O O . ARG B 1 143 ? 9.102 -29.484 -8.445 1 98.06 143 ARG B O 1
ATOM 3222 N N . ALA B 1 144 ? 11.227 -29.625 -7.789 1 98.44 144 ALA B N 1
ATOM 3223 C CA . ALA B 1 144 ? 11.102 -28.469 -6.906 1 98.44 144 ALA B CA 1
ATOM 3224 C C . ALA B 1 144 ? 10.742 -27.219 -7.699 1 98.44 144 ALA B C 1
ATOM 3226 O O . ALA B 1 144 ? 9.906 -26.422 -7.266 1 98.44 144 ALA B O 1
ATOM 3227 N N . THR B 1 145 ? 11.375 -27.062 -8.812 1 98.81 145 THR B N 1
ATOM 3228 C CA . THR B 1 145 ? 11.125 -25.922 -9.68 1 98.81 145 THR B CA 1
ATOM 3229 C C . THR B 1 145 ? 9.688 -25.938 -10.195 1 98.81 145 THR B C 1
ATOM 3231 O O . THR B 1 145 ? 9.008 -24.906 -10.172 1 98.81 145 THR B O 1
ATOM 3234 N N . GLU B 1 146 ? 9.234 -27.062 -10.609 1 98.69 146 GLU B N 1
ATOM 3235 C CA . GLU B 1 146 ? 7.867 -27.188 -11.117 1 98.69 146 GLU B CA 1
ATOM 3236 C C . GLU B 1 146 ? 6.844 -26.922 -10.016 1 98.69 146 GLU B C 1
ATOM 3238 O O . GLU B 1 146 ? 5.824 -26.266 -10.258 1 98.69 146 GLU B O 1
ATOM 3243 N N . ASP B 1 147 ? 7.129 -27.422 -8.828 1 98.75 147 ASP B N 1
ATOM 3244 C CA . ASP B 1 147 ? 6.246 -27.156 -7.695 1 98.75 147 ASP B CA 1
ATOM 3245 C C . ASP B 1 147 ? 6.141 -25.656 -7.422 1 98.75 147 ASP B C 1
ATOM 3247 O O . ASP B 1 147 ? 5.051 -25.141 -7.188 1 98.75 147 ASP B O 1
ATOM 3251 N N . ASP B 1 148 ? 7.27 -25 -7.484 1 98.88 148 ASP B N 1
ATOM 3252 C CA . ASP B 1 148 ? 7.293 -23.562 -7.242 1 98.88 148 ASP B CA 1
ATOM 3253 C C . ASP B 1 148 ? 6.586 -22.812 -8.367 1 98.88 148 ASP B C 1
ATOM 3255 O O . ASP B 1 148 ? 5.961 -21.766 -8.125 1 98.88 148 ASP B O 1
ATOM 3259 N N . LEU B 1 149 ? 6.68 -23.297 -9.586 1 98.94 149 LEU B N 1
ATOM 3260 C CA . LEU B 1 149 ? 5.98 -22.688 -10.711 1 98.94 149 LEU B CA 1
ATOM 3261 C C . LEU B 1 149 ? 4.469 -22.766 -10.523 1 98.94 149 LEU B C 1
ATOM 3263 O O . LEU B 1 149 ? 3.748 -21.812 -10.836 1 98.94 149 LEU B O 1
ATOM 3267 N N . ILE B 1 150 ? 4.016 -23.891 -10.016 1 98.94 150 ILE B N 1
ATOM 3268 C CA . ILE B 1 150 ? 2.598 -24.047 -9.711 1 98.94 150 ILE B CA 1
ATOM 3269 C C . ILE B 1 150 ? 2.188 -23.016 -8.656 1 98.94 150 ILE B C 1
ATOM 3271 O O . ILE B 1 150 ? 1.187 -22.312 -8.812 1 98.94 150 ILE B O 1
ATOM 3275 N N . GLY B 1 151 ? 3.02 -22.922 -7.633 1 98.88 151 GLY B N 1
ATOM 3276 C CA . GLY B 1 151 ? 2.707 -22.016 -6.531 1 98.88 151 GLY B CA 1
ATOM 3277 C C . GLY B 1 151 ? 2.656 -20.562 -6.949 1 98.88 151 GLY B C 1
ATOM 3278 O O . GLY B 1 151 ? 1.669 -19.875 -6.691 1 98.88 151 GLY B O 1
ATOM 3279 N N . ILE B 1 152 ? 3.693 -20.094 -7.66 1 98.88 152 ILE B N 1
ATOM 3280 C CA . ILE B 1 152 ? 3.756 -18.688 -8.047 1 98.88 152 ILE B CA 1
ATOM 3281 C C . ILE B 1 152 ? 2.66 -18.375 -9.062 1 98.88 152 ILE B C 1
ATOM 3283 O O . ILE B 1 152 ? 2.094 -17.281 -9.062 1 98.88 152 ILE B O 1
ATOM 3287 N N . SER B 1 153 ? 2.309 -19.328 -9.898 1 98.94 153 SER B N 1
ATOM 3288 C CA . SER B 1 153 ? 1.246 -19.125 -10.875 1 98.94 153 SER B CA 1
ATOM 3289 C C . SER B 1 153 ? -0.104 -18.938 -10.188 1 98.94 153 SER B C 1
ATOM 3291 O O . SER B 1 153 ? -0.889 -18.062 -10.586 1 98.94 153 SER B O 1
ATOM 3293 N N . ASN B 1 154 ? -0.364 -19.75 -9.172 1 98.94 154 ASN B N 1
ATOM 3294 C CA . ASN B 1 154 ? -1.579 -19.547 -8.391 1 98.94 154 ASN B CA 1
ATOM 3295 C C . ASN B 1 154 ? -1.624 -18.156 -7.766 1 98.94 154 ASN B C 1
ATOM 3297 O O . ASN B 1 154 ? -2.641 -17.469 -7.852 1 98.94 154 ASN B O 1
ATOM 3301 N N . SER B 1 155 ? -0.501 -17.766 -7.188 1 98.94 155 SER B N 1
ATOM 3302 C CA . SER B 1 155 ? -0.43 -16.453 -6.555 1 98.94 155 SER B CA 1
ATOM 3303 C C . SER B 1 155 ? -0.715 -15.336 -7.559 1 98.94 155 SER B C 1
ATOM 3305 O O . SER B 1 155 ? -1.475 -14.406 -7.27 1 98.94 155 SER B O 1
ATOM 3307 N N . VAL B 1 156 ? -0.151 -15.43 -8.742 1 98.94 156 VAL B N 1
ATOM 3308 C CA . VAL B 1 156 ? -0.318 -14.414 -9.781 1 98.94 156 VAL B CA 1
ATOM 3309 C C . VAL B 1 156 ? -1.772 -14.383 -10.242 1 98.94 156 VAL B C 1
ATOM 3311 O O . VAL B 1 156 ? -2.352 -13.312 -10.422 1 98.94 156 VAL B O 1
ATOM 3314 N N . VAL B 1 157 ? -2.381 -15.531 -10.43 1 98.94 157 VAL B N 1
ATOM 3315 C CA . VAL B 1 157 ? -3.781 -15.602 -10.836 1 98.94 157 VAL B CA 1
ATOM 3316 C C . VAL B 1 157 ? -4.656 -14.922 -9.781 1 98.94 157 VAL B C 1
ATOM 3318 O O . VAL B 1 157 ? -5.539 -14.133 -10.125 1 98.94 157 VAL B O 1
ATOM 3321 N N . PHE B 1 158 ? -4.418 -15.203 -8.523 1 98.94 158 PHE B N 1
ATOM 3322 C CA . PHE B 1 158 ? -5.246 -14.641 -7.461 1 98.94 158 PHE B CA 1
ATOM 3323 C C . PHE B 1 158 ? -5.023 -13.141 -7.336 1 98.94 158 PHE B C 1
ATOM 3325 O O . PHE B 1 158 ? -5.949 -12.398 -7.008 1 98.94 158 PHE B O 1
ATOM 3332 N N . HIS B 1 159 ? -3.797 -12.656 -7.605 1 98.94 159 HIS B N 1
ATOM 3333 C CA . HIS B 1 159 ? -3.506 -11.227 -7.676 1 98.94 159 HIS B CA 1
ATOM 3334 C C . HIS B 1 159 ? -4.344 -10.547 -8.758 1 98.94 159 HIS B C 1
ATOM 3336 O O . HIS B 1 159 ? -5.027 -9.562 -8.484 1 98.94 159 HIS B O 1
ATOM 3342 N N . GLU B 1 160 ? -4.34 -11.133 -9.961 1 98.94 160 GLU B N 1
ATOM 3343 C CA . GLU B 1 160 ? -5.133 -10.578 -11.055 1 98.94 160 GLU B CA 1
ATOM 3344 C C . GLU B 1 160 ? -6.629 -10.703 -10.773 1 98.94 160 GLU B C 1
ATOM 3346 O O . GLU B 1 160 ? -7.414 -9.844 -11.164 1 98.94 160 GLU B O 1
ATOM 3351 N N . PHE B 1 161 ? -7 -11.82 -10.109 1 98.88 161 PHE B N 1
ATOM 3352 C CA . PHE B 1 161 ? -8.383 -12 -9.695 1 98.88 161 PHE B CA 1
ATOM 3353 C C . PHE B 1 161 ? -8.797 -10.914 -8.711 1 98.88 161 PHE B C 1
ATOM 3355 O O . PHE B 1 161 ? -9.945 -10.453 -8.734 1 98.88 161 PHE B O 1
ATOM 3362 N N . GLY B 1 162 ? -7.887 -10.484 -7.832 1 98.81 162 GLY B N 1
ATOM 3363 C CA . GLY B 1 162 ? -8.141 -9.352 -6.961 1 98.81 162 GLY B CA 1
ATOM 3364 C C . GLY B 1 162 ? -8.469 -8.078 -7.719 1 98.81 162 GLY B C 1
ATOM 3365 O O . GLY B 1 162 ? -9.445 -7.391 -7.395 1 98.81 162 GLY B O 1
ATOM 3366 N N . HIS B 1 163 ? -7.668 -7.781 -8.742 1 98.75 163 HIS B N 1
ATOM 3367 C CA . HIS B 1 163 ? -7.984 -6.645 -9.602 1 98.75 163 HIS B CA 1
ATOM 3368 C C . HIS B 1 163 ? -9.375 -6.785 -10.219 1 98.75 163 HIS B C 1
ATOM 3370 O O . HIS B 1 163 ? -10.141 -5.82 -10.258 1 98.75 163 HIS B O 1
ATOM 3376 N N . ALA B 1 164 ? -9.68 -7.949 -10.719 1 98.88 164 ALA B N 1
ATOM 3377 C CA . ALA B 1 164 ? -10.969 -8.211 -11.359 1 98.88 164 ALA B CA 1
ATOM 3378 C C . ALA B 1 164 ? -12.125 -7.938 -10.398 1 98.88 164 ALA B C 1
ATOM 3380 O O . ALA B 1 164 ? -13.086 -7.254 -10.758 1 98.88 164 ALA B O 1
ATOM 3381 N N . LEU B 1 165 ? -12 -8.438 -9.203 1 98.62 165 LEU B N 1
ATOM 3382 C CA . LEU B 1 165 ? -13.078 -8.289 -8.227 1 98.62 165 LEU B CA 1
ATOM 3383 C C . LEU B 1 165 ? -13.266 -6.82 -7.844 1 98.62 165 LEU B C 1
ATOM 3385 O O . LEU B 1 165 ? -14.398 -6.348 -7.723 1 98.62 165 LEU B O 1
ATOM 3389 N N . ILE B 1 166 ? -12.156 -6.125 -7.609 1 98.5 166 ILE B N 1
ATOM 3390 C CA . ILE B 1 166 ? -12.234 -4.707 -7.281 1 98.5 166 ILE B CA 1
ATOM 3391 C C . ILE B 1 166 ? -12.953 -3.951 -8.391 1 98.5 166 ILE B C 1
ATOM 3393 O O . ILE B 1 166 ? -13.789 -3.084 -8.125 1 98.5 166 ILE B O 1
ATOM 3397 N N . ASP B 1 167 ? -12.656 -4.297 -9.609 1 97.94 167 ASP B N 1
ATOM 3398 C CA . ASP B 1 167 ? -13.234 -3.625 -10.773 1 97.94 167 ASP B CA 1
ATOM 3399 C C . ASP B 1 167 ? -14.688 -4.023 -10.969 1 97.94 167 ASP B C 1
ATOM 3401 O O . ASP B 1 167 ? -15.578 -3.17 -10.961 1 97.94 167 ASP B O 1
ATOM 3405 N N . ILE B 1 168 ? -15.008 -5.312 -11.008 1 97.88 168 ILE B N 1
ATOM 3406 C CA . ILE B 1 168 ? -16.328 -5.852 -11.344 1 97.88 168 ILE B CA 1
ATOM 3407 C C . ILE B 1 168 ? -17.344 -5.414 -10.289 1 97.88 168 ILE B C 1
ATOM 3409 O O . ILE B 1 168 ? -18.469 -5.027 -10.633 1 97.88 168 ILE B O 1
ATOM 3413 N N . TYR B 1 169 ? -16.891 -5.418 -9.102 1 97.38 169 TYR B N 1
ATOM 3414 C CA . TYR B 1 169 ? -17.844 -5.145 -8.031 1 97.38 169 TYR B CA 1
ATOM 3415 C C . TYR B 1 169 ? -17.656 -3.736 -7.48 1 97.38 169 TYR B C 1
ATOM 3417 O O . TYR B 1 169 ? -18.297 -3.361 -6.488 1 97.38 169 TYR B O 1
ATOM 3425 N N . GLU B 1 170 ? -16.75 -2.996 -8.109 1 96.38 170 GLU B N 1
ATOM 3426 C CA . GLU B 1 170 ? -16.453 -1.642 -7.652 1 96.38 170 GLU B CA 1
ATOM 3427 C C . GLU B 1 170 ? -16.203 -1.607 -6.148 1 96.38 170 GLU B C 1
ATOM 3429 O O . GLU B 1 170 ? -16.781 -0.787 -5.434 1 96.38 170 GLU B O 1
ATOM 3434 N N . LEU B 1 171 ? -15.43 -2.57 -5.723 1 98.31 171 LEU B N 1
ATOM 3435 C CA . LEU B 1 171 ? -15.125 -2.637 -4.297 1 98.31 171 LEU B CA 1
ATOM 3436 C C . LEU B 1 171 ? -14.367 -1.396 -3.844 1 98.31 171 LEU B C 1
ATOM 3438 O O . LEU B 1 171 ? -13.477 -0.917 -4.551 1 98.31 171 LEU B O 1
ATOM 3442 N N . PRO B 1 172 ? -14.727 -0.849 -2.705 1 98.38 172 PRO B N 1
ATOM 3443 C CA . PRO B 1 172 ? -14.016 0.328 -2.199 1 98.38 172 PRO B CA 1
ATOM 3444 C C . PRO B 1 172 ? -12.656 -0.019 -1.593 1 98.38 172 PRO B C 1
ATOM 3446 O O . PRO B 1 172 ? -12.438 0.196 -0.397 1 98.38 172 PRO B O 1
ATOM 3449 N N . SER B 1 173 ? -11.805 -0.445 -2.461 1 98.19 173 SER B N 1
ATOM 3450 C CA . SER B 1 173 ? -10.445 -0.793 -2.062 1 98.19 173 SER B CA 1
ATOM 3451 C C . SER B 1 173 ? -9.625 0.454 -1.752 1 98.19 173 SER B C 1
ATOM 3453 O O . SER B 1 173 ? -9.656 1.428 -2.508 1 98.19 173 SER B O 1
ATOM 3455 N N . THR B 1 174 ? -8.945 0.438 -0.591 1 98.5 174 THR B N 1
ATOM 3456 C CA . THR B 1 174 ? -8.078 1.539 -0.191 1 98.5 174 THR B CA 1
ATOM 3457 C C . THR B 1 174 ? -6.609 1.136 -0.298 1 98.5 174 THR B C 1
ATOM 3459 O O . THR B 1 174 ? -6.301 -0.004 -0.649 1 98.5 174 THR B O 1
ATOM 3462 N N . GLY B 1 175 ? -5.684 2.092 0.05 1 97.56 175 GLY B N 1
ATOM 3463 C CA . GLY B 1 175 ? -4.273 1.805 -0.149 1 97.56 175 GLY B CA 1
ATOM 3464 C C . GLY B 1 175 ? -3.908 1.591 -1.606 1 97.56 175 GLY B C 1
ATOM 3465 O O . GLY B 1 175 ? -4.75 1.755 -2.492 1 97.56 175 GLY B O 1
ATOM 3466 N N . ARG B 1 176 ? -2.707 1.283 -1.791 1 96.88 176 ARG B N 1
ATOM 3467 C CA . ARG B 1 176 ? -2.309 0.937 -3.152 1 96.88 176 ARG B CA 1
ATOM 3468 C C . ARG B 1 176 ? -2.996 -0.343 -3.613 1 96.88 176 ARG B C 1
ATOM 3470 O O . ARG B 1 176 ? -2.928 -1.371 -2.938 1 96.88 176 ARG B O 1
ATOM 3477 N N . GLU B 1 177 ? -3.617 -0.265 -4.703 1 97.56 177 GLU B N 1
ATOM 3478 C CA . GLU B 1 177 ? -4.387 -1.406 -5.188 1 97.56 177 GLU B CA 1
ATOM 3479 C C . GLU B 1 177 ? -3.498 -2.635 -5.363 1 97.56 177 GLU B C 1
ATOM 3481 O O . GLU B 1 177 ? -3.936 -3.762 -5.121 1 97.56 177 GLU B O 1
ATOM 3486 N N . GLU B 1 178 ? -2.264 -2.373 -5.781 1 97.94 178 GLU B N 1
ATOM 3487 C CA . GLU B 1 178 ? -1.322 -3.475 -5.965 1 97.94 178 GLU B CA 1
ATOM 3488 C C . GLU B 1 178 ? -1.1 -4.23 -4.656 1 97.94 178 GLU B C 1
ATOM 3490 O O . GLU B 1 178 ? -0.958 -5.457 -4.66 1 97.94 178 GLU B O 1
ATOM 3495 N N . ASP B 1 179 ? -1.071 -3.551 -3.572 1 98.38 179 ASP B N 1
ATOM 3496 C CA . ASP B 1 179 ? -0.923 -4.195 -2.271 1 98.38 179 ASP B CA 1
ATOM 3497 C C . ASP B 1 179 ? -2.219 -4.887 -1.853 1 98.38 179 ASP B C 1
ATOM 3499 O O . ASP B 1 179 ? -2.186 -5.945 -1.218 1 98.38 179 ASP B O 1
ATOM 3503 N N . ALA B 1 180 ? -3.314 -4.242 -2.176 1 98.75 180 ALA B N 1
ATOM 3504 C CA . ALA B 1 180 ? -4.605 -4.859 -1.892 1 98.75 180 ALA B CA 1
ATOM 3505 C C . ALA B 1 180 ? -4.758 -6.18 -2.643 1 98.75 180 ALA B C 1
ATOM 3507 O O . ALA B 1 180 ? -5.223 -7.172 -2.078 1 98.75 180 ALA B O 1
ATOM 3508 N N . ALA B 1 181 ? -4.348 -6.164 -3.902 1 98.81 181 ALA B N 1
ATOM 3509 C CA . ALA B 1 181 ? -4.406 -7.391 -4.695 1 98.81 181 ALA B CA 1
ATOM 3510 C C . ALA B 1 181 ? -3.494 -8.469 -4.109 1 98.81 181 ALA B C 1
ATOM 3512 O O . ALA B 1 181 ? -3.867 -9.641 -4.059 1 98.81 181 ALA B O 1
ATOM 3513 N N . ASP B 1 182 ? -2.326 -8.109 -3.682 1 98.81 182 ASP B N 1
ATOM 3514 C CA . ASP B 1 182 ? -1.42 -9.039 -3.021 1 98.81 182 ASP B CA 1
ATOM 3515 C C . ASP B 1 182 ? -2.043 -9.602 -1.744 1 98.81 182 ASP B C 1
ATOM 3517 O O . ASP B 1 182 ? -1.871 -10.781 -1.429 1 98.81 182 ASP B O 1
ATOM 3521 N N . GLN B 1 183 ? -2.75 -8.734 -1.023 1 98.69 183 GLN B N 1
ATOM 3522 C CA . GLN B 1 183 ? -3.428 -9.18 0.191 1 98.69 183 GLN B CA 1
ATOM 3523 C C . GLN B 1 183 ? -4.441 -10.273 -0.115 1 98.69 183 GLN B C 1
ATOM 3525 O O . GLN B 1 183 ? -4.449 -11.32 0.541 1 98.69 183 GLN B O 1
ATOM 3530 N N . LEU B 1 184 ? -5.238 -10.008 -1.079 1 98.75 184 LEU B N 1
ATOM 3531 C CA . LEU B 1 184 ? -6.27 -10.992 -1.403 1 98.75 184 LEU B CA 1
ATOM 3532 C C . LEU B 1 184 ? -5.648 -12.297 -1.88 1 98.75 184 LEU B C 1
ATOM 3534 O O . LEU B 1 184 ? -6.113 -13.383 -1.516 1 98.75 184 LEU B O 1
ATOM 3538 N N . ALA B 1 185 ? -4.602 -12.188 -2.723 1 98.81 185 ALA B N 1
ATOM 3539 C CA . ALA B 1 185 ? -3.91 -13.391 -3.164 1 98.81 185 ALA B CA 1
ATOM 3540 C C . ALA B 1 185 ? -3.412 -14.203 -1.974 1 98.81 185 ALA B C 1
ATOM 3542 O O . ALA B 1 185 ? -3.6 -15.422 -1.925 1 98.81 185 ALA B O 1
ATOM 3543 N N . THR B 1 186 ? -2.844 -13.555 -0.981 1 98.56 186 THR B N 1
ATOM 3544 C CA . THR B 1 186 ? -2.322 -14.242 0.195 1 98.56 186 THR B CA 1
ATOM 3545 C C . TH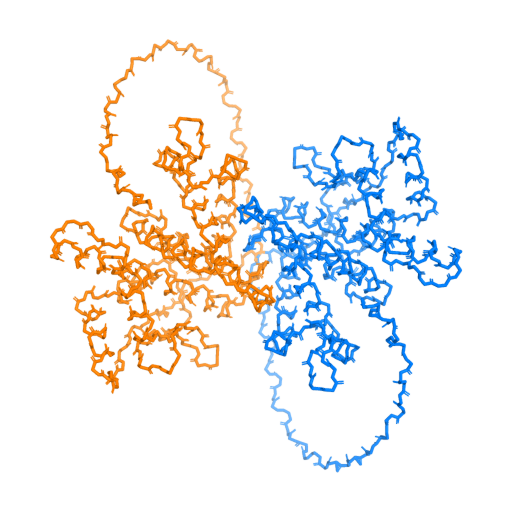R B 1 186 ? -3.453 -14.875 1 1 98.56 186 THR B C 1
ATOM 3547 O O . THR B 1 186 ? -3.324 -16 1.482 1 98.56 186 THR B O 1
ATOM 3550 N N . LEU B 1 187 ? -4.551 -14.172 1.107 1 98.25 187 LEU B N 1
ATOM 3551 C CA . LEU B 1 187 ? -5.688 -14.695 1.854 1 98.25 187 LEU B CA 1
ATOM 3552 C C . LEU B 1 187 ? -6.238 -15.953 1.192 1 98.25 187 LEU B C 1
ATOM 3554 O O . LEU B 1 187 ? -6.555 -16.938 1.874 1 98.25 187 LEU B O 1
ATOM 3558 N N . LEU B 1 188 ? -6.305 -15.922 -0.114 1 98.25 188 LEU B N 1
ATOM 3559 C CA . LEU B 1 188 ? -6.816 -17.078 -0.85 1 98.25 188 LEU B CA 1
ATOM 3560 C C . LEU B 1 188 ? -5.863 -18.266 -0.737 1 98.25 188 LEU B C 1
ATOM 3562 O O . LEU B 1 188 ? -6.277 -19.422 -0.875 1 98.25 188 LEU B O 1
ATOM 3566 N N . LEU B 1 189 ? -4.617 -17.969 -0.391 1 98.5 189 LEU B N 1
ATOM 3567 C CA . LEU B 1 189 ? -3.611 -19.016 -0.318 1 98.5 189 LEU B CA 1
ATOM 3568 C C . LEU B 1 189 ? -3.377 -19.453 1.127 1 98.5 189 LEU B C 1
ATOM 3570 O O . LEU B 1 189 ? -2.621 -20.391 1.386 1 98.5 189 LEU B O 1
ATOM 3574 N N . ALA B 1 190 ? -4.035 -18.891 2.088 1 97.38 190 ALA B N 1
ATOM 3575 C CA . ALA B 1 190 ? -3.719 -19.109 3.498 1 97.38 190 ALA B CA 1
ATOM 3576 C C . ALA B 1 190 ? -4.594 -20.203 4.09 1 97.38 190 ALA B C 1
ATOM 3578 O O . ALA B 1 190 ? -4.348 -20.672 5.207 1 97.38 190 ALA B O 1
ATOM 3579 N N . GLY B 1 191 ? -5.547 -20.75 3.336 1 94.44 191 GLY B N 1
ATOM 3580 C CA . GLY B 1 191 ? -6.656 -21.484 3.91 1 94.44 191 GLY B CA 1
ATOM 3581 C C . GLY B 1 191 ? -6.312 -22.938 4.211 1 94.44 191 GLY B C 1
ATOM 3582 O O . GLY B 1 191 ? -7.004 -23.594 4.984 1 94.44 191 GLY B O 1
ATOM 3583 N N . ASP B 1 192 ? -5.363 -23.516 3.523 1 95.44 192 ASP B N 1
ATOM 3584 C CA . ASP B 1 192 ? -4.965 -24.891 3.742 1 95.44 192 ASP B CA 1
ATOM 3585 C C . ASP B 1 192 ? -3.486 -25.094 3.426 1 95.44 192 ASP B C 1
ATOM 3587 O O . ASP B 1 192 ? -2.838 -24.203 2.871 1 95.44 192 ASP B O 1
ATOM 3591 N N . SER B 1 193 ? -3.016 -26.234 3.758 1 95.38 193 SER B N 1
ATOM 3592 C CA . SER B 1 193 ? -1.579 -26.484 3.693 1 95.38 193 SER B CA 1
ATOM 3593 C C . SER B 1 193 ? -1.075 -26.438 2.256 1 95.38 193 SER B C 1
ATOM 3595 O O . SER B 1 193 ? 0.031 -25.969 1.993 1 95.38 193 SER B O 1
ATOM 3597 N N . LEU B 1 194 ? -1.849 -26.969 1.373 1 97.31 194 LEU B N 1
ATOM 3598 C CA . LEU B 1 194 ? -1.446 -26.953 -0.029 1 97.31 194 LEU B CA 1
ATOM 3599 C C . LEU B 1 194 ? -1.264 -25.531 -0.531 1 97.31 194 LEU B C 1
ATOM 3601 O O . LEU B 1 194 ? -0.211 -25.188 -1.075 1 97.31 194 LEU B O 1
ATOM 3605 N N . HIS B 1 195 ? -2.223 -24.734 -0.308 1 97.94 195 HIS B N 1
ATOM 3606 C CA . HIS B 1 195 ? -2.203 -23.359 -0.79 1 97.94 195 HIS B CA 1
ATOM 3607 C C . HIS B 1 195 ? -1.198 -22.516 -0.012 1 97.94 195 HIS B C 1
ATOM 3609 O O . HIS B 1 195 ? -0.59 -21.594 -0.567 1 97.94 195 HIS B O 1
ATOM 3615 N N . GLN B 1 196 ? -0.995 -22.797 1.215 1 97.69 196 GLN B N 1
ATOM 3616 C CA . GLN B 1 196 ? 0.072 -22.125 1.952 1 97.69 196 GLN B CA 1
ATOM 3617 C C . GLN B 1 196 ? 1.433 -22.391 1.316 1 97.69 196 GLN B C 1
ATOM 3619 O O . GLN B 1 196 ? 2.299 -21.516 1.293 1 97.69 196 GLN B O 1
ATOM 3624 N N . GLY B 1 197 ? 1.596 -23.656 0.848 1 97.56 197 GLY B N 1
ATOM 3625 C CA . GLY B 1 197 ? 2.801 -23.953 0.092 1 97.56 197 GLY B CA 1
ATOM 3626 C C . GLY B 1 197 ? 2.969 -23.078 -1.136 1 97.56 197 GLY B C 1
ATOM 3627 O O . GLY B 1 197 ? 4.082 -22.672 -1.464 1 97.56 197 GLY B O 1
ATOM 3628 N N . TYR B 1 198 ? 1.857 -22.766 -1.805 1 98.62 198 TYR B N 1
ATOM 3629 C CA . TYR B 1 198 ? 1.889 -21.875 -2.961 1 98.62 198 TYR B CA 1
ATOM 3630 C C . TYR B 1 198 ? 2.281 -20.469 -2.553 1 98.62 198 TYR B C 1
ATOM 3632 O O . TYR B 1 198 ? 3.039 -19.797 -3.26 1 98.62 198 TYR B O 1
ATOM 3640 N N . ALA B 1 199 ? 1.776 -20 -1.412 1 98.62 199 ALA B N 1
ATOM 3641 C CA . ALA B 1 199 ? 2.166 -18.703 -0.889 1 98.62 199 ALA B CA 1
ATOM 3642 C C . ALA B 1 199 ? 3.67 -18.641 -0.641 1 98.62 199 ALA B C 1
ATOM 3644 O O . ALA B 1 199 ? 4.305 -17.609 -0.902 1 98.62 199 ALA B O 1
ATOM 3645 N N . VAL B 1 200 ? 4.258 -19.703 -0.181 1 98.25 200 VAL B N 1
ATOM 3646 C CA . VAL B 1 200 ? 5.688 -19.766 0.099 1 98.25 200 VAL B CA 1
ATOM 3647 C C . VAL B 1 200 ? 6.477 -19.641 -1.204 1 98.25 200 VAL B C 1
ATOM 3649 O O . VAL B 1 200 ? 7.492 -18.938 -1.258 1 98.25 200 VAL B O 1
ATOM 3652 N N . SER B 1 201 ? 5.98 -20.266 -2.262 1 98.75 201 SER B N 1
ATOM 3653 C CA . SER B 1 201 ? 6.637 -20.125 -3.559 1 98.75 201 SER B CA 1
ATOM 3654 C C . SER B 1 201 ? 6.66 -18.672 -4.012 1 98.75 201 SER B C 1
ATOM 3656 O O . SER B 1 201 ? 7.664 -18.203 -4.547 1 98.75 201 SER B O 1
ATOM 3658 N N . ALA B 1 202 ? 5.57 -17.969 -3.812 1 98.69 202 ALA B N 1
ATOM 3659 C CA . ALA B 1 202 ? 5.504 -16.547 -4.172 1 98.69 202 ALA B CA 1
ATOM 3660 C C . ALA B 1 202 ? 6.484 -15.727 -3.338 1 98.69 202 ALA B C 1
ATOM 3662 O O . ALA B 1 202 ? 7.191 -14.867 -3.869 1 98.69 202 ALA B O 1
ATOM 3663 N N . ILE B 1 203 ? 6.543 -15.977 -2.053 1 98.5 203 ILE B N 1
ATOM 3664 C CA . ILE B 1 203 ? 7.457 -15.289 -1.144 1 98.5 203 ILE B CA 1
ATOM 3665 C C . ILE B 1 203 ? 8.898 -15.508 -1.6 1 98.5 203 ILE B C 1
ATOM 3667 O O . ILE B 1 203 ? 9.688 -14.562 -1.658 1 98.5 203 ILE B O 1
ATOM 3671 N N . GLU B 1 204 ? 9.227 -16.75 -1.98 1 98.12 204 GLU B N 1
ATOM 3672 C CA . GLU B 1 204 ? 10.57 -17.062 -2.455 1 98.12 204 GLU B CA 1
ATOM 3673 C C . GLU B 1 204 ? 10.891 -16.312 -3.748 1 98.12 204 GLU B C 1
ATOM 3675 O O . GLU B 1 204 ? 12.016 -15.844 -3.938 1 98.12 204 GLU B O 1
ATOM 3680 N N . ALA B 1 205 ? 9.906 -16.234 -4.555 1 98.44 205 ALA B N 1
ATOM 3681 C CA . ALA B 1 205 ? 10.102 -15.508 -5.801 1 98.44 205 ALA B CA 1
ATOM 3682 C C . ALA B 1 205 ? 10.391 -14.031 -5.531 1 98.44 205 ALA B C 1
ATOM 3684 O O . ALA B 1 205 ? 11.359 -13.469 -6.062 1 98.44 205 ALA B O 1
ATOM 3685 N N . TRP B 1 206 ? 9.602 -13.398 -4.691 1 97.5 206 TRP B N 1
ATOM 3686 C CA . TRP B 1 206 ? 9.812 -11.992 -4.363 1 97.5 206 TRP B CA 1
ATOM 3687 C C . TRP B 1 206 ? 11.164 -11.781 -3.686 1 97.5 206 TRP B C 1
ATOM 3689 O O . TRP B 1 206 ? 11.836 -10.773 -3.92 1 97.5 206 TRP B O 1
ATOM 3699 N N . GLY B 1 207 ? 11.508 -12.719 -2.84 1 96.56 207 GLY B N 1
ATOM 3700 C CA . GLY B 1 207 ? 12.82 -12.648 -2.215 1 96.56 207 GLY B CA 1
ATOM 3701 C C . GLY B 1 207 ? 13.961 -12.68 -3.215 1 96.56 207 GLY B C 1
ATOM 3702 O O . GLY B 1 207 ? 14.914 -11.906 -3.107 1 96.56 207 GLY B O 1
ATOM 3703 N N . ALA B 1 208 ? 13.867 -13.57 -4.156 1 96.88 208 ALA B N 1
ATOM 3704 C CA . ALA B 1 208 ? 14.898 -13.688 -5.184 1 96.88 208 ALA B CA 1
ATOM 3705 C C . ALA B 1 208 ? 14.953 -12.438 -6.051 1 96.88 208 ALA B C 1
ATOM 3707 O O . ALA B 1 208 ? 16.047 -11.938 -6.363 1 96.88 208 ALA B O 1
ATOM 3708 N N . LEU B 1 209 ? 13.797 -11.938 -6.398 1 95.38 209 LEU B N 1
ATOM 3709 C CA . LEU B 1 209 ? 13.734 -10.727 -7.203 1 95.38 209 LEU B CA 1
ATOM 3710 C C . LEU B 1 209 ? 14.297 -9.531 -6.434 1 95.38 209 LEU B C 1
ATOM 3712 O O . LEU B 1 209 ? 14.984 -8.688 -7.004 1 95.38 209 LEU B O 1
ATOM 3716 N N . ALA B 1 210 ? 14 -9.461 -5.176 1 93.31 210 ALA B N 1
ATOM 3717 C CA . ALA B 1 210 ? 14.523 -8.398 -4.32 1 93.31 210 ALA B CA 1
ATOM 3718 C C . ALA B 1 210 ? 16.047 -8.422 -4.293 1 93.31 210 ALA B C 1
ATOM 3720 O O . ALA B 1 210 ? 16.703 -7.379 -4.41 1 93.31 210 ALA B O 1
ATOM 3721 N N . ARG B 1 211 ? 16.625 -9.539 -4.188 1 92 211 ARG B N 1
ATOM 3722 C CA . ARG B 1 211 ? 18.078 -9.688 -4.156 1 92 211 ARG B CA 1
ATOM 3723 C C . ARG B 1 211 ? 18.688 -9.273 -5.484 1 92 211 ARG B C 1
ATOM 3725 O O . ARG B 1 211 ? 19.75 -8.641 -5.508 1 92 211 ARG B O 1
ATOM 3732 N N . ALA B 1 212 ? 18.016 -9.586 -6.512 1 88.44 212 ALA B N 1
ATOM 3733 C CA . ALA B 1 212 ? 18.516 -9.227 -7.836 1 88.44 212 ALA B CA 1
ATOM 3734 C C . ALA B 1 212 ? 18.484 -7.715 -8.047 1 88.44 212 ALA B C 1
ATOM 3736 O O . ALA B 1 212 ? 19.359 -7.148 -8.703 1 88.44 212 ALA B O 1
ATOM 3737 N N . SER B 1 213 ? 17.484 -7.035 -7.469 1 82.69 213 SER B N 1
ATOM 3738 C CA . SER B 1 213 ? 17.281 -5.602 -7.652 1 82.69 213 SER B CA 1
ATOM 3739 C C . SER B 1 213 ? 18.234 -4.797 -6.777 1 82.69 213 SER B C 1
ATOM 3741 O O . SER B 1 213 ? 18.562 -3.652 -7.098 1 82.69 213 SER B O 1
ATOM 3743 N N . GLU B 1 214 ? 18.422 -5.168 -5.602 1 72 214 GLU B N 1
ATOM 3744 C CA . GLU B 1 214 ? 19.344 -4.473 -4.703 1 72 214 GLU B CA 1
ATOM 3745 C C . GLU B 1 214 ? 20.641 -4.137 -5.41 1 72 214 GLU B C 1
ATOM 3747 O O . GLU B 1 214 ? 21.328 -3.18 -5.039 1 72 214 GLU B O 1
ATOM 3752 N N . GLN B 1 215 ? 20.844 -4.73 -6.395 1 65.25 215 GLN B N 1
ATOM 3753 C CA . GLN B 1 215 ? 22.094 -4.531 -7.121 1 65.25 215 GLN B CA 1
ATOM 3754 C C . GLN B 1 215 ? 21.938 -3.463 -8.195 1 65.25 215 GLN B C 1
ATOM 3756 O O . GLN B 1 215 ? 22.922 -3.006 -8.773 1 65.25 215 GLN B O 1
ATOM 3761 N N . GLY B 1 216 ? 20.672 -2.982 -8.273 1 67.94 216 GLY B N 1
ATOM 3762 C CA . GLY B 1 216 ? 20.453 -2.039 -9.359 1 67.94 216 GLY B CA 1
ATOM 3763 C C . GLY B 1 216 ? 19.844 -0.729 -8.898 1 67.94 216 GLY B C 1
ATOM 3764 O O . GLY B 1 216 ? 19.812 -0.437 -7.703 1 67.94 216 GLY B O 1
ATOM 3765 N N . ASP B 1 217 ? 19.594 0.126 -9.828 1 73.12 217 ASP B N 1
ATOM 3766 C CA . ASP B 1 217 ? 18.953 1.425 -9.648 1 73.12 217 ASP B CA 1
ATOM 3767 C C . ASP B 1 217 ? 17.453 1.271 -9.453 1 73.12 217 ASP B C 1
ATOM 3769 O O . ASP B 1 217 ? 16.766 0.734 -10.32 1 73.12 217 ASP B O 1
ATOM 3773 N N . LEU B 1 218 ? 16.969 1.708 -8.258 1 76.94 218 LEU B N 1
ATOM 3774 C CA . LEU B 1 218 ? 15.562 1.546 -7.914 1 76.94 218 LEU B CA 1
ATOM 3775 C C . LEU B 1 218 ? 14.758 2.779 -8.312 1 76.94 218 LEU B C 1
ATOM 3777 O O . LEU B 1 218 ? 13.531 2.799 -8.172 1 76.94 218 LEU B O 1
ATOM 3781 N N . THR B 1 219 ? 15.375 3.723 -8.867 1 72.62 219 THR B N 1
ATOM 3782 C CA . THR B 1 219 ? 14.758 5.031 -9.039 1 72.62 219 THR B CA 1
ATOM 3783 C C . THR B 1 219 ? 13.484 4.922 -9.875 1 72.62 219 THR B C 1
ATOM 3785 O O . THR B 1 219 ? 12.445 5.469 -9.5 1 72.62 219 THR B O 1
ATOM 3788 N N . GLY B 1 220 ? 13.555 4.176 -10.93 1 78.44 220 GLY B N 1
ATOM 3789 C CA . GLY B 1 220 ? 12.375 4.023 -11.773 1 78.44 220 GLY B CA 1
ATOM 3790 C C . GLY B 1 220 ? 11.266 3.232 -11.109 1 78.44 220 GLY B C 1
ATOM 3791 O O . GLY B 1 220 ? 10.102 3.354 -11.492 1 78.44 220 GLY B O 1
ATOM 3792 N N . GLN B 1 221 ? 11.547 2.537 -10.039 1 87.19 221 GLN B N 1
ATOM 3793 C CA . GLN B 1 221 ? 10.586 1.657 -9.391 1 87.19 221 GLN B CA 1
ATOM 3794 C C . GLN B 1 221 ? 9.867 2.377 -8.25 1 87.19 221 GLN B C 1
ATOM 3796 O O . GLN B 1 221 ? 8.766 1.975 -7.852 1 87.19 221 GLN B O 1
ATOM 3801 N N . LEU B 1 222 ? 10.406 3.387 -7.883 1 89.44 222 LEU B N 1
ATOM 3802 C CA . LEU B 1 222 ? 9.883 4.074 -6.711 1 89.44 222 LEU B CA 1
ATOM 3803 C C . LEU B 1 222 ? 8.586 4.809 -7.043 1 89.44 222 LEU B C 1
ATOM 3805 O O . LEU B 1 222 ? 7.723 4.98 -6.18 1 89.44 222 LEU B O 1
ATOM 3809 N N . ALA B 1 223 ? 8.43 5.203 -8.258 1 92.44 223 ALA B N 1
ATOM 3810 C CA . ALA B 1 223 ? 7.227 5.918 -8.664 1 92.44 223 ALA B CA 1
ATOM 3811 C C . ALA B 1 223 ? 6.141 4.949 -9.125 1 92.44 223 ALA B C 1
ATOM 3813 O O . ALA B 1 223 ? 4.988 5.344 -9.328 1 92.44 223 ALA B O 1
ATOM 3814 N N . ASP B 1 224 ? 6.477 3.691 -9.211 1 91 224 ASP B N 1
ATOM 3815 C CA . ASP B 1 224 ? 5.559 2.674 -9.719 1 91 224 ASP B CA 1
ATOM 3816 C C . ASP B 1 224 ? 4.449 2.391 -8.703 1 91 224 ASP B C 1
ATOM 3818 O O . ASP B 1 224 ? 4.629 2.586 -7.504 1 91 224 ASP B O 1
ATOM 3822 N N . GLU B 1 225 ? 3.338 1.853 -9.203 1 91.06 225 GLU B N 1
ATOM 3823 C CA . GLU B 1 225 ? 2.203 1.516 -8.352 1 91.06 225 GLU B CA 1
ATOM 3824 C C . GLU B 1 225 ? 2.49 0.272 -7.516 1 91.06 225 GLU B C 1
ATOM 3826 O O . GLU B 1 225 ? 1.843 0.042 -6.492 1 91.06 225 GLU B O 1
ATOM 3831 N N . HIS B 1 226 ? 3.43 -0.518 -7.953 1 92.56 226 HIS B N 1
ATOM 3832 C CA . HIS B 1 226 ? 3.789 -1.709 -7.191 1 92.56 226 HIS B CA 1
ATOM 3833 C C . HIS B 1 226 ? 4.789 -1.377 -6.09 1 92.56 226 HIS B C 1
ATOM 3835 O O . HIS B 1 226 ? 5.695 -0.562 -6.289 1 92.56 226 HIS B O 1
ATOM 3841 N N . SER B 1 227 ? 4.574 -1.991 -4.992 1 95 227 SER B N 1
ATOM 3842 C CA . SER B 1 227 ? 5.633 -2.01 -3.988 1 95 227 SER B CA 1
ATOM 3843 C C . SER B 1 227 ? 6.883 -2.699 -4.52 1 95 227 SER B C 1
ATOM 3845 O O . SER B 1 227 ? 6.805 -3.523 -5.434 1 95 227 SER B O 1
ATOM 3847 N N . LEU B 1 228 ? 8 -2.307 -3.984 1 93.62 228 LEU B N 1
ATOM 3848 C CA . LEU B 1 228 ? 9.234 -2.996 -4.332 1 93.62 228 LEU B CA 1
ATOM 3849 C C . LEU B 1 228 ? 9.141 -4.48 -4.004 1 93.62 228 LEU B C 1
ATOM 3851 O O . LEU B 1 228 ? 8.445 -4.871 -3.062 1 93.62 228 LEU B O 1
ATOM 3855 N N . ASP B 1 229 ? 9.906 -5.285 -4.754 1 94.81 229 ASP B N 1
ATOM 3856 C CA . ASP B 1 229 ? 9.898 -6.727 -4.527 1 94.81 229 ASP B CA 1
ATOM 3857 C C . ASP B 1 229 ? 10.234 -7.055 -3.074 1 94.81 229 ASP B C 1
ATOM 3859 O O . ASP B 1 229 ? 9.648 -7.961 -2.482 1 94.81 229 ASP B O 1
ATOM 3863 N N . ALA B 1 230 ? 11.195 -6.355 -2.479 1 94.19 230 ALA B N 1
ATOM 3864 C CA . ALA B 1 230 ? 11.57 -6.594 -1.088 1 94.19 230 ALA B CA 1
ATOM 3865 C C . ALA B 1 230 ? 10.406 -6.305 -0.147 1 94.19 230 ALA B C 1
ATOM 3867 O O . ALA B 1 230 ? 10.188 -7.035 0.822 1 94.19 230 ALA B O 1
ATOM 3868 N N . GLN B 1 231 ? 9.68 -5.223 -0.43 1 95.75 231 GLN B N 1
ATOM 3869 C CA . GLN B 1 231 ? 8.516 -4.895 0.385 1 95.75 231 GLN B CA 1
ATOM 3870 C C . GLN B 1 231 ? 7.438 -5.961 0.258 1 95.75 231 GLN B C 1
ATOM 3872 O O . GLN B 1 231 ? 6.832 -6.363 1.256 1 95.75 231 GLN B O 1
ATOM 3877 N N . ARG B 1 232 ? 7.215 -6.395 -0.977 1 97.38 232 ARG B N 1
ATOM 3878 C CA . ARG B 1 232 ? 6.242 -7.457 -1.202 1 97.38 232 ARG B CA 1
ATOM 3879 C C . ARG B 1 232 ? 6.66 -8.742 -0.494 1 97.38 232 ARG B C 1
ATOM 3881 O O . ARG B 1 232 ? 5.816 -9.461 0.049 1 97.38 232 ARG B O 1
ATOM 3888 N N . TYR B 1 233 ? 8.008 -9.031 -0.5 1 97.38 233 TYR B N 1
ATOM 3889 C CA . TYR B 1 233 ? 8.586 -10.164 0.212 1 97.38 233 TYR B CA 1
ATOM 3890 C C . TYR B 1 233 ? 8.234 -10.109 1.694 1 97.38 233 TYR B C 1
ATOM 3892 O O . TYR B 1 233 ? 7.664 -11.062 2.236 1 97.38 233 TYR B O 1
ATOM 3900 N N . TYR B 1 234 ? 8.422 -9.031 2.367 1 97.19 234 TYR B N 1
ATOM 3901 C CA . TYR B 1 234 ? 8.188 -8.898 3.801 1 97.19 234 TYR B CA 1
ATOM 3902 C C . TYR B 1 234 ? 6.691 -8.883 4.105 1 97.19 234 TYR B C 1
ATOM 3904 O O . TYR B 1 234 ? 6.246 -9.484 5.086 1 97.19 234 TYR B O 1
ATOM 3912 N N . ASN B 1 235 ? 5.938 -8.172 3.262 1 97.81 235 ASN B N 1
ATOM 3913 C CA . ASN B 1 235 ? 4.492 -8.148 3.449 1 97.81 235 ASN B CA 1
ATOM 3914 C C . ASN B 1 235 ? 3.891 -9.547 3.396 1 97.81 235 ASN B C 1
ATOM 3916 O O . ASN B 1 235 ? 3.127 -9.938 4.281 1 97.81 235 ASN B O 1
ATOM 3920 N N . ALA B 1 236 ? 4.309 -10.266 2.398 1 98.19 236 ALA B N 1
ATOM 3921 C CA . ALA B 1 236 ? 3.74 -11.594 2.213 1 98.19 236 ALA B CA 1
ATOM 3922 C C . ALA B 1 236 ? 4.129 -12.523 3.361 1 98.19 236 ALA B C 1
ATOM 3924 O O . ALA B 1 236 ? 3.309 -13.312 3.836 1 98.19 236 ALA B O 1
ATOM 3925 N N . ILE B 1 237 ? 5.402 -12.461 3.809 1 98.19 237 ILE B N 1
ATOM 3926 C CA . ILE B 1 237 ? 5.82 -13.25 4.965 1 98.19 237 ILE B CA 1
ATOM 3927 C C . ILE B 1 237 ? 4.961 -12.883 6.172 1 98.19 237 ILE B C 1
ATOM 3929 O O . ILE B 1 237 ? 4.461 -13.766 6.875 1 98.19 237 ILE B O 1
ATOM 3933 N N . CYS B 1 238 ? 4.762 -11.625 6.406 1 98.25 238 CYS B N 1
ATOM 3934 C CA . CYS B 1 238 ? 3.994 -11.141 7.547 1 98.25 238 CYS B CA 1
ATOM 3935 C C . CYS B 1 238 ? 2.561 -11.648 7.5 1 98.25 238 CYS B C 1
ATOM 3937 O O . CYS B 1 238 ? 2.035 -12.133 8.5 1 98.25 238 CYS B O 1
ATOM 3939 N N . TRP B 1 239 ? 1.945 -11.562 6.359 1 98.5 239 TRP B N 1
ATOM 3940 C CA . TRP B 1 239 ? 0.545 -11.953 6.234 1 98.5 239 TRP B CA 1
ATOM 3941 C C . TRP B 1 239 ? 0.386 -13.461 6.379 1 98.5 239 TRP B C 1
ATOM 3943 O O . TRP B 1 239 ? -0.528 -13.938 7.055 1 98.5 239 TRP B O 1
ATOM 3953 N N . LEU B 1 240 ? 1.294 -14.195 5.723 1 98.31 240 LEU B N 1
ATOM 3954 C CA . LEU B 1 240 ? 1.219 -15.641 5.887 1 98.31 240 LEU B CA 1
ATOM 3955 C C . LEU B 1 240 ? 1.501 -16.047 7.332 1 98.31 240 LEU B C 1
ATOM 3957 O O . LEU B 1 240 ? 0.785 -16.875 7.902 1 98.31 240 LEU B O 1
ATOM 3961 N N . TYR B 1 241 ? 2.508 -15.492 7.98 1 98.19 241 TYR B N 1
ATOM 3962 C CA . TYR B 1 241 ? 2.822 -15.719 9.391 1 98.19 241 TYR B CA 1
ATOM 3963 C C . TYR B 1 241 ? 1.628 -15.391 10.273 1 98.19 241 TYR B C 1
ATOM 3965 O O . TYR B 1 241 ? 1.264 -16.172 11.156 1 98.19 241 TYR B O 1
ATOM 3973 N N . GLY B 1 242 ? 0.992 -14.266 9.984 1 98.06 242 GLY B N 1
ATOM 3974 C CA . GLY B 1 242 ? -0.171 -13.859 10.758 1 98.06 242 GLY B CA 1
ATOM 3975 C C . GLY B 1 242 ? -1.335 -14.828 10.633 1 98.06 242 GLY B C 1
ATOM 3976 O O . GLY B 1 242 ? -2.15 -14.945 11.555 1 98.06 242 GLY B O 1
ATOM 3977 N N . SER B 1 243 ? -1.424 -15.5 9.57 1 97.25 243 SER B N 1
ATOM 3978 C CA . SER B 1 243 ? -2.523 -16.422 9.344 1 97.25 243 SER B CA 1
ATOM 3979 C C . SER B 1 243 ? -2.398 -17.656 10.227 1 97.25 243 SER B C 1
ATOM 3981 O O . SER B 1 243 ? -3.396 -18.312 10.531 1 97.25 243 SER B O 1
ATOM 3983 N N . ASP B 1 244 ? -1.151 -18.016 10.508 1 95.94 244 ASP B N 1
ATOM 3984 C CA . ASP B 1 244 ? -0.887 -19.203 11.305 1 95.94 244 ASP B CA 1
ATOM 3985 C C . ASP B 1 244 ? 0.397 -19.047 12.117 1 95.94 244 ASP B C 1
ATOM 3987 O O . ASP B 1 244 ? 1.404 -19.703 11.828 1 95.94 244 ASP B O 1
ATOM 3991 N N . PRO B 1 245 ? 0.321 -18.312 13.18 1 96.12 245 PRO B N 1
ATOM 3992 C CA . PRO B 1 245 ? 1.542 -18 13.93 1 96.12 245 PRO B CA 1
ATOM 3993 C C . PRO B 1 245 ? 2.199 -19.25 14.523 1 96.12 245 PRO B C 1
ATOM 3995 O O . PRO B 1 245 ? 3.428 -19.312 14.617 1 96.12 245 PRO B O 1
ATOM 3998 N N . ALA B 1 246 ? 1.48 -20.219 14.898 1 93.38 246 ALA B N 1
ATOM 3999 C CA . ALA B 1 246 ? 2.016 -21.422 15.508 1 93.38 246 ALA B CA 1
ATOM 4000 C C . ALA B 1 246 ? 2.955 -22.156 14.547 1 93.38 246 ALA B C 1
ATOM 4002 O O . ALA B 1 246 ? 3.982 -22.688 14.961 1 93.38 246 ALA B O 1
ATOM 4003 N N . VAL B 1 247 ? 2.605 -22.078 13.344 1 93.5 247 VAL B N 1
ATOM 4004 C CA . VAL B 1 247 ? 3.361 -22.812 12.328 1 93.5 247 VAL B CA 1
ATOM 4005 C C . VAL B 1 247 ? 4.598 -22 11.938 1 93.5 247 VAL B C 1
ATOM 4007 O O . VAL B 1 247 ? 5.68 -22.578 11.75 1 93.5 247 VAL B O 1
ATOM 4010 N N . TYR B 1 248 ? 4.473 -20.672 11.906 1 96.38 248 TYR B N 1
ATOM 4011 C CA . TYR B 1 248 ? 5.477 -19.938 11.148 1 96.38 248 TYR B CA 1
ATOM 4012 C C . TYR B 1 248 ? 6.367 -19.109 12.07 1 96.38 248 TYR B C 1
ATOM 4014 O O . TYR B 1 248 ? 7.426 -18.625 11.656 1 96.38 248 TYR B O 1
ATOM 4022 N N . GLU B 1 249 ? 6.016 -18.875 13.266 1 94.44 249 GLU B N 1
ATOM 4023 C CA . GLU B 1 249 ? 6.766 -17.984 14.148 1 94.44 249 GLU B CA 1
ATOM 4024 C C . GLU B 1 249 ? 8.234 -18.391 14.234 1 94.44 249 GLU B C 1
ATOM 4026 O O . GLU B 1 249 ? 9.125 -17.562 14.055 1 94.44 249 GLU B O 1
ATOM 4031 N N . GLY B 1 250 ? 8.484 -19.656 14.438 1 93.44 250 GLY B N 1
ATOM 4032 C CA . GLY B 1 250 ? 9.852 -20.141 14.578 1 93.44 250 GLY B CA 1
ATOM 4033 C C . GLY B 1 250 ? 10.633 -20.109 13.273 1 93.44 250 GLY B C 1
ATOM 4034 O O . GLY B 1 250 ? 11.859 -20.219 13.281 1 93.44 250 GLY B O 1
ATOM 4035 N N . VAL B 1 251 ? 9.906 -19.891 12.227 1 92.44 251 VAL B N 1
ATOM 4036 C CA . VAL B 1 251 ? 10.508 -19.953 10.906 1 92.44 251 VAL B CA 1
ATOM 4037 C C . VAL B 1 251 ? 10.875 -18.547 10.438 1 92.44 251 VAL B C 1
ATOM 4039 O O . VAL B 1 251 ? 11.953 -18.328 9.891 1 92.44 251 VAL B O 1
ATOM 4042 N N . VAL B 1 252 ? 10.031 -17.594 10.781 1 95.5 252 VAL B N 1
ATOM 4043 C CA . VAL B 1 252 ? 10.195 -16.359 10.023 1 95.5 252 VAL B CA 1
ATOM 4044 C C . VAL B 1 252 ? 10.625 -15.234 10.961 1 95.5 252 VAL B C 1
ATOM 4046 O O . VAL B 1 252 ? 11.102 -14.188 10.516 1 95.5 252 VAL B O 1
ATOM 4049 N N . VAL B 1 253 ? 10.523 -15.359 12.25 1 94.94 253 VAL B N 1
ATOM 4050 C CA . VAL B 1 253 ? 10.805 -14.258 13.172 1 94.94 253 VAL B CA 1
ATOM 4051 C C . VAL B 1 253 ? 12.281 -14.266 13.539 1 94.94 253 VAL B C 1
ATOM 4053 O O . VAL B 1 253 ? 12.812 -15.273 14.016 1 94.94 253 VAL B O 1
ATOM 4056 N N . GLN B 1 254 ? 12.883 -13.148 13.32 1 93.75 254 GLN B N 1
ATOM 4057 C CA . GLN B 1 254 ? 14.289 -12.977 13.672 1 93.75 254 GLN B CA 1
ATOM 4058 C C . GLN B 1 254 ? 14.461 -12.773 15.18 1 93.75 254 GLN B C 1
ATOM 4060 O O . GLN B 1 254 ? 13.828 -11.891 15.766 1 93.75 254 GLN B O 1
ATOM 4065 N N . THR B 1 255 ? 15.219 -13.586 15.773 1 93.44 255 THR B N 1
ATOM 4066 C CA . THR B 1 255 ? 15.602 -13.531 17.172 1 93.44 255 THR B CA 1
ATOM 4067 C C . THR B 1 255 ? 17.078 -13.859 17.344 1 93.44 255 THR B C 1
ATOM 4069 O O . THR B 1 255 ? 17.766 -14.172 16.375 1 93.44 255 THR B O 1
ATOM 4072 N N . SER B 1 256 ? 17.516 -13.734 18.562 1 93.5 256 SER B N 1
ATOM 4073 C CA . SER B 1 256 ? 18.891 -14.133 18.844 1 93.5 256 SER B CA 1
ATOM 4074 C C . SER B 1 256 ? 19.109 -15.617 18.547 1 93.5 256 SER B C 1
ATOM 4076 O O . SER B 1 256 ? 20.203 -16.016 18.141 1 93.5 256 SER B O 1
ATOM 4078 N N . ALA B 1 257 ? 18.094 -16.438 18.75 1 91.56 257 ALA B N 1
ATOM 4079 C CA . ALA B 1 257 ? 18.172 -17.875 18.531 1 91.56 257 ALA B CA 1
ATOM 4080 C C . ALA B 1 257 ? 18.016 -18.219 17.047 1 91.56 257 ALA B C 1
ATOM 4082 O O . ALA B 1 257 ? 18.375 -19.312 16.625 1 91.56 257 ALA B O 1
ATOM 4083 N N . ASN B 1 258 ? 17.422 -17.328 16.344 1 92.81 258 ASN B N 1
ATOM 4084 C CA . ASN B 1 258 ? 17.188 -17.5 14.914 1 92.81 258 ASN B CA 1
ATOM 4085 C C . ASN B 1 258 ? 17.578 -16.266 14.125 1 92.81 258 ASN B C 1
ATOM 4087 O O . ASN B 1 258 ? 16.734 -15.641 13.477 1 92.81 258 ASN B O 1
ATOM 4091 N N . PRO B 1 259 ? 18.844 -15.898 14.062 1 92.38 259 PRO B N 1
ATOM 4092 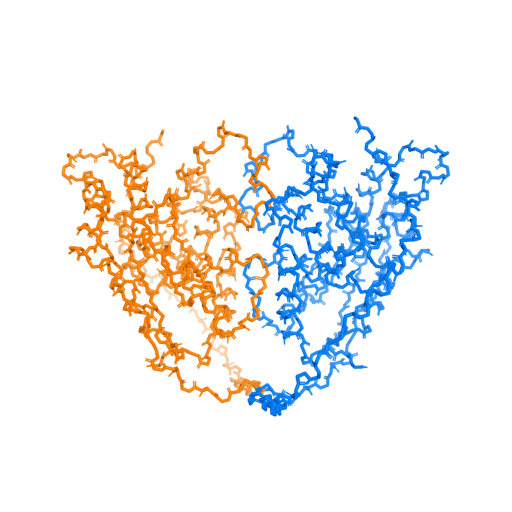C CA . PRO B 1 259 ? 19.281 -14.602 13.539 1 92.38 259 PRO B CA 1
ATOM 4093 C C . PRO B 1 259 ? 19.156 -14.5 12.016 1 92.38 259 PRO B C 1
ATOM 4095 O O . PRO B 1 259 ? 19.172 -13.398 11.461 1 92.38 259 PRO B O 1
ATOM 4098 N N . GLU B 1 260 ? 18.922 -15.617 11.359 1 92.62 260 GLU B N 1
ATOM 4099 C CA . GLU B 1 260 ? 18.859 -15.609 9.906 1 92.62 260 GLU B CA 1
ATOM 4100 C C . GLU B 1 260 ? 17.422 -15.516 9.414 1 92.62 260 GLU B C 1
ATOM 4102 O O . GLU B 1 260 ? 17.172 -15.43 8.211 1 92.62 260 GLU B O 1
ATOM 4107 N N . ALA B 1 261 ? 16.469 -15.531 10.391 1 95.12 261 ALA B N 1
ATOM 4108 C CA . ALA B 1 261 ? 15.07 -15.43 9.992 1 95.12 261 ALA B CA 1
ATOM 4109 C C . ALA B 1 261 ? 14.797 -14.094 9.305 1 95.12 261 ALA B C 1
ATOM 4111 O O . ALA B 1 261 ? 15.383 -13.07 9.656 1 95.12 261 ALA B O 1
ATOM 4112 N N . PRO B 1 262 ? 13.875 -14.117 8.453 1 94.56 262 PRO B N 1
ATOM 4113 C CA . PRO B 1 262 ? 13.766 -12.977 7.535 1 94.56 262 PRO B CA 1
ATOM 4114 C C . PRO B 1 262 ? 13.039 -11.789 8.148 1 94.56 262 PRO B C 1
ATOM 4116 O O . PRO B 1 262 ? 13.297 -10.641 7.777 1 94.56 262 PRO B O 1
ATOM 4119 N N . LEU B 1 263 ? 12.188 -11.992 9.016 1 95.38 263 LEU B N 1
ATOM 4120 C CA . LEU B 1 263 ? 11.328 -10.906 9.484 1 95.38 263 LEU B CA 1
ATOM 4121 C C . LEU B 1 263 ? 11.859 -10.312 10.781 1 95.38 263 LEU B C 1
ATOM 4123 O O . LEU B 1 263 ? 11.891 -10.984 11.812 1 95.38 263 LEU B O 1
ATOM 4127 N N . PRO B 1 264 ? 12.281 -9.039 10.742 1 94.56 264 PRO B N 1
ATOM 4128 C CA . PRO B 1 264 ? 12.695 -8.414 12 1 94.56 264 PRO B CA 1
ATOM 4129 C C . PRO B 1 264 ? 11.609 -8.477 13.078 1 94.56 264 PRO B C 1
ATOM 4131 O O . PRO B 1 264 ? 10.422 -8.359 12.766 1 94.56 264 PRO B O 1
ATOM 4134 N N . GLU B 1 265 ? 12.047 -8.508 14.289 1 93.31 265 GLU B N 1
ATOM 4135 C CA . GLU B 1 265 ? 11.117 -8.625 15.414 1 93.31 265 GLU B CA 1
ATOM 4136 C C . GLU B 1 265 ? 10.148 -7.445 15.453 1 93.31 265 GLU B C 1
ATOM 4138 O O . GLU B 1 265 ? 8.969 -7.617 15.781 1 93.31 265 GLU B O 1
ATOM 4143 N N . SER B 1 266 ? 10.609 -6.273 15.117 1 92.19 266 SER B N 1
ATOM 4144 C CA . SER B 1 266 ? 9.789 -5.066 15.172 1 92.19 266 SER B CA 1
ATOM 4145 C C . SER B 1 266 ? 8.633 -5.141 14.188 1 92.19 266 SER B C 1
ATOM 4147 O O . SER B 1 266 ? 7.566 -4.57 14.43 1 92.19 266 SER B O 1
ATOM 4149 N N . ARG B 1 267 ? 8.82 -5.848 13.117 1 94.75 267 ARG B N 1
ATOM 4150 C CA . ARG B 1 267 ? 7.746 -6.082 12.156 1 94.75 267 ARG B CA 1
ATOM 4151 C C . ARG B 1 267 ? 6.879 -7.262 12.578 1 94.75 267 ARG B C 1
ATOM 4153 O O . ARG B 1 267 ? 5.648 -7.188 12.508 1 94.75 267 ARG B O 1
ATOM 4160 N N . ALA B 1 268 ? 7.504 -8.25 13.031 1 96 268 ALA B N 1
ATOM 4161 C CA . ALA B 1 268 ? 6.852 -9.531 13.312 1 96 268 ALA B CA 1
ATOM 4162 C C . ALA B 1 268 ? 5.758 -9.367 14.367 1 96 268 ALA B C 1
ATOM 4164 O O . ALA B 1 268 ? 4.695 -9.992 14.266 1 96 268 ALA B O 1
ATOM 4165 N N . VAL B 1 269 ? 5.969 -8.555 15.32 1 94.56 269 VAL B N 1
ATOM 4166 C CA . VAL B 1 269 ? 5.066 -8.43 16.453 1 94.56 269 VAL B CA 1
ATOM 4167 C C . VAL B 1 269 ? 3.705 -7.93 15.984 1 94.56 269 VAL B C 1
ATOM 4169 O O . VAL B 1 269 ? 2.678 -8.234 16.594 1 94.56 269 VAL B O 1
ATOM 4172 N N . ARG B 1 270 ? 3.6 -7.332 14.859 1 95 270 ARG B N 1
ATOM 4173 C CA . ARG B 1 270 ? 2.369 -6.711 14.383 1 95 270 ARG B CA 1
ATOM 4174 C C . ARG B 1 270 ? 1.642 -7.617 13.398 1 95 270 ARG B C 1
ATOM 4176 O O . ARG B 1 270 ? 0.489 -7.363 13.039 1 95 270 ARG B O 1
ATOM 4183 N N . CYS B 1 271 ? 2.244 -8.625 12.914 1 97.69 271 CYS B N 1
ATOM 4184 C CA . CYS B 1 271 ? 1.787 -9.375 11.75 1 97.69 271 CYS B CA 1
ATOM 4185 C C . CYS B 1 271 ? 0.469 -10.086 12.047 1 97.69 271 CYS B C 1
ATOM 4187 O O . CYS B 1 271 ? -0.433 -10.102 11.203 1 97.69 271 CYS B O 1
ATOM 4189 N N . PRO B 1 272 ? 0.267 -10.703 13.273 1 97.44 272 PRO B N 1
ATOM 4190 C C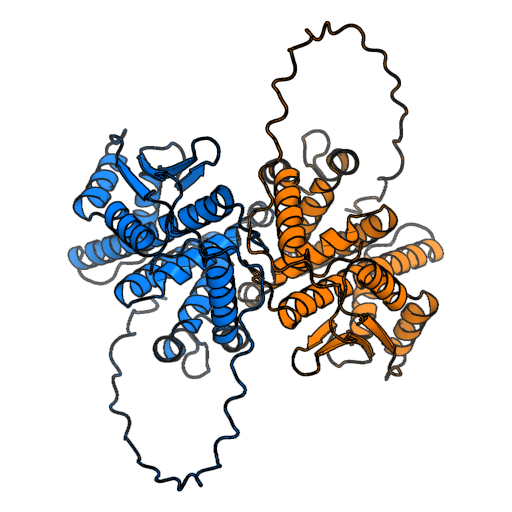A . PRO B 1 272 ? -1.028 -11.336 13.539 1 97.44 272 PRO B CA 1
ATOM 4191 C C . PRO B 1 272 ? -2.189 -10.352 13.477 1 97.44 272 PRO B C 1
ATOM 4193 O O . PRO B 1 272 ? -3.221 -10.641 12.867 1 97.44 272 PRO B O 1
ATOM 4196 N N . ASP B 1 273 ? -2.006 -9.188 14.039 1 96.25 273 ASP B N 1
ATOM 4197 C CA . ASP B 1 273 ? -3.047 -8.164 14 1 96.25 273 ASP B CA 1
ATOM 4198 C C . ASP B 1 273 ? -3.271 -7.668 12.57 1 96.25 273 ASP B C 1
ATOM 4200 O O . ASP B 1 273 ? -4.406 -7.391 12.172 1 96.25 273 ASP B O 1
ATOM 4204 N N . GLU B 1 274 ? -2.203 -7.516 11.906 1 96.62 274 GLU B N 1
ATOM 4205 C CA . GLU B 1 274 ? -2.312 -7.074 10.516 1 96.62 274 GLU B CA 1
ATOM 4206 C C . GLU B 1 274 ? -3.113 -8.07 9.688 1 96.62 274 GLU B C 1
ATOM 4208 O O . GLU B 1 274 ? -3.975 -7.68 8.898 1 96.62 274 GLU B O 1
ATOM 4213 N N . TYR B 1 275 ? -2.857 -9.367 9.867 1 97.69 275 TYR B N 1
ATOM 4214 C CA . TYR B 1 275 ? -3.607 -10.391 9.148 1 97.69 275 TYR B CA 1
ATOM 4215 C C . TYR B 1 275 ? -5.09 -10.328 9.5 1 97.69 275 TYR B C 1
ATOM 4217 O O . TYR B 1 275 ? -5.945 -10.422 8.625 1 97.69 275 TYR B O 1
ATOM 4225 N N . ASP B 1 276 ? -5.352 -10.211 10.758 1 97.38 276 ASP B N 1
ATOM 4226 C CA . ASP B 1 276 ? -6.738 -10.164 11.211 1 97.38 276 ASP B CA 1
ATOM 4227 C C . ASP B 1 276 ? -7.484 -9 10.562 1 97.38 276 ASP B C 1
ATOM 4229 O O . ASP B 1 276 ? -8.633 -9.148 10.141 1 97.38 276 ASP B O 1
ATOM 4233 N N . LYS B 1 277 ? -6.859 -7.895 10.469 1 96.81 277 LYS B N 1
ATOM 4234 C CA . LYS B 1 277 ? -7.477 -6.711 9.875 1 96.81 277 LYS B CA 1
ATOM 4235 C C . LYS B 1 277 ? -7.746 -6.914 8.391 1 96.81 277 LYS B C 1
ATOM 4237 O O . LYS B 1 277 ? -8.828 -6.578 7.895 1 96.81 277 LYS B O 1
ATOM 4242 N N . ILE B 1 278 ? -6.773 -7.457 7.719 1 97.31 278 ILE B N 1
ATOM 4243 C CA . ILE B 1 278 ? -6.922 -7.648 6.281 1 97.31 278 ILE B CA 1
ATOM 4244 C C . ILE B 1 278 ? -7.988 -8.703 6.008 1 97.31 278 ILE B C 1
ATOM 4246 O O . ILE B 1 278 ? -8.789 -8.562 5.078 1 97.31 278 ILE B O 1
ATOM 4250 N N . ASN B 1 279 ? -7.945 -9.742 6.801 1 97.81 279 ASN B N 1
ATOM 4251 C CA . ASN B 1 279 ? -8.953 -10.789 6.656 1 97.81 279 ASN B CA 1
ATOM 4252 C C . ASN B 1 279 ? -10.359 -10.242 6.891 1 97.81 279 ASN B C 1
ATOM 4254 O O . ASN B 1 279 ? -11.289 -10.547 6.137 1 97.81 279 ASN B O 1
ATOM 4258 N N . ARG B 1 280 ? -10.555 -9.445 7.867 1 97.75 280 ARG B N 1
ATOM 4259 C CA . ARG B 1 280 ? -11.844 -8.828 8.156 1 97.75 280 ARG B CA 1
ATOM 4260 C C . ARG B 1 280 ? -12.258 -7.879 7.035 1 97.75 280 ARG B C 1
ATOM 4262 O O . ARG B 1 280 ? -13.422 -7.855 6.637 1 97.75 280 ARG B O 1
ATOM 4269 N N . ALA B 1 281 ? -11.344 -7.117 6.582 1 98.38 281 ALA B N 1
ATOM 4270 C CA . ALA B 1 281 ? -11.641 -6.148 5.527 1 98.38 281 ALA B CA 1
ATOM 4271 C C . ALA B 1 281 ? -12.141 -6.844 4.266 1 98.38 281 ALA B C 1
ATOM 4273 O O . ALA B 1 281 ? -13.219 -6.531 3.76 1 98.38 281 ALA B O 1
ATOM 4274 N N . TRP B 1 282 ? -11.398 -7.828 3.799 1 98.31 282 TRP B N 1
ATOM 4275 C CA . TRP B 1 282 ? -11.75 -8.516 2.559 1 98.31 282 TRP B CA 1
ATOM 4276 C C . TRP B 1 282 ? -13.016 -9.352 2.738 1 98.31 282 TRP B C 1
ATOM 4278 O O . TRP B 1 282 ? -13.844 -9.445 1.827 1 98.31 282 TRP B O 1
ATOM 4288 N N . SER B 1 283 ? -13.148 -9.961 3.926 1 97.31 283 SER B N 1
ATOM 4289 C CA . SER B 1 283 ? -14.375 -10.695 4.203 1 97.31 283 SER B CA 1
ATOM 4290 C C . SER B 1 283 ? -15.594 -9.781 4.168 1 97.31 283 SER B C 1
ATOM 4292 O O . SER B 1 283 ? -16.656 -10.164 3.666 1 97.31 283 SER B O 1
ATOM 4294 N N . THR B 1 284 ? -15.406 -8.609 4.699 1 97.56 284 THR B N 1
ATOM 4295 C CA . THR B 1 284 ? -16.484 -7.633 4.695 1 97.56 284 THR B CA 1
ATOM 4296 C C . THR B 1 284 ? -16.797 -7.18 3.27 1 97.56 284 THR B C 1
ATOM 4298 O O . THR B 1 284 ? -17.969 -7.184 2.852 1 97.56 284 THR B O 1
ATOM 4301 N N . LEU B 1 285 ? -15.852 -6.871 2.498 1 97.88 285 LEU B N 1
ATOM 4302 C CA . LEU B 1 285 ? -16.031 -6.34 1.153 1 97.88 285 LEU B CA 1
ATOM 4303 C C . LEU B 1 285 ? -16.625 -7.398 0.226 1 97.88 285 LEU B C 1
ATOM 4305 O O . LEU B 1 285 ? -17.391 -7.082 -0.681 1 97.88 285 LEU B O 1
ATOM 4309 N N . LEU B 1 286 ? -16.234 -8.672 0.447 1 97.81 286 LEU B N 1
ATOM 4310 C CA . LEU B 1 286 ? -16.609 -9.734 -0.48 1 97.81 286 LEU B CA 1
ATOM 4311 C C . LEU B 1 286 ? -17.844 -10.484 0.021 1 97.81 286 LEU B C 1
ATOM 4313 O O . LEU B 1 286 ? -18.375 -11.352 -0.678 1 97.81 286 LEU B O 1
ATOM 4317 N N . GLN B 1 287 ? -18.344 -10.141 1.188 1 96.5 287 GLN B N 1
ATOM 4318 C CA . GLN B 1 287 ? -19.391 -10.883 1.872 1 96.5 287 GLN B CA 1
ATOM 4319 C C . GLN B 1 287 ? -20.578 -11.148 0.941 1 96.5 287 GLN B C 1
ATOM 4321 O O . GLN B 1 287 ? -21.078 -12.273 0.866 1 96.5 287 GLN B O 1
ATOM 4326 N N . PRO B 1 288 ? -21.016 -10.18 0.151 1 95.31 288 PRO B N 1
ATOM 4327 C CA . PRO B 1 288 ? -22.188 -10.414 -0.7 1 95.31 288 PRO B CA 1
ATOM 4328 C C . PRO B 1 288 ? -21.906 -11.422 -1.816 1 95.31 288 PRO B C 1
ATOM 4330 O O . PRO B 1 288 ? -22.844 -11.914 -2.449 1 95.31 288 PRO B O 1
ATOM 4333 N N . TYR B 1 289 ? -20.656 -11.688 -2.006 1 96.38 289 TYR B N 1
ATOM 4334 C CA . TYR B 1 289 ? -20.297 -12.445 -3.205 1 96.38 289 TYR B CA 1
ATOM 4335 C C . TYR B 1 289 ? -19.703 -13.797 -2.842 1 96.38 289 TYR B C 1
ATOM 4337 O O . TYR B 1 289 ? -19.359 -14.586 -3.725 1 96.38 289 TYR B O 1
ATOM 4345 N N . LEU B 1 290 ? -19.516 -14.023 -1.569 1 95.56 290 LEU B N 1
ATOM 4346 C CA . LEU B 1 290 ? -18.906 -15.273 -1.105 1 95.56 290 LEU B CA 1
ATOM 4347 C C . LEU B 1 290 ? -19.906 -16.438 -1.23 1 95.56 290 LEU B C 1
ATOM 4349 O O . LEU B 1 290 ? -21.094 -16.266 -0.96 1 95.56 290 LEU B O 1
ATOM 4353 N N . LYS B 1 291 ? -19.312 -17.516 -1.625 1 91.44 291 LYS B N 1
ATOM 4354 C CA . LYS B 1 291 ? -20.125 -18.734 -1.71 1 91.44 291 LYS B CA 1
ATOM 4355 C C . LYS B 1 291 ? -20.188 -19.453 -0.367 1 91.44 291 LYS B C 1
ATOM 4357 O O . LYS B 1 291 ? -19.219 -19.422 0.396 1 91.44 291 LYS B O 1
ATOM 4362 N N . THR B 1 292 ? -21.328 -20 0.141 1 73.56 292 THR B N 1
ATOM 4363 C CA . THR B 1 292 ? -21.578 -20.734 1.385 1 73.56 292 THR B CA 1
ATOM 4364 C C . THR B 1 292 ? -21.422 -22.234 1.179 1 73.56 292 THR B C 1
ATOM 4366 O O . THR B 1 292 ? -21.688 -22.75 0.089 1 73.56 292 THR B O 1
#

Sequence (584 aa):
MLFRRTWAAALTTVATLLALAFTSPAVPAPAAAPAAPGPGLAAPAAPGPGLLVVDYQPAATSQDLVEQEFLQENEVLESAAAHANALIGLPADVPLTATSCDEVNAFWDPETGSITFCYGLVSAYRGLFGELNTTGTEAQQNRATEDDLIGISNSVVFHEFGHALIDIYELPSTGREEDAADQLATLLLAGDSLHQGYAVSAIEAWGALARASEQGDLTGQLADEHSLDAQRYYNAICWLYGSDPAVYEGVVVQTSANPEAPLPESRAVRCPDEYDKINRAWSTLLQPYLKTMLFRRTWAAALTTVATLLALAFTSPAVPAPAAAPAAPGPGLAAPAAPGPGLLVVDYQPAATSQDLVEQEFLQENEVLESAAAHANALIGLPADVPLTATSCDEVNAFWDPETGSITFCYGLVSAYRGLFGELNTTGTEAQQNRATEDDLIGISNSVVFHEFGHALIDIYELPSTGREEDAADQLATLLLAGDSLHQGYAVSAIEAWGALARASEQGDLTGQLADEHSLDAQRYYNAICWLYGSDPAVYEGVVVQTSANPEAPLPESRAVRCPDEYDKINRAWSTLLQPYLKT

Radius of gyration: 26.37 Å; Cα contacts (8 Å, |Δi|>4): 879; chains: 2; bounding box: 58×72×76 Å